Protein AF-A0A843JNB5-F1 (afdb_monomer_lite)

Secondary structure (DSSP, 8-state):
--GGGGHHHHHHHHTHHHHPPP--HHHHHHHHHHHHHHHHHHHHH-TT----TTTTTHHHHHHHHHHHHHHHHHHHHHHHHHHHHHHHHHHHHHHHHHHHHHTT---HHHHHHHHHHHHH-THHHHHHHHHHHHHHHHHHHHHHHHS---HHHHHHHHHHHHHHHHHHHHHHHHHHHHHHHHHHHHHHHHHHHHHTTT--PPPPPP-SPPP-HHHHHHHHHHTTTTHHHHHHHHHHHHHHHHHHHHHHHHHHHHHHHTT-TTTTTTSB-TTS-BS---PPPHHHHHHHHHHHHHHHHHHHHHHHHHHHHHHHHHH--------HHHHHHHHHHHHHHHHHHHHHHHHHHHTTT-HHHHHHHHHHHHHHHHHHHHHHHHS-TTSGGGGG---HHHHHHHHHHHHHHHHH-HHHHHHHSPTTSPPPPHHHHHHHHHSS-SS-THHHHHHHHHHHHH-

Radius of gyration: 25.23 Å; chains: 1; bounding box: 65×42×78 Å

Foldseek 3Di:
DDPVLCVLLVLLLLCVLVLAFAFDLVLLLLLLCLLVVVLVVVLVVPPPDDDDPVLSCLLVLLSVLVNLLSLLLLLLVLLSSLVSNVVSVLSNLVSLLSSLVVVVWDCPVLVVLSVVVVVVCCSVVVNVVSVVLSVLSVVLSVCSQQPPDDPVSNVVSCVSSVVSCVSSVVCLQCSLVVVVVSQQVSQVVSQVRCVVVVQRQDGQDDDQDDDDVVVLVVVCVVVVNPCVSVSSSVSSVRSNQSVVSVSLSSVLVSVVSVPPSCSVVVCADPVRDGPDDPDDDPLLVVLLVLLSVLLSLLSVLLSQLSSLVNVVCVVPVDDPDPDVVSVVSSVSNVVSVVLSSLSSQLNSRSVSLAPVSLLSLLVSLVVLLVVLVVVVVPDDCPGSSVVSDPPSVNSNVSSVSSNCSCLVPPSNQVSNDRPPDDRDDSVLSVCCSPDDDSDDDVSVVVVVVVVVVVD

Structure (mmCIF, N/CA/C/O backbone):
data_AF-A0A843JNB5-F1
#
_entry.id   AF-A0A843JNB5-F1
#
loop_
_atom_site.group_PDB
_atom_site.id
_atom_site.type_symbol
_atom_site.label_atom_id
_atom_site.label_alt_id
_atom_site.label_comp_id
_atom_site.label_asym_id
_atom_site.label_entity_id
_atom_site.label_seq_id
_atom_site.pdbx_PDB_ins_code
_atom_site.Cartn_x
_atom_site.Cartn_y
_atom_site.Cartn_z
_atom_site.occupancy
_atom_site.B_iso_or_equiv
_atom_site.auth_seq_id
_atom_site.auth_comp_id
_atom_site.auth_asym_id
_atom_site.auth_atom_id
_atom_site.pdbx_PDB_model_num
ATOM 1 N N . MET A 1 1 ? -29.196 -2.899 26.580 1.00 53.81 1 MET A N 1
ATOM 2 C CA . MET A 1 1 ? -28.209 -2.270 25.676 1.00 53.81 1 MET A CA 1
ATOM 3 C C . MET A 1 1 ? -28.608 -2.621 24.256 1.00 53.81 1 MET A C 1
ATOM 5 O O . MET A 1 1 ? -28.785 -3.805 23.995 1.00 53.81 1 MET A O 1
ATOM 9 N N . SER A 1 2 ? -28.864 -1.647 23.377 1.00 55.59 2 SER A N 1
ATOM 10 C CA . SER A 1 2 ? -29.168 -1.983 21.983 1.00 55.59 2 SER A CA 1
ATOM 11 C C . SER A 1 2 ? -27.870 -2.377 21.287 1.00 55.59 2 SER A C 1
ATOM 13 O O . SER A 1 2 ? -26.893 -1.633 21.304 1.00 55.59 2 SER A O 1
ATOM 15 N N . SER A 1 3 ? -27.862 -3.553 20.661 1.00 65.12 3 SER A N 1
ATOM 16 C CA . SER A 1 3 ? -26.785 -4.013 19.772 1.00 65.12 3 SER A CA 1
ATOM 17 C C . SER A 1 3 ? -26.449 -3.007 18.663 1.00 65.12 3 SER A C 1
ATOM 19 O O . SER A 1 3 ? -25.385 -3.070 18.051 1.00 65.12 3 SER A O 1
ATOM 21 N N . ASP A 1 4 ? -27.361 -2.070 18.410 1.00 83.50 4 ASP A N 1
ATOM 22 C CA . ASP A 1 4 ? -27.333 -1.153 17.282 1.00 83.50 4 ASP A CA 1
ATOM 23 C C . ASP A 1 4 ? -26.303 -0.027 17.435 1.00 83.50 4 ASP A C 1
ATOM 25 O O . ASP A 1 4 ? -25.794 0.453 16.423 1.00 83.50 4 ASP A O 1
ATOM 29 N N . SER A 1 5 ? -25.920 0.373 18.657 1.00 89.88 5 SER A N 1
ATOM 30 C CA . SER A 1 5 ? -24.934 1.458 18.831 1.00 89.88 5 SER A CA 1
ATOM 31 C C . SER A 1 5 ? -23.506 1.051 18.452 1.00 89.88 5 SER A C 1
ATOM 33 O O . SER A 1 5 ? -22.689 1.907 18.118 1.00 89.88 5 SER A O 1
ATOM 35 N N . LEU A 1 6 ? -23.209 -0.254 18.431 1.00 91.88 6 LEU A N 1
ATOM 36 C CA . LEU A 1 6 ? -21.928 -0.801 17.970 1.00 91.88 6 LEU A CA 1
ATOM 37 C C . LEU A 1 6 ? -21.898 -1.079 16.463 1.00 91.88 6 LEU A C 1
ATOM 39 O O . LEU A 1 6 ? -20.829 -1.374 15.924 1.00 91.88 6 LEU A O 1
ATOM 43 N N . ALA A 1 7 ? -23.027 -0.966 15.755 1.00 90.75 7 ALA A N 1
ATOM 44 C CA . ALA A 1 7 ? -23.092 -1.271 14.327 1.00 90.75 7 ALA A CA 1
ATOM 45 C C . ALA A 1 7 ? -22.081 -0.464 13.480 1.00 90.75 7 ALA A C 1
ATOM 47 O O . ALA A 1 7 ? -21.412 -1.077 12.642 1.00 90.75 7 ALA A O 1
ATOM 48 N N . PRO A 1 8 ? -21.862 0.852 13.705 1.00 90.50 8 PRO A N 1
ATOM 49 C CA . PRO A 1 8 ? -20.840 1.606 12.973 1.00 90.50 8 PRO A CA 1
ATOM 50 C C . PRO A 1 8 ? -19.412 1.121 13.263 1.00 90.50 8 PRO A C 1
ATOM 52 O O . PRO A 1 8 ? -18.585 1.046 12.351 1.00 90.50 8 PRO A O 1
ATOM 55 N N . PHE A 1 9 ? -19.122 0.746 14.515 1.00 92.56 9 PHE A N 1
ATOM 56 C CA . PHE A 1 9 ? -17.814 0.221 14.912 1.00 92.56 9 PHE A CA 1
ATOM 57 C C . PHE A 1 9 ? -17.559 -1.151 14.272 1.00 92.56 9 PHE A C 1
ATOM 59 O O . PHE A 1 9 ? -16.529 -1.353 13.625 1.00 92.56 9 PHE A O 1
ATOM 66 N N . ARG A 1 10 ? -18.540 -2.058 14.331 1.00 91.50 10 ARG A N 1
ATOM 67 C CA . ARG A 1 10 ? -18.485 -3.365 13.664 1.00 91.50 10 ARG A CA 1
ATOM 68 C C . ARG A 1 10 ? -18.305 -3.222 12.151 1.00 91.50 10 ARG A C 1
ATOM 70 O O . ARG A 1 10 ? -17.416 -3.851 11.577 1.00 91.50 10 ARG A O 1
ATOM 77 N N . ALA A 1 11 ? -19.074 -2.338 11.513 1.00 89.12 11 ALA A N 1
ATOM 78 C CA . ALA A 1 11 ? -18.959 -2.068 10.082 1.00 89.12 11 ALA A CA 1
ATOM 79 C C . ALA A 1 11 ? -17.562 -1.549 9.706 1.00 89.12 11 ALA A C 1
ATOM 81 O O . ALA A 1 11 ? -17.008 -1.971 8.685 1.00 89.12 11 ALA A O 1
ATOM 82 N N . ASN A 1 12 ? -16.962 -0.677 10.528 1.00 90.50 12 ASN A N 1
ATOM 83 C CA . ASN A 1 12 ? -15.590 -0.200 10.343 1.00 90.50 12 ASN A CA 1
ATOM 84 C C . ASN A 1 12 ? -14.572 -1.356 10.385 1.00 90.50 12 ASN A C 1
ATOM 86 O O . ASN A 1 12 ? -13.729 -1.460 9.489 1.00 90.50 12 ASN A O 1
ATOM 90 N N . LEU A 1 13 ? -14.702 -2.265 11.358 1.00 90.56 13 LEU A N 1
ATOM 91 C CA . LEU A 1 13 ? -13.831 -3.435 11.531 1.00 90.56 13 LEU A CA 1
ATOM 92 C C . LEU A 1 13 ? -13.948 -4.433 10.379 1.00 90.56 13 LEU A C 1
ATOM 94 O O . LEU A 1 13 ? -12.930 -4.856 9.824 1.00 90.56 13 LEU A O 1
ATOM 98 N N . GLU A 1 14 ? -15.170 -4.764 9.964 1.00 86.38 14 GLU A N 1
ATOM 99 C CA . GLU A 1 14 ? -15.427 -5.647 8.818 1.00 86.38 14 GLU A CA 1
ATOM 100 C C . GLU A 1 14 ? -14.815 -5.089 7.524 1.00 86.38 14 GLU A C 1
ATOM 102 O O . GLU A 1 14 ? -14.301 -5.831 6.679 1.00 86.38 14 GLU A O 1
ATOM 107 N N . ASN A 1 15 ? -14.788 -3.760 7.403 1.00 85.00 15 ASN A N 1
ATOM 108 C CA . ASN A 1 15 ? -14.280 -3.044 6.242 1.00 85.00 15 ASN A CA 1
ATOM 109 C C . ASN A 1 15 ? -12.822 -2.601 6.339 1.00 85.00 15 ASN A C 1
ATOM 111 O O . ASN A 1 15 ? -12.312 -2.032 5.370 1.00 85.00 15 ASN A O 1
ATOM 115 N N . ARG A 1 16 ? -12.111 -2.869 7.441 1.00 88.44 16 ARG A N 1
ATOM 116 C CA . ARG A 1 16 ? -10.747 -2.351 7.657 1.00 88.44 16 ARG A CA 1
ATOM 117 C C . ARG A 1 16 ? -9.789 -2.672 6.521 1.00 88.44 16 ARG A C 1
ATOM 119 O O . ARG A 1 16 ? -9.018 -1.817 6.090 1.00 88.44 16 ARG A O 1
ATOM 126 N N . ASN A 1 17 ? -9.918 -3.868 5.939 1.00 85.75 17 ASN A N 1
ATOM 127 C CA . ASN A 1 17 ? -9.084 -4.281 4.817 1.00 85.75 17 ASN A CA 1
ATOM 128 C C . ASN A 1 17 ? -9.226 -3.312 3.637 1.00 85.75 17 ASN A C 1
ATOM 130 O O . ASN A 1 17 ? -8.231 -3.058 2.978 1.00 85.75 17 ASN A O 1
ATOM 134 N N . ARG A 1 18 ? -10.391 -2.687 3.390 1.00 84.69 18 ARG A N 1
ATOM 135 C CA . ARG A 1 18 ? -10.567 -1.685 2.316 1.00 84.69 18 ARG A CA 1
ATOM 136 C C . ARG A 1 18 ? -9.654 -0.463 2.486 1.00 84.69 18 ARG A C 1
ATOM 138 O O . ARG A 1 18 ? -9.207 0.093 1.484 1.00 84.69 18 ARG A O 1
ATOM 145 N N . TRP A 1 19 ? -9.350 -0.087 3.726 1.00 88.12 19 TRP A N 1
ATOM 146 C CA . TRP A 1 19 ? -8.638 1.142 4.097 1.00 88.12 19 TRP A CA 1
ATOM 147 C C . TRP A 1 19 ? -7.178 0.927 4.481 1.00 88.12 19 TRP A C 1
ATOM 149 O O . TRP A 1 19 ? -6.329 1.774 4.192 1.00 88.12 19 TRP A O 1
ATOM 159 N N . ASP A 1 20 ? -6.846 -0.271 4.966 1.00 92.12 20 ASP A N 1
ATOM 160 C CA . ASP A 1 20 ? -5.513 -0.618 5.459 1.00 92.12 20 ASP A CA 1
ATOM 161 C C . ASP A 1 20 ? -4.710 -1.440 4.452 1.00 92.12 20 ASP A C 1
ATOM 163 O O . ASP A 1 20 ? -5.139 -2.496 3.987 1.00 92.12 20 ASP A O 1
ATOM 167 N N . THR A 1 21 ? -3.564 -0.906 4.028 1.00 91.69 21 THR A N 1
ATOM 168 C CA . THR A 1 21 ? -2.696 -1.568 3.046 1.00 91.69 21 THR A CA 1
ATOM 169 C C . THR A 1 21 ? -1.590 -2.281 3.806 1.00 91.69 21 THR A C 1
ATOM 171 O O . THR A 1 21 ? -0.812 -1.620 4.484 1.00 91.69 21 THR A O 1
ATOM 174 N N . ILE A 1 22 ? -1.459 -3.598 3.670 1.00 91.81 22 ILE A N 1
ATOM 175 C CA . ILE A 1 22 ? -0.264 -4.328 4.112 1.00 91.81 22 ILE A CA 1
ATOM 176 C C . ILE A 1 22 ? 0.641 -4.527 2.903 1.00 91.81 22 ILE A C 1
ATOM 178 O O . ILE A 1 22 ? 0.192 -5.014 1.869 1.00 91.81 22 ILE A O 1
ATOM 182 N N . ILE A 1 23 ? 1.904 -4.139 3.056 1.00 91.94 23 ILE A N 1
ATOM 1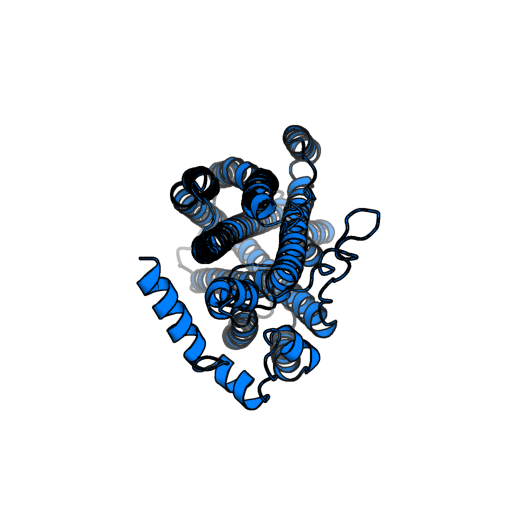83 C CA . ILE A 1 23 ? 2.921 -4.227 2.006 1.00 91.94 23 ILE A CA 1
ATOM 184 C C . ILE A 1 23 ? 3.942 -5.287 2.418 1.00 91.94 23 ILE A C 1
ATOM 186 O O . ILE A 1 23 ? 4.468 -5.218 3.529 1.00 91.94 23 ILE A O 1
ATOM 190 N N . ASN A 1 24 ? 4.245 -6.271 1.576 1.00 91.25 24 ASN A N 1
ATOM 191 C CA . ASN A 1 24 ? 5.214 -7.306 1.933 1.00 91.25 24 ASN A CA 1
ATOM 192 C C . ASN A 1 24 ? 6.656 -6.745 1.908 1.00 91.25 24 ASN A C 1
ATOM 194 O O . ASN A 1 24 ? 7.195 -6.419 0.857 1.00 91.25 24 ASN A O 1
ATOM 198 N N . GLY A 1 25 ? 7.283 -6.622 3.087 1.00 90.75 25 GLY A N 1
ATOM 199 C CA . GLY A 1 25 ? 8.618 -6.029 3.252 1.00 90.75 25 GLY A CA 1
ATOM 200 C C . GLY A 1 25 ? 9.722 -6.725 2.437 1.00 90.75 25 GLY A C 1
ATOM 201 O O . GLY A 1 25 ? 10.406 -6.037 1.689 1.00 90.75 25 GLY A O 1
ATOM 202 N N . PRO A 1 26 ? 9.897 -8.059 2.542 1.00 90.88 26 PRO A N 1
ATOM 203 C CA . PRO A 1 26 ? 10.777 -8.828 1.656 1.00 90.88 26 PRO A CA 1
ATOM 204 C C . PRO A 1 26 ? 10.558 -8.577 0.160 1.00 90.88 26 PRO A C 1
ATOM 206 O O . PRO A 1 26 ? 11.515 -8.452 -0.590 1.00 90.88 26 PRO A O 1
ATOM 209 N N . ILE A 1 27 ? 9.306 -8.458 -0.274 1.00 90.38 27 ILE A N 1
ATOM 210 C CA . ILE A 1 27 ? 8.976 -8.206 -1.679 1.00 90.38 27 ILE A CA 1
ATOM 211 C C . ILE A 1 27 ? 9.352 -6.771 -2.092 1.00 90.38 27 ILE A C 1
ATOM 213 O O . ILE A 1 27 ? 9.911 -6.573 -3.166 1.00 90.38 27 ILE A O 1
ATOM 217 N N . CYS A 1 28 ? 9.126 -5.775 -1.228 1.00 89.88 28 CYS A N 1
ATOM 218 C CA . CYS A 1 28 ? 9.639 -4.417 -1.444 1.00 89.88 28 CYS A CA 1
ATOM 219 C C . CYS A 1 28 ? 11.164 -4.371 -1.510 1.00 89.88 28 CYS A C 1
ATOM 221 O O . CYS A 1 28 ? 11.701 -3.643 -2.334 1.00 89.88 28 CYS A O 1
ATOM 223 N N . PHE A 1 29 ? 11.849 -5.138 -0.659 1.00 91.88 29 PHE A N 1
ATOM 224 C CA . PHE A 1 29 ? 13.304 -5.253 -0.700 1.00 91.88 29 PHE A CA 1
ATOM 225 C C . PHE A 1 29 ? 13.772 -5.790 -2.054 1.00 91.88 29 PHE A C 1
ATOM 227 O O . PHE A 1 29 ? 14.627 -5.176 -2.679 1.00 91.88 29 PHE A O 1
ATOM 234 N N . LEU A 1 30 ? 13.169 -6.888 -2.526 1.00 91.50 30 LEU A N 1
ATOM 235 C CA . LEU A 1 30 ? 13.500 -7.479 -3.824 1.00 91.50 30 LEU A CA 1
ATOM 236 C C . LEU A 1 30 ? 13.248 -6.508 -4.981 1.00 91.50 30 LEU A C 1
ATOM 238 O O . LEU A 1 30 ? 14.094 -6.386 -5.855 1.00 91.50 30 LEU A O 1
ATOM 242 N N . LEU A 1 31 ? 12.124 -5.786 -4.966 1.00 88.69 31 LEU A N 1
ATOM 243 C CA . LEU A 1 31 ? 11.848 -4.750 -5.963 1.00 88.69 31 LEU A CA 1
ATOM 244 C C . LEU A 1 31 ? 12.936 -3.674 -5.978 1.00 88.69 31 LEU A C 1
ATOM 246 O O . LEU A 1 31 ? 13.453 -3.359 -7.040 1.00 88.69 31 LEU A O 1
ATOM 250 N N . LEU A 1 32 ? 13.288 -3.136 -4.811 1.00 88.75 32 LEU A N 1
ATOM 251 C CA . LEU A 1 32 ? 14.227 -2.022 -4.687 1.00 88.75 32 LEU A CA 1
ATOM 252 C C . LEU A 1 32 ? 15.678 -2.407 -4.978 1.00 88.75 32 LEU A C 1
ATOM 254 O O . LEU A 1 32 ? 16.404 -1.608 -5.546 1.00 88.75 32 LEU A O 1
ATOM 258 N N . ILE A 1 33 ? 16.108 -3.616 -4.612 1.00 89.44 33 ILE A N 1
ATOM 259 C CA . ILE A 1 33 ? 17.481 -4.060 -4.885 1.00 89.44 33 ILE A CA 1
ATOM 260 C C . ILE A 1 33 ? 17.664 -4.509 -6.337 1.00 89.44 33 ILE A C 1
ATOM 262 O O . ILE A 1 33 ? 18.787 -4.619 -6.813 1.00 89.44 33 ILE A O 1
ATOM 266 N N . SER A 1 34 ? 16.578 -4.795 -7.054 1.00 85.62 34 SER A N 1
ATOM 267 C CA . SER A 1 34 ? 16.680 -5.391 -8.382 1.00 85.62 34 SER A CA 1
ATOM 268 C C . SER A 1 34 ? 17.349 -4.504 -9.450 1.00 85.62 34 SER A C 1
ATOM 270 O O . SER A 1 34 ? 18.157 -5.059 -10.193 1.00 85.62 34 SER A O 1
ATOM 272 N N . PRO A 1 35 ? 17.160 -3.167 -9.505 1.00 83.25 35 PRO A N 1
ATOM 273 C CA . PRO A 1 35 ? 17.949 -2.313 -10.397 1.00 83.25 35 PRO A CA 1
ATOM 274 C C . PRO A 1 35 ? 19.436 -2.289 -10.023 1.00 83.25 35 PRO A C 1
ATOM 276 O O . PRO A 1 35 ? 20.282 -2.276 -10.909 1.00 83.25 35 PRO A O 1
ATOM 279 N N . ILE A 1 36 ? 19.762 -2.353 -8.725 1.00 82.19 36 ILE A N 1
ATOM 280 C CA . ILE A 1 36 ? 21.148 -2.424 -8.237 1.00 82.19 36 ILE A CA 1
ATOM 281 C C . ILE A 1 36 ? 21.804 -3.727 -8.706 1.00 82.19 36 ILE A C 1
ATOM 283 O O . ILE A 1 36 ? 22.897 -3.706 -9.263 1.00 82.19 36 ILE A O 1
ATOM 287 N N . LEU A 1 37 ? 21.132 -4.868 -8.514 1.00 83.25 37 LEU A N 1
ATOM 288 C CA . LEU A 1 37 ? 21.630 -6.169 -8.974 1.00 83.25 37 LEU A CA 1
ATOM 289 C C . LEU A 1 37 ? 21.816 -6.196 -10.491 1.00 83.25 37 LEU A C 1
ATOM 291 O O . LEU A 1 37 ? 22.785 -6.775 -10.969 1.00 83.25 37 LEU A O 1
ATOM 295 N N . PHE A 1 38 ? 20.904 -5.563 -11.229 1.00 78.56 38 PHE A N 1
ATOM 296 C CA . PHE A 1 38 ? 21.020 -5.425 -12.673 1.00 78.56 38 PHE A CA 1
ATOM 297 C C . PHE A 1 38 ? 22.246 -4.593 -13.066 1.00 78.56 38 PHE A C 1
ATOM 299 O O . PHE A 1 38 ? 23.034 -5.048 -13.884 1.00 78.56 38 PHE A O 1
ATOM 306 N N . ALA A 1 39 ? 22.450 -3.431 -12.440 1.00 76.56 39 ALA A N 1
ATOM 307 C CA . ALA A 1 39 ? 23.616 -2.590 -12.703 1.00 76.56 39 ALA A CA 1
ATOM 308 C C . ALA A 1 39 ? 24.939 -3.328 -12.430 1.00 76.56 39 ALA A C 1
ATOM 310 O O . ALA A 1 39 ? 25.877 -3.210 -13.210 1.00 76.56 39 ALA A O 1
ATOM 311 N N . PHE A 1 40 ? 25.010 -4.128 -11.358 1.00 77.94 40 PHE A N 1
ATOM 312 C CA . PHE A 1 40 ? 26.186 -4.959 -11.075 1.00 77.94 40 PHE A CA 1
ATOM 313 C C . PHE A 1 40 ? 26.379 -6.104 -12.073 1.00 77.94 40 PHE A C 1
ATOM 315 O O . PHE A 1 40 ? 27.517 -6.434 -12.394 1.00 77.94 40 PHE A O 1
ATOM 322 N N . TYR A 1 41 ? 25.293 -6.735 -12.527 1.00 76.44 41 TYR A N 1
ATOM 323 C CA . TYR A 1 41 ? 25.360 -7.805 -13.523 1.00 76.44 41 TYR A CA 1
ATOM 324 C C . TYR A 1 41 ? 25.895 -7.289 -14.860 1.00 76.44 41 TYR A C 1
ATOM 326 O O . TYR A 1 41 ? 26.781 -7.915 -15.431 1.00 76.44 41 TYR A O 1
ATOM 334 N N . ASP A 1 42 ? 25.375 -6.150 -15.317 1.00 68.75 42 ASP A N 1
ATOM 335 C CA . ASP A 1 42 ? 25.784 -5.523 -16.574 1.00 68.75 42 ASP A CA 1
ATOM 336 C C . ASP A 1 42 ? 27.256 -5.087 -16.508 1.00 68.75 42 ASP A C 1
ATOM 338 O O . ASP A 1 42 ? 28.053 -5.494 -17.346 1.00 68.75 42 ASP A O 1
ATOM 342 N N . TRP A 1 43 ? 27.661 -4.420 -15.417 1.00 69.38 43 TRP A N 1
ATOM 343 C CA . TRP A 1 43 ? 29.061 -4.032 -15.199 1.00 69.38 43 TRP A CA 1
ATOM 344 C C . TRP A 1 43 ? 30.016 -5.242 -15.151 1.00 69.38 43 TRP A C 1
ATOM 346 O O . TRP A 1 43 ? 31.105 -5.211 -15.714 1.00 69.38 43 TRP A O 1
ATOM 356 N N . GLY A 1 44 ? 29.621 -6.346 -14.511 1.00 65.50 44 GLY A N 1
ATOM 357 C CA . GLY A 1 44 ? 30.454 -7.552 -14.428 1.00 65.50 44 GLY A CA 1
ATOM 358 C C . GLY A 1 44 ? 30.573 -8.351 -15.734 1.00 65.50 44 GLY A C 1
ATOM 359 O O . GLY A 1 44 ? 31.376 -9.281 -15.792 1.00 65.50 44 GLY A O 1
ATOM 360 N N . GLY A 1 45 ? 29.764 -8.039 -16.753 1.00 61.84 45 GLY A N 1
ATOM 361 C CA . GLY A 1 45 ? 29.753 -8.726 -18.047 1.00 61.84 45 GLY A CA 1
ATOM 362 C C . GLY A 1 45 ? 30.662 -8.107 -19.115 1.00 61.84 45 GLY A C 1
ATOM 363 O O . GLY A 1 45 ? 30.893 -8.744 -20.142 1.00 61.84 45 GLY A O 1
ATOM 364 N N . GLU A 1 46 ? 31.190 -6.900 -18.887 1.00 55.91 46 GLU A N 1
ATOM 365 C CA . GLU A 1 46 ? 31.886 -6.087 -19.900 1.00 55.91 46 GLU A CA 1
ATOM 366 C C . GLU A 1 46 ? 33.346 -6.481 -20.198 1.00 55.91 46 GLU A C 1
ATOM 368 O O . GLU A 1 46 ? 33.978 -5.866 -21.052 1.00 55.91 46 GLU A O 1
ATOM 373 N N . ASP A 1 47 ? 33.876 -7.569 -19.630 1.00 51.09 47 ASP A N 1
ATOM 374 C CA . ASP A 1 47 ? 35.240 -8.058 -19.924 1.00 51.09 47 ASP A CA 1
ATOM 375 C C . ASP A 1 47 ? 35.475 -8.474 -21.407 1.00 51.09 47 ASP A C 1
ATOM 377 O O . ASP A 1 47 ? 36.555 -8.964 -21.744 1.00 51.09 47 ASP A O 1
ATOM 381 N N . GLN A 1 48 ? 34.507 -8.310 -22.326 1.00 48.38 48 GLN A N 1
ATOM 382 C CA . GLN A 1 48 ? 34.613 -8.787 -23.717 1.00 48.38 48 GLN A CA 1
ATOM 383 C C . GLN A 1 48 ? 34.356 -7.784 -24.852 1.00 48.38 48 GLN A C 1
ATOM 385 O O . GLN A 1 48 ? 34.593 -8.156 -26.002 1.00 48.38 48 GLN A O 1
ATOM 390 N N . PHE A 1 49 ? 33.945 -6.537 -24.609 1.00 47.66 49 PHE A N 1
ATOM 391 C CA . PHE A 1 49 ? 33.757 -5.577 -25.705 1.00 47.66 49 PHE A CA 1
ATOM 392 C C . PHE A 1 49 ? 34.481 -4.260 -25.428 1.00 47.66 49 PHE A C 1
ATOM 394 O O . PHE A 1 49 ? 34.315 -3.640 -24.388 1.00 47.66 49 PHE A O 1
ATOM 401 N N . TYR A 1 50 ? 35.321 -3.845 -26.378 1.00 43.12 50 TYR A N 1
ATOM 402 C CA . TYR A 1 50 ? 35.970 -2.538 -26.389 1.00 43.12 50 TYR A CA 1
ATOM 403 C C . TYR A 1 50 ? 34.899 -1.457 -26.528 1.00 43.12 50 TYR A C 1
ATOM 405 O O . TYR A 1 50 ? 34.456 -1.178 -27.643 1.00 43.12 50 TYR A O 1
ATOM 413 N N . ILE A 1 51 ? 34.491 -0.861 -25.413 1.00 46.25 51 ILE A N 1
ATOM 414 C CA . ILE A 1 51 ? 33.550 0.249 -25.408 1.00 46.25 51 ILE A CA 1
ATOM 415 C C . ILE A 1 51 ? 34.214 1.465 -24.741 1.00 46.25 51 ILE A C 1
ATOM 417 O O . ILE A 1 51 ? 35.023 1.342 -23.825 1.00 46.25 51 ILE A O 1
ATOM 421 N N . THR A 1 52 ? 33.984 2.654 -25.296 1.00 49.06 52 THR A N 1
ATOM 422 C CA . THR A 1 52 ? 34.559 3.908 -24.809 1.00 49.06 52 THR A CA 1
ATOM 423 C C . THR A 1 52 ? 34.034 4.269 -23.417 1.00 49.06 52 THR A C 1
ATOM 425 O O . THR A 1 52 ? 32.891 3.982 -23.091 1.00 49.06 52 THR A O 1
ATOM 428 N N . ALA A 1 53 ? 34.829 4.986 -22.614 1.00 49.53 53 ALA A N 1
ATOM 429 C CA . ALA A 1 53 ? 34.519 5.358 -21.221 1.00 49.53 53 ALA A CA 1
ATOM 430 C C . ALA A 1 53 ? 33.184 6.111 -20.993 1.00 49.53 53 ALA A C 1
ATOM 432 O O . ALA A 1 53 ? 32.815 6.366 -19.852 1.00 49.53 53 ALA A O 1
ATOM 433 N N . PHE A 1 54 ? 32.477 6.529 -22.047 1.00 46.31 54 PHE A N 1
ATOM 434 C CA . PHE A 1 54 ? 31.146 7.138 -21.946 1.00 46.31 54 PHE A CA 1
ATOM 435 C C . PHE A 1 54 ? 30.019 6.091 -21.907 1.00 46.31 54 PHE A C 1
ATOM 437 O O . PHE A 1 54 ? 28.954 6.355 -21.349 1.00 46.31 54 PHE A O 1
ATOM 444 N N . ASP A 1 55 ? 30.266 4.906 -22.457 1.00 56.50 55 ASP A N 1
ATOM 445 C CA . ASP A 1 55 ? 29.303 3.815 -22.544 1.00 56.50 55 ASP A CA 1
ATOM 446 C C . ASP A 1 55 ? 29.267 2.969 -21.259 1.00 56.50 55 ASP A C 1
ATOM 448 O O . ASP A 1 55 ? 28.180 2.580 -20.834 1.00 56.50 55 ASP A O 1
ATOM 452 N N . GLU A 1 56 ? 30.409 2.829 -20.565 1.00 59.59 56 GLU A N 1
ATOM 453 C CA . GLU A 1 56 ? 30.556 2.090 -19.288 1.00 59.59 56 GLU A CA 1
ATOM 454 C C . GLU A 1 56 ? 29.592 2.582 -18.179 1.00 59.59 56 GLU A C 1
ATOM 456 O O . GLU A 1 56 ? 29.276 1.864 -17.230 1.00 59.59 56 GLU A O 1
ATOM 461 N N . TYR A 1 57 ? 29.093 3.823 -18.269 1.00 66.31 57 TYR A N 1
ATOM 462 C CA . TYR A 1 57 ? 28.233 4.427 -17.240 1.00 66.31 57 TYR A CA 1
ATOM 463 C C . TYR A 1 57 ? 26.761 4.564 -17.643 1.00 66.31 57 TYR A C 1
ATOM 465 O O . TYR A 1 57 ? 25.939 4.953 -16.806 1.00 66.31 57 TYR A O 1
ATOM 473 N N . ALA A 1 58 ? 26.385 4.261 -18.890 1.00 67.69 58 ALA A N 1
ATOM 474 C CA . ALA A 1 58 ? 25.018 4.481 -19.365 1.00 67.69 58 ALA A CA 1
ATOM 475 C C . ALA A 1 58 ? 24.006 3.605 -18.609 1.00 67.69 58 ALA A C 1
ATOM 477 O O . ALA A 1 58 ? 23.038 4.122 -18.040 1.00 67.69 58 ALA A O 1
ATOM 478 N N . ALA A 1 59 ? 24.260 2.299 -18.531 1.00 69.75 59 ALA A N 1
ATOM 479 C CA . ALA A 1 59 ? 23.372 1.360 -17.858 1.00 69.75 59 ALA A CA 1
ATOM 480 C C . ALA A 1 59 ? 23.287 1.578 -16.332 1.00 69.75 59 ALA A C 1
ATOM 482 O O . ALA A 1 59 ? 22.160 1.648 -15.828 1.00 69.75 59 ALA A O 1
ATOM 483 N N . PRO A 1 60 ? 24.390 1.799 -15.582 1.00 73.69 60 PRO A N 1
ATOM 484 C CA . PRO A 1 60 ? 24.315 2.168 -14.166 1.00 73.69 60 PRO A CA 1
ATOM 485 C C . PRO A 1 60 ? 23.506 3.445 -13.897 1.00 73.69 60 PRO A C 1
ATOM 487 O O . PRO A 1 60 ? 22.725 3.496 -12.941 1.00 73.69 60 PRO A O 1
ATOM 490 N N . VAL A 1 61 ? 23.641 4.476 -14.742 1.00 74.88 61 VAL A N 1
ATOM 491 C CA . VAL A 1 61 ? 22.886 5.734 -14.597 1.00 74.88 61 VAL A CA 1
ATOM 492 C C . VAL A 1 61 ? 21.391 5.510 -14.826 1.00 74.88 61 VAL A C 1
ATOM 494 O O . VAL A 1 61 ? 20.568 6.002 -14.048 1.00 74.88 61 VAL A O 1
ATOM 497 N N . VAL A 1 62 ? 21.023 4.744 -15.855 1.00 74.56 62 VAL A N 1
ATOM 498 C CA . VAL A 1 62 ? 19.620 4.427 -16.156 1.00 74.56 62 VAL A CA 1
ATOM 499 C C . VAL A 1 62 ? 19.017 3.531 -15.074 1.00 74.56 62 VAL A C 1
ATOM 501 O O . VAL A 1 62 ? 17.923 3.819 -14.590 1.00 74.56 62 VAL A O 1
ATOM 504 N N . ALA A 1 63 ? 19.736 2.500 -14.626 1.00 77.31 63 ALA A N 1
ATOM 505 C CA . ALA A 1 63 ? 19.302 1.627 -13.539 1.00 77.31 63 ALA A CA 1
ATOM 506 C C . ALA A 1 63 ? 19.072 2.410 -12.236 1.00 77.31 63 ALA A C 1
ATOM 508 O O . ALA A 1 63 ? 18.046 2.223 -11.579 1.00 77.31 63 ALA A O 1
ATOM 509 N N . SER A 1 64 ? 19.961 3.355 -11.913 1.00 77.44 64 SER A N 1
ATOM 510 C CA . SER A 1 64 ? 19.790 4.262 -10.772 1.00 77.44 64 SER A CA 1
ATOM 511 C C . SER A 1 64 ? 18.536 5.129 -10.930 1.00 77.44 64 SER A C 1
ATOM 513 O O . SER A 1 64 ? 17.765 5.289 -9.982 1.00 77.44 64 SER A O 1
ATOM 515 N N . ALA A 1 65 ? 18.279 5.659 -12.134 1.00 79.62 65 ALA A N 1
ATOM 516 C CA . ALA A 1 65 ? 17.077 6.443 -12.436 1.00 79.62 65 ALA A CA 1
ATOM 517 C C . ALA A 1 65 ? 15.787 5.626 -12.251 1.00 79.62 65 ALA A C 1
ATOM 519 O O . ALA A 1 65 ? 14.825 6.120 -11.654 1.00 79.62 65 ALA A O 1
ATOM 520 N N . VAL A 1 66 ? 15.785 4.365 -12.696 1.00 81.62 66 VAL A N 1
ATOM 521 C CA . VAL A 1 66 ? 14.687 3.416 -12.456 1.00 81.62 66 VAL A CA 1
ATOM 522 C C . VAL A 1 66 ? 14.504 3.168 -10.957 1.00 81.62 66 VAL A C 1
ATOM 524 O O . VAL A 1 66 ? 13.380 3.252 -10.461 1.00 81.62 66 VAL A O 1
ATOM 527 N N . GLU A 1 67 ? 15.583 2.921 -10.210 1.00 83.44 67 GLU A N 1
ATOM 528 C CA . GLU A 1 67 ? 15.522 2.698 -8.761 1.00 83.44 67 GLU A CA 1
ATOM 529 C C . GLU A 1 67 ? 14.892 3.888 -8.033 1.00 83.44 67 GLU A C 1
ATOM 531 O O . GLU A 1 67 ? 13.950 3.735 -7.250 1.00 83.44 67 GLU A O 1
ATOM 536 N N . ALA A 1 68 ? 15.363 5.098 -8.319 1.00 82.06 68 ALA A N 1
ATOM 537 C CA . ALA A 1 68 ? 14.848 6.293 -7.679 1.00 82.06 68 ALA A CA 1
ATOM 538 C C . ALA A 1 68 ? 13.376 6.545 -8.012 1.00 82.06 68 ALA A C 1
ATOM 540 O O . ALA A 1 68 ? 12.593 6.903 -7.127 1.00 82.06 68 ALA A O 1
ATOM 541 N N . PHE A 1 69 ? 12.974 6.293 -9.260 1.00 83.12 69 PHE A N 1
ATOM 542 C CA . PHE A 1 69 ? 11.571 6.313 -9.652 1.00 83.12 69 PHE A CA 1
ATOM 543 C C . PHE A 1 69 ? 10.742 5.334 -8.805 1.00 83.12 69 PHE A C 1
ATOM 545 O O . PHE A 1 69 ? 9.713 5.719 -8.241 1.00 83.12 69 PHE A O 1
ATOM 552 N N . MET A 1 70 ? 11.210 4.095 -8.624 1.00 85.19 70 MET A N 1
ATOM 553 C CA . MET A 1 70 ? 10.531 3.109 -7.777 1.00 85.19 70 MET A CA 1
ATOM 554 C C . MET A 1 70 ? 10.442 3.548 -6.316 1.00 85.19 70 MET A C 1
ATOM 556 O O . MET A 1 70 ? 9.383 3.397 -5.699 1.00 85.19 70 MET A O 1
ATOM 560 N N . ILE A 1 71 ? 11.519 4.106 -5.756 1.00 87.06 71 ILE A N 1
ATOM 561 C CA . ILE A 1 71 ? 11.538 4.633 -4.387 1.00 87.06 71 ILE A CA 1
ATOM 562 C C . ILE A 1 71 ? 10.460 5.707 -4.225 1.00 87.06 71 ILE A C 1
ATOM 564 O O . ILE A 1 71 ? 9.675 5.656 -3.276 1.00 87.06 71 ILE A O 1
ATOM 568 N N . VAL A 1 72 ? 10.376 6.654 -5.161 1.00 85.06 72 VAL A N 1
ATOM 569 C CA . VAL A 1 72 ? 9.383 7.733 -5.114 1.00 85.06 72 VAL A CA 1
ATOM 570 C C . VAL A 1 72 ? 7.958 7.183 -5.231 1.00 85.06 72 VAL A C 1
ATOM 572 O O . VAL A 1 72 ? 7.083 7.575 -4.454 1.00 85.06 72 VAL A O 1
ATOM 575 N N . VAL A 1 73 ? 7.714 6.218 -6.123 1.00 84.31 73 VAL A N 1
ATOM 576 C CA . VAL A 1 73 ? 6.407 5.547 -6.257 1.00 84.31 73 VAL A CA 1
ATOM 577 C C . VAL A 1 73 ? 6.026 4.797 -4.975 1.00 84.31 73 VAL A C 1
ATOM 579 O O . VAL A 1 73 ? 4.870 4.857 -4.532 1.00 84.31 73 VAL A O 1
ATOM 582 N N . LEU A 1 74 ? 6.979 4.116 -4.337 1.00 87.62 74 LEU A N 1
ATOM 583 C CA . LEU A 1 74 ? 6.764 3.422 -3.068 1.00 87.62 74 LEU A CA 1
ATOM 584 C C . LEU A 1 74 ? 6.469 4.403 -1.934 1.00 87.62 74 LEU A C 1
ATOM 586 O O . LEU A 1 74 ? 5.502 4.191 -1.203 1.00 87.62 74 LEU A O 1
ATOM 590 N N . LEU A 1 75 ? 7.223 5.498 -1.821 1.00 88.06 75 LEU A N 1
ATOM 591 C CA . LEU A 1 75 ? 6.982 6.557 -0.837 1.00 88.06 75 LEU A CA 1
ATOM 592 C C . LEU A 1 75 ? 5.608 7.201 -1.027 1.00 88.06 75 LEU A C 1
ATOM 594 O O . LEU A 1 75 ? 4.857 7.345 -0.063 1.00 88.06 75 LEU A O 1
ATOM 598 N N . PHE A 1 76 ? 5.226 7.515 -2.265 1.00 87.00 76 PHE A N 1
ATOM 599 C CA . PHE A 1 76 ? 3.888 8.014 -2.578 1.00 87.00 76 PHE A CA 1
ATOM 600 C C . PHE A 1 76 ? 2.799 7.005 -2.185 1.00 87.00 76 PHE A C 1
ATOM 602 O O . PHE A 1 76 ? 1.751 7.371 -1.645 1.00 87.00 76 PHE A O 1
ATOM 609 N N . THR A 1 77 ? 3.040 5.713 -2.405 1.00 87.44 77 THR A N 1
ATOM 610 C CA . THR A 1 77 ? 2.083 4.665 -2.032 1.00 87.44 77 THR A CA 1
ATOM 611 C C . THR A 1 77 ? 1.990 4.481 -0.516 1.00 87.44 77 THR A C 1
ATOM 613 O O . THR A 1 77 ? 0.887 4.325 0.014 1.00 87.44 77 THR A O 1
ATOM 616 N N . MET A 1 78 ? 3.114 4.553 0.199 1.00 89.69 78 MET A N 1
ATOM 617 C CA . MET A 1 78 ? 3.153 4.573 1.663 1.00 89.69 78 MET A CA 1
ATOM 618 C C . MET A 1 78 ? 2.402 5.777 2.223 1.00 89.69 78 MET A C 1
ATOM 620 O O . MET A 1 78 ? 1.591 5.627 3.133 1.00 89.69 78 MET A O 1
ATOM 624 N N . TYR A 1 79 ? 2.606 6.949 1.631 1.00 90.00 79 TYR A N 1
ATOM 625 C CA . TYR A 1 79 ? 1.902 8.156 2.017 1.00 90.00 79 TYR A CA 1
ATOM 626 C C . TYR A 1 79 ? 0.385 8.015 1.834 1.00 90.00 79 TYR A C 1
ATOM 628 O O . TYR A 1 79 ? -0.376 8.233 2.773 1.00 90.00 79 TYR A O 1
ATOM 636 N N . ASN A 1 80 ? -0.074 7.557 0.664 1.00 89.19 80 ASN A N 1
ATOM 637 C CA . ASN A 1 80 ? -1.502 7.307 0.436 1.00 89.19 80 ASN A CA 1
ATOM 638 C C . ASN A 1 80 ? -2.079 6.273 1.409 1.00 89.19 80 ASN A C 1
ATOM 640 O O . ASN A 1 80 ? -3.225 6.408 1.831 1.00 89.19 80 ASN A O 1
ATOM 644 N N . ARG A 1 81 ? -1.294 5.257 1.787 1.00 91.25 81 ARG A N 1
ATOM 645 C CA . ARG A 1 81 ? -1.673 4.293 2.826 1.00 91.25 81 ARG A CA 1
ATOM 646 C C . ARG A 1 81 ? -1.911 4.979 4.175 1.00 91.25 81 ARG A C 1
ATOM 648 O O . ARG A 1 81 ? -2.851 4.594 4.859 1.00 91.25 81 ARG A O 1
ATOM 655 N N . PHE A 1 82 ? -1.099 5.962 4.560 1.00 92.12 82 PHE A N 1
ATOM 656 C CA . PHE A 1 82 ? -1.311 6.724 5.797 1.00 92.12 82 PHE A CA 1
ATOM 657 C C . PHE A 1 82 ? -2.600 7.539 5.742 1.00 92.12 82 PHE A C 1
ATOM 659 O O . PHE A 1 82 ? -3.391 7.488 6.676 1.00 92.12 82 PHE A O 1
ATOM 666 N N . VAL A 1 83 ? -2.866 8.198 4.610 1.00 91.25 83 VAL A N 1
ATOM 667 C CA . VAL A 1 83 ? -4.108 8.957 4.396 1.00 91.25 83 VAL A CA 1
ATOM 668 C C . VAL A 1 83 ? -5.340 8.059 4.537 1.00 91.25 83 VAL A C 1
ATOM 670 O O . VAL A 1 83 ? -6.289 8.409 5.236 1.00 91.25 83 VAL A O 1
ATOM 673 N N . THR A 1 84 ? -5.350 6.894 3.878 1.00 91.88 84 THR A N 1
ATOM 674 C CA . THR A 1 84 ? -6.508 5.987 3.936 1.00 91.88 84 THR A CA 1
ATOM 675 C C . THR A 1 84 ? -6.693 5.377 5.320 1.00 91.88 84 THR A C 1
ATOM 677 O O . THR A 1 84 ? -7.832 5.212 5.750 1.00 91.88 84 THR A O 1
ATOM 680 N N . HIS A 1 85 ? -5.595 5.079 6.014 1.00 94.12 85 HIS A N 1
ATOM 681 C CA . HIS A 1 85 ? -5.618 4.559 7.376 1.00 94.12 85 HIS A CA 1
ATOM 682 C C . HIS A 1 85 ? -6.123 5.601 8.388 1.00 94.12 85 HIS A C 1
ATOM 684 O O . HIS A 1 85 ? -7.081 5.329 9.105 1.00 94.12 85 HIS A O 1
ATOM 690 N N . SER A 1 86 ? -5.573 6.822 8.376 1.00 93.81 86 SER A N 1
ATOM 691 C CA . SER A 1 86 ? -6.036 7.926 9.233 1.00 93.81 86 SER A CA 1
ATOM 692 C C . SER A 1 86 ? -7.529 8.216 9.023 1.00 93.81 86 SER A C 1
ATOM 694 O O . SER A 1 86 ? -8.279 8.364 9.990 1.00 93.81 86 SER A O 1
ATOM 696 N N . LYS A 1 87 ? -8.005 8.181 7.769 1.00 92.88 87 LYS A N 1
ATOM 697 C CA . LYS A 1 87 ? -9.436 8.324 7.472 1.00 92.88 87 LYS A CA 1
ATOM 698 C C . LYS A 1 87 ? -10.289 7.235 8.131 1.00 92.88 87 LYS A C 1
ATOM 700 O O . LYS A 1 87 ? -11.328 7.561 8.694 1.00 92.88 87 LYS A O 1
ATOM 705 N N . ARG A 1 88 ? -9.876 5.965 8.076 1.00 94.31 88 ARG A N 1
ATOM 706 C CA . ARG A 1 88 ? -10.584 4.866 8.758 1.00 94.31 88 ARG A CA 1
ATOM 707 C C . ARG A 1 88 ? -10.605 5.076 10.267 1.00 94.31 88 ARG A C 1
ATOM 709 O O . ARG A 1 88 ? -11.644 4.882 10.890 1.00 94.31 88 ARG A O 1
ATOM 716 N N . ASP A 1 89 ? -9.477 5.488 10.828 1.00 95.31 89 ASP A N 1
ATOM 717 C CA . ASP A 1 89 ? -9.338 5.681 12.267 1.00 95.31 89 ASP A CA 1
ATOM 718 C C . ASP A 1 89 ? -10.185 6.830 12.791 1.00 95.31 89 ASP A C 1
ATOM 720 O O . ASP A 1 89 ? -10.680 6.768 13.910 1.00 95.31 89 ASP A O 1
ATOM 724 N N . ARG A 1 90 ? -10.394 7.871 11.984 1.00 95.38 90 ARG A N 1
ATOM 725 C CA . ARG A 1 90 ? -11.345 8.932 12.313 1.00 95.38 90 ARG A CA 1
ATOM 726 C C . ARG A 1 90 ? -12.749 8.368 12.526 1.00 95.38 90 ARG A C 1
ATOM 728 O O . ARG A 1 90 ? -13.336 8.607 13.574 1.00 95.38 90 ARG A O 1
ATOM 735 N N . MET A 1 91 ? -13.212 7.546 11.586 1.00 94.25 91 MET A N 1
ATOM 736 C CA . MET A 1 91 ? -14.520 6.889 11.666 1.00 94.25 91 MET A CA 1
ATOM 737 C C . MET A 1 91 ? -14.608 5.911 12.839 1.00 94.25 91 MET A C 1
ATOM 739 O O . MET A 1 91 ? -15.653 5.775 13.464 1.00 94.25 91 MET A O 1
ATOM 743 N N . TRP A 1 92 ? -13.505 5.225 13.142 1.00 95.25 92 TRP A N 1
ATOM 744 C CA . TRP A 1 92 ? -13.394 4.363 14.315 1.00 95.25 92 TRP A CA 1
ATOM 745 C C . TRP A 1 92 ? -13.576 5.157 15.619 1.00 95.25 92 TRP A C 1
ATOM 747 O O . TRP A 1 92 ? -14.398 4.781 16.452 1.00 95.25 92 TRP A O 1
ATOM 757 N N . ARG A 1 93 ? -12.876 6.291 15.771 1.00 97.25 93 ARG A N 1
ATOM 758 C CA . ARG A 1 93 ? -13.014 7.176 16.940 1.00 97.25 93 ARG A CA 1
ATOM 759 C C . ARG A 1 93 ? -14.425 7.752 17.062 1.00 97.25 93 ARG A C 1
ATOM 761 O O . ARG A 1 93 ? -14.974 7.761 18.157 1.00 97.25 93 ARG A O 1
ATOM 768 N N . GLU A 1 94 ? -15.012 8.210 15.957 1.00 96.69 94 GLU A N 1
ATOM 769 C CA . GLU A 1 94 ? -16.394 8.717 15.912 1.00 96.69 94 GLU A CA 1
ATOM 770 C C . GLU A 1 94 ? -17.399 7.653 16.369 1.00 96.69 94 GLU A C 1
ATOM 772 O O . GLU A 1 94 ? -18.247 7.931 17.213 1.00 96.69 94 GLU A O 1
ATOM 777 N N . ALA A 1 95 ? -17.265 6.415 15.883 1.00 95.88 95 ALA A N 1
ATOM 778 C CA . ALA A 1 95 ? -18.136 5.313 16.286 1.00 95.88 95 ALA A CA 1
ATOM 779 C C . ALA A 1 95 ? -18.052 5.019 17.794 1.00 95.88 95 ALA A C 1
ATOM 781 O O . ALA A 1 95 ? -19.079 4.789 18.429 1.00 95.88 95 ALA A O 1
ATOM 782 N N . LEU A 1 96 ? -16.852 5.067 18.381 1.00 96.69 96 LEU A N 1
ATOM 783 C CA . LEU A 1 96 ? -16.667 4.876 19.823 1.00 96.69 96 LEU A CA 1
ATOM 784 C C . LEU A 1 96 ? -17.233 6.037 20.650 1.00 96.69 96 LEU A C 1
ATOM 786 O O . LEU A 1 96 ? -17.818 5.799 21.704 1.00 96.69 96 LEU A O 1
ATOM 790 N N . ILE A 1 97 ? -17.112 7.278 20.165 1.00 97.56 97 ILE A N 1
ATOM 791 C CA . ILE A 1 97 ? -17.745 8.446 20.795 1.00 97.56 97 ILE A CA 1
ATOM 792 C C . ILE A 1 97 ? -19.262 8.274 20.807 1.00 97.56 97 ILE A C 1
ATOM 794 O O . ILE A 1 97 ? -19.871 8.390 21.865 1.00 97.56 97 ILE A O 1
ATOM 798 N N . HIS A 1 98 ? -19.868 7.941 19.666 1.00 95.50 98 HIS A N 1
ATOM 799 C CA . HIS A 1 98 ? -21.311 7.716 19.581 1.00 95.50 98 HIS A CA 1
ATOM 800 C C . HIS A 1 98 ? -21.777 6.548 20.448 1.00 95.50 98 HIS A C 1
ATOM 802 O O . HIS A 1 98 ? -22.839 6.621 21.066 1.00 95.50 98 HIS A O 1
ATOM 808 N N . HIS A 1 99 ? -20.977 5.485 20.545 1.00 95.00 99 HIS A N 1
ATOM 809 C CA . HIS A 1 99 ? -21.269 4.398 21.467 1.00 95.00 99 HIS A CA 1
ATOM 810 C C . HIS A 1 99 ? -21.276 4.892 22.922 1.00 95.00 99 HIS A C 1
ATOM 812 O O . HIS A 1 99 ? -22.261 4.669 23.623 1.00 95.00 99 HIS A O 1
ATOM 818 N N . ALA A 1 100 ? -20.258 5.640 23.355 1.00 95.62 100 ALA A N 1
ATOM 819 C CA . ALA A 1 100 ? -20.209 6.223 24.697 1.00 95.62 100 ALA A CA 1
ATOM 820 C C . ALA A 1 100 ? -21.390 7.179 24.973 1.00 95.62 100 ALA A C 1
ATOM 822 O O . ALA A 1 100 ? -21.996 7.120 26.041 1.00 95.62 100 ALA A O 1
ATOM 823 N N . GLU A 1 101 ? -21.779 8.006 23.996 1.00 95.62 101 GLU A N 1
ATOM 824 C CA . GLU A 1 101 ? -22.972 8.864 24.083 1.00 95.62 101 GLU A CA 1
ATOM 825 C C . GLU A 1 101 ? -24.254 8.048 24.259 1.00 95.62 101 GLU A C 1
ATOM 827 O O . GLU A 1 101 ? -25.102 8.398 25.077 1.00 95.62 101 GLU A O 1
ATOM 832 N N . SER A 1 102 ? -24.387 6.937 23.527 1.00 94.25 102 SER A N 1
ATOM 833 C CA . SER A 1 102 ? -25.554 6.054 23.626 1.00 94.25 102 SER A CA 1
ATOM 834 C C . SER A 1 102 ? -25.681 5.371 24.993 1.00 94.25 102 SER A C 1
ATOM 836 O O . SER A 1 102 ? -26.784 5.001 25.387 1.00 94.25 102 SER A O 1
ATOM 838 N N . GLN A 1 103 ? -24.569 5.245 25.725 1.00 93.38 103 GLN A N 1
ATOM 839 C CA . GLN A 1 103 ? -24.526 4.756 27.107 1.00 93.38 103 GLN A CA 1
ATOM 840 C C . GLN A 1 103 ? -24.723 5.884 28.140 1.00 93.38 103 GLN A C 1
ATOM 842 O O . GLN A 1 103 ? -24.678 5.635 29.341 1.00 93.38 103 GLN A O 1
ATOM 847 N N . GLY A 1 104 ? -24.937 7.129 27.696 1.00 95.06 104 GLY A N 1
ATOM 848 C CA . GLY A 1 104 ? -25.121 8.286 28.574 1.00 95.06 104 GLY A CA 1
ATOM 849 C C . GLY A 1 104 ? -23.829 8.810 29.211 1.00 95.06 104 GLY A C 1
ATOM 850 O O . GLY A 1 104 ? -23.897 9.504 30.224 1.00 95.06 104 GLY A O 1
ATOM 851 N N . LEU A 1 105 ? -22.657 8.489 28.649 1.00 95.75 105 LEU A N 1
ATOM 852 C CA . LEU A 1 105 ? -21.363 8.902 29.200 1.00 95.75 105 LEU A CA 1
ATOM 853 C C . LEU A 1 105 ? -20.978 10.321 28.781 1.00 95.75 105 LEU A C 1
ATOM 855 O O . LEU A 1 105 ? -21.303 10.793 27.691 1.00 95.75 105 LEU A O 1
ATOM 859 N N . GLY A 1 106 ? -20.221 11.002 29.643 1.00 96.12 106 GLY A N 1
ATOM 860 C CA . GLY A 1 106 ? -19.671 12.323 29.348 1.00 96.12 106 GLY A CA 1
ATOM 861 C C . GLY A 1 106 ? -18.570 12.257 28.287 1.00 96.12 106 GLY A C 1
ATOM 862 O O . GLY A 1 106 ? -17.422 11.975 28.607 1.00 96.12 106 GLY A O 1
ATOM 863 N N . THR A 1 107 ? -18.879 12.569 27.025 1.00 97.44 107 THR A N 1
ATOM 864 C CA . THR A 1 107 ? -17.917 12.421 25.909 1.00 97.44 107 THR A CA 1
ATOM 865 C C . THR A 1 107 ? -17.107 13.677 25.573 1.00 97.44 107 THR A C 1
ATOM 867 O O . THR A 1 107 ? -16.402 13.708 24.564 1.00 97.44 107 THR A O 1
ATOM 870 N N . GLN A 1 108 ? -17.162 14.727 26.401 1.00 97.88 108 GLN A N 1
ATOM 871 C CA . GLN A 1 108 ? -16.485 15.998 26.111 1.00 97.88 108 GLN A CA 1
ATOM 872 C C . GLN A 1 108 ? -14.965 15.832 25.943 1.00 97.88 108 GLN A C 1
ATOM 874 O O . GLN A 1 108 ? -14.398 16.364 24.988 1.00 97.88 108 GLN A O 1
ATOM 879 N N . ALA A 1 109 ? -14.319 15.057 26.820 1.00 97.56 109 ALA A N 1
ATOM 880 C CA . ALA A 1 109 ? -12.887 14.773 26.726 1.00 97.56 109 ALA A CA 1
ATOM 881 C C . ALA A 1 109 ? -12.542 13.960 25.464 1.00 97.56 109 ALA A C 1
ATOM 883 O O . ALA A 1 109 ? -11.588 14.290 24.761 1.00 97.56 109 ALA A O 1
ATOM 884 N N . LEU A 1 110 ? -13.358 12.955 25.121 1.00 97.38 110 LEU A N 1
ATOM 885 C CA . LEU A 1 110 ? -13.186 12.153 23.905 1.00 97.38 110 LEU A CA 1
ATOM 886 C C . LEU A 1 110 ? -13.304 12.993 22.630 1.00 97.38 110 LEU A C 1
ATOM 888 O O . LEU A 1 110 ? -12.493 12.849 21.718 1.00 97.38 110 LEU A O 1
ATOM 892 N N . LYS A 1 111 ? -14.300 13.884 22.568 1.00 98.31 111 LYS A N 1
ATOM 893 C CA . LYS A 1 111 ? -14.494 14.807 21.441 1.00 98.31 111 LYS A CA 1
ATOM 894 C C . LYS A 1 111 ? -13.330 15.785 21.310 1.00 98.31 111 LYS A C 1
ATOM 896 O O . LYS A 1 111 ? -12.862 16.013 20.197 1.00 98.31 111 LYS A O 1
ATOM 901 N N . ALA A 1 112 ? -12.844 16.326 22.428 1.00 98.12 112 ALA A N 1
ATOM 902 C CA . ALA A 1 112 ? -11.693 17.223 22.440 1.00 98.12 112 ALA A CA 1
ATOM 903 C C . ALA A 1 112 ? -10.425 16.525 21.922 1.00 98.12 112 ALA A C 1
ATOM 905 O O . ALA A 1 112 ? -9.745 17.065 21.050 1.00 98.12 112 ALA A O 1
ATOM 906 N N . GLU A 1 113 ? -10.142 15.302 22.385 1.00 98.00 113 GLU A N 1
ATOM 907 C CA . GLU A 1 113 ? -8.981 14.540 21.914 1.00 98.00 113 GLU A CA 1
ATOM 908 C C . GLU A 1 113 ? -9.145 14.111 20.446 1.00 98.00 113 GLU A C 1
ATOM 910 O O . GLU A 1 113 ? -8.211 14.238 19.656 1.00 98.00 113 GLU A O 1
ATOM 915 N N . HIS A 1 114 ? -10.344 13.684 20.032 1.00 97.25 114 HIS A N 1
ATOM 916 C CA . HIS A 1 114 ? -10.646 13.403 18.627 1.00 97.25 114 HIS A CA 1
ATOM 917 C C . HIS A 1 114 ? -10.358 14.616 17.733 1.00 97.25 114 HIS A C 1
ATOM 919 O O . HIS A 1 114 ? -9.695 14.462 16.705 1.00 97.25 114 HIS A O 1
ATOM 925 N N . GLN A 1 115 ? -10.823 15.807 18.123 1.00 97.00 115 GLN A N 1
ATOM 926 C CA . GLN A 1 115 ? -10.591 17.037 17.369 1.00 97.00 115 GLN A CA 1
ATOM 927 C C . GLN A 1 115 ? -9.099 17.379 17.321 1.00 97.00 115 GLN A C 1
ATOM 929 O O . GLN A 1 115 ? 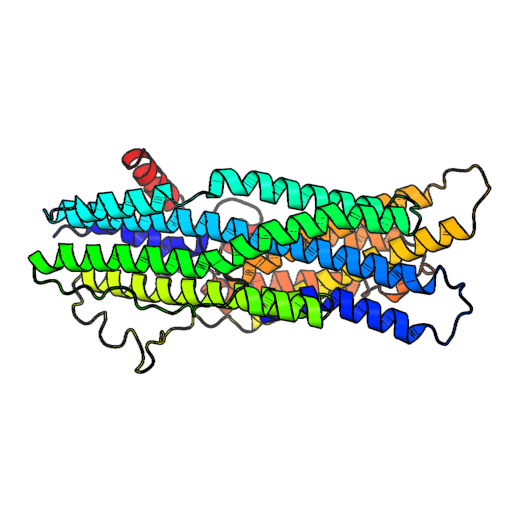-8.569 17.625 16.242 1.00 97.00 115 GLN A O 1
ATOM 934 N N . ALA A 1 116 ? -8.392 17.286 18.452 1.00 96.31 116 ALA A N 1
ATOM 935 C CA . ALA A 1 116 ? -6.955 17.546 18.522 1.00 96.31 116 ALA A CA 1
ATOM 936 C C . ALA A 1 116 ? -6.134 16.619 17.605 1.00 96.31 116 ALA A C 1
ATOM 938 O O . ALA A 1 116 ? -5.133 17.044 17.024 1.00 96.31 116 ALA A O 1
ATOM 939 N N . ILE A 1 117 ? -6.545 15.355 17.457 1.00 95.12 117 ILE A N 1
ATOM 940 C CA . ILE A 1 117 ? -5.934 14.401 16.518 1.00 95.12 117 ILE A CA 1
ATOM 941 C C . ILE A 1 117 ? -6.312 14.744 15.070 1.00 95.12 117 ILE A C 1
ATOM 943 O O . ILE A 1 117 ? -5.459 14.721 14.185 1.00 95.12 117 ILE A O 1
ATOM 947 N N . THR A 1 118 ? -7.572 15.094 14.816 1.00 92.56 118 THR A N 1
ATOM 948 C CA . THR A 1 118 ? -8.066 15.446 13.478 1.00 92.56 118 THR A CA 1
ATOM 949 C C . THR A 1 118 ? -7.431 16.735 12.940 1.00 92.56 118 THR A C 1
ATOM 951 O O . THR A 1 118 ? -7.062 16.781 11.768 1.00 92.56 118 THR A O 1
ATOM 954 N N . ASP A 1 119 ? -7.210 17.751 13.775 1.00 89.81 119 ASP A N 1
ATOM 955 C CA . ASP A 1 119 ? -6.540 19.007 13.391 1.00 89.81 119 ASP A CA 1
ATOM 956 C C . ASP A 1 119 ? -5.060 18.791 13.043 1.00 89.81 119 ASP A C 1
ATOM 958 O O . ASP A 1 119 ? -4.463 19.487 12.220 1.00 89.81 119 ASP A O 1
ATOM 962 N N . LYS A 1 120 ? -4.458 17.774 13.661 1.00 88.38 120 LYS A N 1
ATOM 963 C CA . LYS A 1 120 ? -3.082 17.333 13.439 1.00 88.38 120 LYS A CA 1
ATOM 964 C C . LYS A 1 120 ? -2.891 16.585 12.111 1.00 88.38 120 LYS A C 1
ATOM 966 O O . LYS A 1 120 ? -1.744 16.506 11.651 1.00 88.38 120 LYS A O 1
ATOM 971 N N . ASP A 1 121 ? -3.953 16.047 11.508 1.00 83.12 121 ASP A N 1
ATOM 972 C CA . ASP A 1 121 ? -3.933 15.316 10.234 1.00 83.12 121 ASP A CA 1
ATOM 973 C C . ASP A 1 121 ? -3.684 16.275 9.045 1.00 83.12 121 ASP A C 1
ATOM 975 O O . ASP A 1 121 ? -4.573 16.590 8.253 1.00 83.12 121 ASP A O 1
ATOM 979 N N . THR A 1 122 ? -2.441 16.723 8.845 1.00 75.94 122 THR A N 1
ATOM 980 C CA . THR A 1 122 ? -2.052 17.672 7.774 1.00 75.94 122 THR A CA 1
ATOM 981 C C . THR A 1 122 ? -1.973 17.055 6.368 1.00 75.94 122 THR A C 1
ATOM 983 O O . THR A 1 122 ? -1.341 17.592 5.451 1.00 75.94 122 THR A O 1
ATOM 986 N N . PHE A 1 123 ? -2.633 15.917 6.151 1.00 77.94 123 PHE A N 1
ATOM 987 C CA . PHE A 1 123 ? -2.532 15.144 4.916 1.00 77.94 123 PHE A CA 1
ATOM 988 C C . PHE A 1 123 ? -2.985 15.904 3.669 1.00 77.94 123 PHE A C 1
ATOM 990 O O . PHE A 1 123 ? -2.404 15.747 2.597 1.00 77.94 123 PHE A O 1
ATOM 997 N N . ASN A 1 124 ? -3.990 16.769 3.792 1.00 73.25 124 ASN A N 1
ATOM 998 C CA . ASN A 1 124 ? -4.500 17.516 2.643 1.00 73.25 124 ASN A CA 1
ATOM 999 C C . ASN A 1 124 ? -3.470 18.505 2.075 1.00 73.25 124 ASN A C 1
ATOM 1001 O O . ASN A 1 124 ? -3.482 18.754 0.874 1.00 73.25 124 ASN A O 1
ATOM 1005 N N . MET A 1 125 ? -2.543 19.008 2.900 1.00 72.12 125 MET A N 1
ATOM 1006 C CA . MET A 1 125 ? -1.486 19.924 2.453 1.00 72.12 125 MET A CA 1
ATOM 1007 C C . MET A 1 125 ? -0.270 19.181 1.891 1.00 72.12 125 MET A C 1
ATOM 1009 O O . MET A 1 125 ? 0.336 19.625 0.920 1.00 72.12 125 MET A O 1
ATOM 1013 N N . VAL A 1 126 ? 0.080 18.026 2.465 1.00 80.25 126 VAL A N 1
ATOM 1014 C CA . VAL A 1 126 ? 1.277 17.271 2.052 1.00 80.25 126 VAL A CA 1
ATOM 1015 C C . VAL A 1 126 ? 1.005 16.381 0.829 1.00 80.25 126 VAL A C 1
ATOM 1017 O O . VAL A 1 126 ? 1.911 16.120 0.042 1.00 80.25 126 VAL A O 1
ATOM 1020 N N . ARG A 1 127 ? -0.242 15.958 0.593 1.00 81.56 127 ARG A N 1
ATOM 1021 C CA . ARG A 1 127 ? -0.610 15.134 -0.568 1.00 81.56 127 ARG A CA 1
ATOM 1022 C C . ARG A 1 127 ? -0.309 15.774 -1.931 1.00 81.56 127 ARG A C 1
ATOM 1024 O O . ARG A 1 127 ? 0.289 15.073 -2.749 1.00 81.56 127 ARG A O 1
ATOM 1031 N N . PRO A 1 128 ? -0.695 17.035 -2.223 1.00 84.25 128 PRO A N 1
ATOM 1032 C CA . PRO A 1 128 ? -0.345 17.663 -3.495 1.00 84.25 128 PRO A CA 1
ATOM 1033 C C . PRO A 1 128 ? 1.171 17.801 -3.646 1.00 84.25 128 PRO A C 1
ATOM 1035 O O . PRO A 1 128 ? 1.688 17.517 -4.718 1.00 84.25 128 PRO A O 1
ATOM 1038 N N . LEU A 1 129 ? 1.894 18.117 -2.566 1.00 84.50 129 LEU A N 1
ATOM 1039 C CA . LEU A 1 129 ? 3.357 18.169 -2.576 1.00 84.50 129 LEU A CA 1
ATOM 1040 C C . LEU A 1 129 ? 3.974 16.808 -2.938 1.00 84.50 129 LEU A C 1
ATOM 1042 O O . LEU A 1 129 ? 4.830 16.735 -3.813 1.00 84.50 129 LEU A O 1
ATOM 1046 N N . MET A 1 130 ? 3.492 15.717 -2.338 1.00 82.94 130 MET A N 1
ATOM 1047 C CA . MET A 1 130 ? 3.924 14.354 -2.672 1.00 82.94 130 MET A CA 1
ATOM 1048 C C . MET A 1 130 ? 3.591 13.964 -4.118 1.00 82.94 130 MET A C 1
ATOM 1050 O O . MET A 1 130 ? 4.366 13.252 -4.754 1.00 82.94 130 MET A O 1
ATOM 1054 N N . ALA A 1 131 ? 2.455 14.423 -4.647 1.00 85.12 131 ALA A N 1
ATOM 1055 C CA . ALA A 1 131 ? 2.093 14.211 -6.045 1.00 85.12 131 ALA A CA 1
ATOM 1056 C C . ALA A 1 131 ? 3.014 14.994 -6.993 1.00 85.12 131 ALA A C 1
ATOM 1058 O O . ALA A 1 131 ? 3.478 14.426 -7.976 1.00 85.12 131 ALA A O 1
ATOM 1059 N N . VAL A 1 132 ? 3.333 16.253 -6.673 1.00 85.94 132 VAL A N 1
ATOM 1060 C CA . VAL A 1 132 ? 4.304 17.064 -7.422 1.00 85.94 132 VAL A CA 1
ATOM 1061 C C . VAL A 1 132 ? 5.674 16.396 -7.408 1.00 85.94 132 VAL A C 1
ATOM 1063 O O . VAL A 1 132 ? 6.254 16.218 -8.466 1.00 85.94 132 VAL A O 1
ATOM 1066 N N . ILE A 1 133 ? 6.152 15.928 -6.252 1.00 84.31 133 ILE A N 1
ATOM 1067 C CA . ILE A 1 133 ? 7.417 15.184 -6.144 1.00 84.31 133 ILE A CA 1
ATOM 1068 C C . ILE A 1 133 ? 7.419 13.952 -7.059 1.00 84.31 133 ILE A C 1
ATOM 1070 O O . ILE A 1 133 ? 8.387 13.727 -7.783 1.00 84.31 133 ILE A O 1
ATOM 1074 N N . ALA A 1 134 ? 6.337 13.169 -7.060 1.00 83.38 134 ALA A N 1
ATOM 1075 C CA . ALA A 1 134 ? 6.217 11.995 -7.920 1.00 83.38 134 ALA A CA 1
ATOM 1076 C C . ALA A 1 134 ? 6.202 12.356 -9.412 1.00 83.38 134 ALA A C 1
ATOM 1078 O O . ALA A 1 134 ? 6.863 11.692 -10.211 1.00 83.38 134 ALA A O 1
ATOM 1079 N N . LEU A 1 135 ? 5.488 13.419 -9.788 1.00 86.19 135 LEU A N 1
ATOM 1080 C CA . LEU A 1 135 ? 5.451 13.921 -11.161 1.00 86.19 135 LEU A CA 1
ATOM 1081 C C . LEU A 1 135 ? 6.818 14.439 -11.605 1.00 86.19 135 LEU A C 1
ATOM 1083 O O . LEU A 1 135 ? 7.265 14.080 -12.689 1.00 86.19 135 LEU A O 1
ATOM 1087 N N . THR A 1 136 ? 7.510 15.209 -10.765 1.00 84.56 136 THR A N 1
ATOM 1088 C CA . THR A 1 136 ? 8.845 15.717 -11.078 1.00 84.56 136 THR A CA 1
ATOM 1089 C C . THR A 1 136 ? 9.852 14.583 -11.191 1.00 84.56 136 THR A C 1
ATOM 1091 O O . THR A 1 136 ? 10.613 14.566 -12.145 1.00 84.56 136 THR A O 1
ATOM 1094 N N . ALA A 1 137 ? 9.818 13.586 -10.302 1.00 82.75 137 ALA A N 1
ATOM 1095 C CA . ALA A 1 137 ? 10.688 12.416 -10.419 1.00 82.75 137 ALA A CA 1
ATOM 1096 C C . ALA A 1 137 ? 10.413 11.607 -11.695 1.00 82.75 137 ALA A C 1
ATOM 1098 O O . ALA A 1 137 ? 11.346 11.147 -12.348 1.00 82.75 137 ALA A O 1
ATOM 1099 N N . THR A 1 138 ? 9.140 11.479 -12.082 1.00 83.19 138 THR A N 1
ATOM 1100 C CA . THR A 1 138 ? 8.756 10.858 -13.357 1.00 83.19 138 THR A CA 1
ATOM 1101 C C . THR A 1 138 ? 9.290 11.671 -14.535 1.00 83.19 138 THR A C 1
ATOM 1103 O O . THR A 1 138 ? 9.881 11.105 -15.444 1.00 83.19 138 THR A O 1
ATOM 1106 N N . GLY A 1 139 ? 9.134 12.997 -14.510 1.00 85.12 139 GLY A N 1
ATOM 1107 C CA . GLY A 1 139 ? 9.659 13.895 -15.539 1.00 85.12 139 GLY A CA 1
ATOM 1108 C C . GLY A 1 139 ? 11.182 13.830 -15.647 1.00 85.12 139 GLY A C 1
ATOM 1109 O O . GLY A 1 139 ? 11.697 13.704 -16.752 1.00 85.12 139 GLY A O 1
ATOM 1110 N N . SER A 1 140 ? 11.891 13.826 -14.514 1.00 82.31 140 SER A N 1
ATOM 1111 C CA . SER A 1 140 ? 13.342 13.643 -14.451 1.00 82.31 140 SER A CA 1
ATOM 1112 C C . SER A 1 140 ? 13.769 12.314 -15.067 1.00 82.31 140 SER A C 1
ATOM 1114 O O . SER A 1 140 ? 14.679 12.287 -15.886 1.00 82.31 140 SER A O 1
ATOM 1116 N N . PHE A 1 141 ? 13.083 11.221 -14.723 1.00 82.31 141 PHE A N 1
ATOM 1117 C CA . PHE A 1 141 ? 13.331 9.909 -15.314 1.00 82.31 141 PHE A CA 1
ATOM 1118 C C . PHE A 1 141 ? 13.138 9.933 -16.836 1.00 82.31 141 PHE A C 1
ATOM 1120 O O . PHE A 1 141 ? 14.046 9.567 -17.575 1.00 82.31 141 PHE A O 1
ATOM 1127 N N . LEU A 1 142 ? 11.991 10.424 -17.313 1.00 83.75 142 LEU A N 1
ATOM 1128 C CA . LEU A 1 142 ? 11.709 10.508 -18.748 1.00 83.75 142 LEU A CA 1
ATOM 1129 C C . LEU A 1 142 ? 12.723 11.390 -19.475 1.00 83.75 142 LEU A C 1
ATOM 1131 O O . LEU A 1 142 ? 13.093 11.091 -20.601 1.00 83.75 142 LEU A O 1
ATOM 1135 N N . ALA A 1 143 ? 13.202 12.452 -18.837 1.00 82.19 143 ALA A N 1
ATOM 1136 C CA . ALA A 1 143 ? 14.181 13.326 -19.447 1.00 82.19 143 ALA A CA 1
ATOM 1137 C C . ALA A 1 143 ? 15.585 12.703 -19.519 1.00 82.19 143 ALA A C 1
ATOM 1139 O O . ALA A 1 143 ? 16.241 12.873 -20.540 1.00 82.19 143 ALA A O 1
ATOM 1140 N N . ILE A 1 144 ? 16.015 11.924 -18.512 1.00 77.56 144 ILE A N 1
ATOM 1141 C CA . ILE A 1 144 ? 17.232 11.083 -18.600 1.00 77.56 144 ILE A CA 1
ATOM 1142 C C . ILE A 1 144 ? 17.126 10.102 -19.767 1.00 77.56 144 ILE A C 1
ATOM 1144 O O . ILE A 1 144 ? 18.113 9.823 -20.440 1.00 77.56 144 ILE A O 1
ATOM 1148 N N . VAL A 1 145 ? 15.926 9.572 -19.979 1.00 74.12 145 VAL A N 1
ATOM 1149 C CA . VAL A 1 145 ? 15.661 8.551 -20.986 1.00 74.12 145 VAL A CA 1
ATOM 1150 C C . VAL A 1 145 ? 15.583 9.136 -22.400 1.00 74.12 145 VAL A C 1
ATOM 1152 O O . VAL A 1 145 ? 16.103 8.529 -23.331 1.00 74.12 145 VAL A O 1
ATOM 1155 N N . PHE A 1 146 ? 14.943 10.292 -22.579 1.00 77.19 146 PHE A N 1
ATOM 1156 C CA . PHE A 1 146 ? 14.626 10.825 -23.906 1.00 77.19 146 PHE A CA 1
ATOM 1157 C C . PHE A 1 146 ? 15.569 11.910 -24.410 1.00 77.19 146 PHE A C 1
ATOM 1159 O O . PHE A 1 146 ? 15.646 12.101 -25.622 1.00 77.19 146 PHE A O 1
ATOM 1166 N N . PHE A 1 147 ? 16.269 12.629 -23.529 1.00 76.94 147 PHE A N 1
ATOM 1167 C CA . PHE A 1 147 ? 17.129 13.730 -23.952 1.00 76.94 147 PHE A CA 1
ATOM 1168 C C . PHE A 1 147 ? 18.608 13.355 -23.819 1.00 76.94 147 PHE A C 1
ATOM 1170 O O . PHE A 1 147 ? 19.038 12.964 -22.729 1.00 76.94 147 PHE A O 1
ATOM 1177 N N . PRO A 1 148 ? 19.414 13.524 -24.886 1.00 68.56 148 PRO A N 1
ATOM 1178 C CA . PRO A 1 148 ? 20.862 13.425 -24.785 1.00 68.56 148 PRO A CA 1
ATOM 1179 C C . PRO A 1 148 ? 21.366 14.577 -23.910 1.00 68.56 148 PRO A C 1
ATOM 1181 O O . PRO A 1 148 ? 21.540 15.707 -24.360 1.00 68.56 148 PRO A O 1
ATOM 1184 N N . MET A 1 149 ? 21.542 14.298 -22.622 1.00 70.19 149 MET A N 1
ATOM 1185 C CA . MET A 1 149 ? 22.115 15.231 -21.660 1.00 70.19 149 MET A CA 1
ATOM 1186 C C . MET A 1 149 ? 23.560 14.848 -21.376 1.00 70.19 149 MET A C 1
ATOM 1188 O O . MET A 1 149 ? 23.873 13.665 -21.185 1.00 70.19 149 MET A O 1
ATOM 1192 N N . ASP A 1 150 ? 24.411 15.867 -21.287 1.00 73.88 150 ASP A N 1
ATOM 1193 C CA . ASP A 1 150 ? 25.739 15.731 -20.712 1.00 73.88 150 ASP A CA 1
ATOM 1194 C C . ASP A 1 150 ? 25.642 15.319 -19.231 1.00 73.88 150 ASP A C 1
ATOM 1196 O O . ASP A 1 150 ? 24.571 15.316 -18.610 1.00 73.88 150 ASP A O 1
ATOM 1200 N N . LEU A 1 151 ? 26.780 14.951 -18.644 1.00 69.94 151 LEU A N 1
ATOM 1201 C CA . LEU A 1 151 ? 26.836 14.516 -17.250 1.00 69.94 151 LEU A CA 1
ATOM 1202 C C . LEU A 1 151 ? 26.238 15.577 -16.303 1.00 69.94 151 LEU A C 1
ATOM 1204 O O . LEU A 1 151 ? 25.500 15.236 -15.379 1.00 69.94 151 LEU A O 1
ATOM 1208 N N . THR A 1 152 ? 26.486 16.862 -16.581 1.00 75.69 152 THR A N 1
ATOM 1209 C CA . THR A 1 152 ? 25.947 18.002 -15.827 1.00 75.69 152 THR A CA 1
ATOM 1210 C C . THR A 1 152 ? 24.420 18.035 -15.850 1.00 75.69 152 THR A C 1
ATOM 1212 O O . THR A 1 152 ? 23.796 18.102 -14.789 1.00 75.69 152 THR A O 1
ATOM 1215 N N . GLY A 1 153 ? 23.800 17.945 -17.031 1.00 75.31 153 GLY A N 1
ATOM 1216 C CA . GLY A 1 153 ? 22.346 17.920 -17.187 1.00 75.31 153 GLY A CA 1
ATOM 1217 C C . GLY A 1 153 ? 21.711 16.732 -16.468 1.00 75.31 153 GLY A C 1
ATOM 1218 O O . GLY A 1 153 ? 20.716 16.899 -15.758 1.00 75.31 153 GLY A O 1
ATOM 1219 N N . ARG A 1 154 ? 22.346 15.553 -16.545 1.00 73.56 154 ARG A N 1
ATOM 1220 C CA . ARG A 1 154 ? 21.915 14.366 -15.790 1.00 73.56 154 ARG A CA 1
ATOM 1221 C C . ARG A 1 154 ? 21.978 14.614 -14.282 1.00 73.56 154 ARG A C 1
ATOM 1223 O O . ARG A 1 154 ? 21.007 14.319 -13.597 1.00 73.56 154 ARG A O 1
ATOM 1230 N N . PHE A 1 155 ? 23.048 15.209 -13.750 1.00 75.06 155 PHE A N 1
ATOM 1231 C CA . PHE A 1 155 ? 23.144 15.553 -12.323 1.00 75.06 155 PHE A CA 1
ATOM 1232 C C . PHE A 1 155 ? 22.086 16.565 -11.867 1.00 75.06 155 PHE A C 1
ATOM 1234 O O . PHE A 1 155 ? 21.484 16.391 -10.807 1.00 75.06 155 PHE A O 1
ATOM 1241 N N . LEU A 1 156 ? 21.822 17.612 -12.651 1.00 77.31 156 LEU A N 1
ATOM 1242 C CA . LEU A 1 156 ? 20.835 18.633 -12.283 1.00 77.31 156 LEU A CA 1
ATOM 1243 C C . LEU A 1 156 ? 19.422 18.052 -12.165 1.00 77.31 156 LEU A C 1
ATOM 1245 O O . LEU A 1 156 ? 18.648 18.463 -11.299 1.00 77.31 156 LEU A O 1
ATOM 1249 N N . ILE A 1 157 ? 19.102 17.046 -12.976 1.00 77.69 157 ILE A N 1
ATOM 1250 C CA . ILE A 1 157 ? 17.788 16.403 -12.978 1.00 77.69 157 ILE A CA 1
ATOM 1251 C C . ILE A 1 157 ? 17.524 15.523 -11.751 1.00 77.69 157 ILE A C 1
ATOM 1253 O O . ILE A 1 157 ? 16.368 15.214 -11.443 1.00 77.69 157 ILE A O 1
ATOM 1257 N N . TRP A 1 158 ? 18.585 15.172 -11.020 1.00 76.81 158 TRP A N 1
ATOM 1258 C CA . TRP A 1 158 ? 18.522 14.458 -9.750 1.00 76.81 158 TRP A CA 1
ATOM 1259 C C . TRP A 1 158 ? 18.165 15.363 -8.571 1.00 76.81 158 TRP A C 1
ATOM 1261 O O . TRP A 1 158 ? 17.610 14.880 -7.583 1.00 76.81 158 TRP A O 1
ATOM 1271 N N . ILE A 1 159 ? 18.408 16.674 -8.668 1.00 80.94 159 ILE A N 1
ATOM 1272 C CA . ILE A 1 159 ? 18.137 17.624 -7.578 1.00 80.94 159 ILE A CA 1
ATOM 1273 C C . ILE A 1 159 ? 16.664 17.580 -7.137 1.00 80.94 159 ILE A C 1
ATOM 1275 O O . ILE A 1 159 ? 16.415 17.420 -5.939 1.00 80.94 159 ILE A O 1
ATOM 1279 N N . PRO A 1 160 ? 15.663 17.649 -8.039 1.00 76.94 160 PRO A N 1
ATOM 1280 C CA . PRO A 1 160 ? 14.265 17.582 -7.628 1.00 76.94 160 PRO A CA 1
ATOM 1281 C C . PRO A 1 160 ? 13.875 16.237 -7.004 1.00 76.94 160 PRO A C 1
ATOM 1283 O O . PRO A 1 160 ? 13.063 16.208 -6.078 1.00 76.94 160 PRO A O 1
ATOM 1286 N N . VAL A 1 161 ? 14.468 15.132 -7.472 1.00 77.44 161 VAL A N 1
ATOM 1287 C CA . VAL A 1 161 ? 14.255 13.794 -6.898 1.00 77.44 161 VAL A CA 1
ATOM 1288 C C . VAL A 1 161 ? 14.770 13.764 -5.461 1.00 77.44 161 VAL A C 1
ATOM 1290 O O . VAL A 1 161 ? 14.031 13.388 -4.553 1.00 77.44 161 VAL A O 1
ATOM 1293 N N . LEU A 1 162 ? 15.999 14.236 -5.232 1.00 80.06 162 LEU A N 1
ATOM 1294 C CA . LEU A 1 162 ? 16.616 14.304 -3.906 1.00 80.06 162 LEU A CA 1
ATOM 1295 C C . LEU A 1 162 ? 15.823 15.197 -2.947 1.00 80.06 162 LEU A C 1
ATOM 1297 O O . LEU A 1 162 ? 15.537 14.784 -1.823 1.00 80.06 162 LEU A O 1
ATOM 1301 N N . LEU A 1 163 ? 15.402 16.385 -3.393 1.00 78.56 163 LEU A N 1
ATOM 1302 C CA . LEU A 1 163 ? 14.532 17.268 -2.609 1.00 78.56 163 LEU A CA 1
ATOM 1303 C C . LEU A 1 163 ? 13.216 16.574 -2.248 1.00 78.56 163 LEU A C 1
ATOM 1305 O O . LEU A 1 163 ? 12.758 16.641 -1.105 1.00 78.56 163 LEU A O 1
ATOM 1309 N N . GLY A 1 164 ? 12.641 15.845 -3.203 1.00 76.88 164 GLY A N 1
ATOM 1310 C CA . GLY A 1 164 ? 11.457 15.035 -2.985 1.00 76.88 164 GLY A CA 1
ATOM 1311 C C . GLY A 1 164 ? 11.642 13.974 -1.904 1.00 76.88 164 GLY A C 1
ATOM 1312 O O . GLY A 1 164 ? 10.801 13.848 -1.013 1.00 76.88 164 GLY A O 1
ATOM 1313 N N . LEU A 1 165 ? 12.767 13.257 -1.927 1.00 78.81 165 LEU A N 1
ATOM 1314 C CA . LEU A 1 165 ? 13.117 12.269 -0.904 1.00 78.81 165 LEU A CA 1
ATOM 1315 C C . LEU A 1 165 ? 13.302 12.917 0.474 1.00 78.81 165 LEU A C 1
ATOM 1317 O O . LEU A 1 165 ? 12.764 12.409 1.460 1.00 78.81 165 LEU A O 1
ATOM 1321 N N . ILE A 1 166 ? 13.984 14.065 0.547 1.00 81.94 166 ILE A N 1
ATOM 1322 C CA . ILE A 1 166 ? 14.207 14.817 1.794 1.00 81.94 166 ILE A CA 1
ATOM 1323 C C . ILE A 1 166 ? 12.881 15.230 2.446 1.00 81.94 166 ILE A C 1
ATOM 1325 O O . ILE A 1 166 ? 12.776 15.223 3.670 1.00 81.94 166 ILE A O 1
ATOM 1329 N N . ILE A 1 167 ? 11.853 15.549 1.657 1.00 80.94 167 ILE A N 1
ATOM 1330 C CA . ILE A 1 167 ? 10.522 15.922 2.159 1.00 80.94 167 ILE A CA 1
ATOM 1331 C C . ILE A 1 167 ? 9.687 14.680 2.521 1.00 80.94 167 ILE A C 1
ATOM 1333 O O . ILE A 1 167 ? 9.032 14.624 3.570 1.00 80.94 167 ILE A O 1
ATOM 1337 N N . ALA A 1 168 ? 9.700 13.667 1.654 1.00 81.75 168 ALA A N 1
ATOM 1338 C CA . ALA A 1 168 ? 8.861 12.481 1.775 1.00 81.75 168 ALA A CA 1
ATOM 1339 C C . ALA A 1 168 ? 9.266 11.584 2.951 1.00 81.75 168 ALA A C 1
ATOM 1341 O O . ALA A 1 168 ? 8.407 11.082 3.687 1.00 81.75 168 ALA A O 1
ATOM 1342 N N . ILE A 1 169 ? 10.571 11.383 3.141 1.00 84.00 169 ILE A N 1
ATOM 1343 C CA . ILE A 1 169 ? 11.111 10.431 4.112 1.00 84.00 169 ILE A CA 1
ATOM 1344 C C . ILE A 1 169 ? 10.750 10.818 5.556 1.00 84.00 169 ILE A C 1
ATOM 1346 O O . ILE A 1 169 ? 10.163 9.978 6.241 1.00 84.00 169 ILE A O 1
ATOM 1350 N N . PRO A 1 170 ? 10.996 12.050 6.051 1.00 84.00 170 PRO A N 1
ATOM 1351 C CA . PRO A 1 170 ? 10.664 12.419 7.428 1.00 84.00 170 PRO A CA 1
ATOM 1352 C C . PRO A 1 170 ? 9.184 12.225 7.749 1.00 84.00 170 PRO A C 1
ATOM 1354 O O . PRO A 1 170 ? 8.850 11.720 8.823 1.00 84.00 170 PRO A O 1
ATOM 1357 N N . THR A 1 171 ? 8.309 12.574 6.800 1.00 84.88 171 THR A N 1
ATOM 1358 C CA . THR A 1 171 ? 6.861 12.373 6.913 1.00 84.88 171 THR A CA 1
ATOM 1359 C C . THR A 1 171 ? 6.546 10.892 7.089 1.00 84.88 171 THR A C 1
ATOM 1361 O O . THR A 1 171 ? 5.864 10.507 8.037 1.00 84.88 171 THR A O 1
ATOM 1364 N N . CYS A 1 172 ? 7.094 10.041 6.222 1.00 86.94 172 CYS A N 1
ATOM 1365 C CA . CYS A 1 172 ? 6.800 8.616 6.242 1.00 86.94 172 CYS A CA 1
ATOM 1366 C C . CYS A 1 172 ? 7.422 7.871 7.434 1.00 86.94 172 CYS A C 1
ATOM 1368 O O . CYS A 1 172 ? 6.873 6.864 7.879 1.00 86.94 172 CYS A O 1
ATOM 1370 N N . VAL A 1 173 ? 8.556 8.349 7.952 1.00 87.12 173 VAL A N 1
ATOM 1371 C CA . VAL A 1 173 ? 9.265 7.749 9.094 1.00 87.12 173 VAL A CA 1
ATOM 1372 C C . VAL A 1 173 ? 8.580 8.093 10.409 1.00 87.12 173 VAL A C 1
ATOM 1374 O O . VAL A 1 173 ? 8.397 7.223 11.255 1.00 87.12 173 VAL A O 1
ATOM 1377 N N . ARG A 1 174 ? 8.203 9.362 10.598 1.00 88.88 174 ARG A N 1
ATOM 1378 C CA . ARG A 1 174 ? 7.623 9.833 11.863 1.00 88.88 174 ARG A CA 1
ATOM 1379 C C . ARG A 1 174 ? 6.153 9.468 12.010 1.00 88.88 174 ARG A C 1
ATOM 1381 O O . ARG A 1 174 ? 5.672 9.386 13.138 1.00 88.88 174 ARG A O 1
ATOM 1388 N N . TYR A 1 175 ? 5.449 9.257 10.897 1.00 90.81 175 TYR A N 1
ATOM 1389 C CA . TYR A 1 175 ? 4.008 9.049 10.923 1.00 90.81 175 TYR A CA 1
ATOM 1390 C C . TYR A 1 175 ? 3.563 7.861 11.793 1.00 90.81 175 TYR A C 1
ATOM 1392 O O . TYR A 1 175 ? 2.758 8.111 12.685 1.00 90.81 175 TYR A O 1
ATOM 1400 N N . PRO A 1 176 ? 4.081 6.620 11.641 1.00 91.31 176 PRO A N 1
ATOM 1401 C CA . PRO A 1 176 ? 3.607 5.489 12.443 1.00 91.31 176 PRO A CA 1
ATOM 1402 C C . PRO A 1 176 ? 3.708 5.734 13.952 1.00 91.31 176 PRO A C 1
ATOM 1404 O O . PRO A 1 176 ? 2.779 5.424 14.682 1.00 91.31 176 PRO A O 1
ATOM 1407 N N . LEU A 1 177 ? 4.808 6.344 14.406 1.00 91.19 177 LEU A N 1
ATOM 1408 C CA . LEU A 1 177 ? 5.029 6.639 15.821 1.00 91.19 177 LEU A CA 1
ATOM 1409 C C . LEU A 1 177 ? 4.093 7.737 16.341 1.00 91.19 177 LEU A C 1
ATOM 1411 O O . LEU A 1 177 ? 3.500 7.597 17.409 1.00 91.19 177 LEU A O 1
ATOM 1415 N N . ARG A 1 178 ? 3.971 8.842 15.593 1.00 92.69 178 ARG A N 1
ATOM 1416 C CA . ARG A 1 178 ? 3.073 9.947 15.954 1.00 92.69 178 ARG A CA 1
ATOM 1417 C C . ARG A 1 178 ? 1.628 9.463 16.024 1.00 92.69 178 ARG A C 1
ATOM 1419 O O . ARG A 1 178 ? 0.936 9.753 16.989 1.00 92.69 178 ARG A O 1
ATOM 1426 N N . HIS A 1 179 ? 1.213 8.710 15.013 1.00 93.19 179 HIS A N 1
ATOM 1427 C CA . HIS A 1 179 ? -0.135 8.178 14.886 1.00 93.19 179 HIS A CA 1
ATOM 1428 C C . HIS A 1 179 ? -0.467 7.169 15.989 1.00 93.19 179 HIS A C 1
ATOM 1430 O O . HIS A 1 179 ? -1.521 7.276 16.604 1.00 93.19 179 HIS A O 1
ATOM 1436 N N . GLU A 1 180 ? 0.451 6.251 16.309 1.00 94.06 180 GLU A N 1
ATOM 1437 C CA . GLU A 1 180 ? 0.302 5.349 17.459 1.00 94.06 180 GLU A CA 1
ATOM 1438 C C . GLU A 1 180 ? 0.170 6.138 18.771 1.00 94.06 180 GLU A C 1
ATOM 1440 O O . GLU A 1 180 ? -0.731 5.877 19.556 1.00 94.06 180 GLU A O 1
ATOM 1445 N N . SER A 1 181 ? 1.000 7.165 18.982 1.00 95.00 181 SER A N 1
ATOM 1446 C CA . SER A 1 181 ? 0.917 8.011 20.184 1.00 95.00 181 SER A CA 1
ATOM 1447 C C . SER A 1 181 ? -0.428 8.740 20.289 1.00 95.00 181 SER A C 1
ATOM 1449 O O . SER A 1 181 ? -0.996 8.850 21.372 1.00 95.00 181 SER A O 1
ATOM 1451 N N . ASP A 1 182 ? -0.959 9.231 19.168 1.00 95.69 182 ASP A N 1
ATOM 1452 C CA . ASP A 1 182 ? -2.280 9.856 19.105 1.00 95.69 182 ASP A CA 1
ATOM 1453 C C . ASP A 1 182 ? -3.399 8.845 19.434 1.00 95.69 182 ASP A C 1
ATOM 1455 O O . ASP A 1 182 ? -4.320 9.175 20.180 1.00 95.69 182 ASP A O 1
ATOM 1459 N N . GLN A 1 183 ? -3.295 7.599 18.963 1.00 94.94 183 GLN A N 1
ATOM 1460 C CA . GLN A 1 183 ? -4.252 6.540 19.300 1.00 94.94 183 GLN A CA 1
ATOM 1461 C C . GLN A 1 183 ? -4.213 6.133 20.769 1.00 94.94 183 GLN A C 1
ATOM 1463 O O . GLN A 1 183 ? -5.274 5.996 21.370 1.00 94.94 183 GLN A O 1
ATOM 1468 N N . ILE A 1 184 ? -3.020 5.969 21.346 1.00 95.81 184 ILE A N 1
ATOM 1469 C CA . ILE A 1 184 ? -2.860 5.610 22.760 1.00 95.81 184 ILE A CA 1
ATOM 1470 C C . ILE A 1 184 ? -3.583 6.638 23.629 1.00 95.81 184 ILE A C 1
ATOM 1472 O O . ILE A 1 184 ? -4.471 6.259 24.390 1.00 95.81 184 ILE A O 1
ATOM 1476 N N . ARG A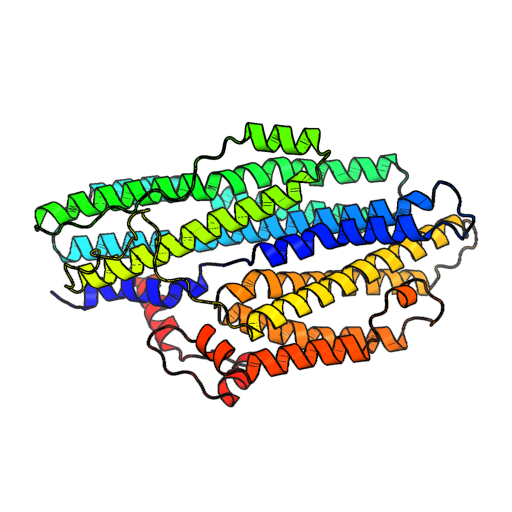 1 185 ? -3.314 7.935 23.415 1.00 97.44 185 ARG A N 1
ATOM 1477 C CA . ARG A 1 185 ? -3.984 9.030 24.138 1.00 97.44 185 ARG A CA 1
ATOM 1478 C C . ARG A 1 185 ? -5.503 8.964 24.009 1.00 97.44 185 ARG A C 1
ATOM 1480 O O . ARG A 1 185 ? -6.212 9.087 25.002 1.00 97.44 185 ARG A O 1
ATOM 1487 N N . PHE A 1 186 ? -6.020 8.720 22.803 1.00 98.12 186 PHE A N 1
ATOM 1488 C CA . PHE A 1 186 ? -7.462 8.555 22.612 1.00 98.12 186 PHE A CA 1
ATOM 1489 C C . PHE A 1 186 ? -8.017 7.358 23.404 1.00 98.12 186 PHE A C 1
ATOM 1491 O O . PHE A 1 186 ? -9.053 7.483 24.052 1.00 98.12 186 PHE A O 1
ATOM 1498 N N . THR A 1 187 ? -7.332 6.209 23.388 1.00 97.12 187 THR A N 1
ATOM 1499 C CA . THR A 1 187 ? -7.769 5.012 24.128 1.00 97.12 187 THR A CA 1
ATOM 1500 C C . THR A 1 187 ? -7.637 5.147 25.645 1.00 97.12 187 THR A C 1
ATOM 1502 O O . THR A 1 187 ? -8.429 4.552 26.365 1.00 97.12 187 THR A O 1
ATOM 1505 N N . GLU A 1 188 ? -6.702 5.957 26.145 1.00 97.50 188 GLU A N 1
ATOM 1506 C CA . GLU A 1 188 ? -6.605 6.307 27.568 1.00 97.50 188 GLU A CA 1
ATOM 1507 C C . GLU A 1 188 ? -7.817 7.137 28.010 1.00 97.50 188 GLU A C 1
ATOM 1509 O O . GLU A 1 188 ? -8.452 6.825 29.016 1.00 97.50 188 GLU A O 1
ATOM 1514 N N . VAL A 1 189 ? -8.198 8.146 27.219 1.00 97.88 189 VAL A N 1
ATOM 1515 C CA . VAL A 1 189 ? -9.398 8.959 27.484 1.00 97.88 189 VAL A CA 1
ATOM 1516 C C . VAL A 1 189 ? -10.673 8.115 27.378 1.00 97.88 189 VAL A C 1
ATOM 1518 O O . VAL A 1 189 ? -11.606 8.295 28.163 1.00 97.88 189 VAL A O 1
ATOM 1521 N N . LEU A 1 190 ? -10.715 7.164 26.442 1.00 97.25 190 LEU A N 1
ATOM 1522 C CA . LEU A 1 190 ? -11.805 6.194 26.328 1.00 97.25 190 LEU A CA 1
ATOM 1523 C C . LEU A 1 190 ? -11.912 5.329 27.583 1.00 97.25 190 LEU A C 1
ATOM 1525 O O . LEU A 1 190 ? -12.993 5.240 28.159 1.00 97.25 190 LEU A O 1
ATOM 1529 N N . ALA A 1 191 ? -10.799 4.751 28.034 1.00 96.12 191 ALA A N 1
ATOM 1530 C CA . ALA A 1 191 ? -10.755 3.949 29.248 1.00 96.12 191 ALA A CA 1
ATOM 1531 C C . ALA A 1 191 ? -11.241 4.735 30.473 1.00 96.12 191 ALA A C 1
ATOM 1533 O O . ALA A 1 191 ? -12.058 4.231 31.240 1.00 96.12 191 ALA A O 1
ATOM 1534 N N . GLU A 1 192 ? -10.818 5.993 30.622 1.00 96.69 192 GLU A N 1
ATOM 1535 C CA . GLU A 1 192 ? -11.283 6.857 31.711 1.00 96.69 192 GLU A CA 1
ATOM 1536 C C . GLU A 1 192 ? -12.793 7.132 31.631 1.00 96.69 192 GLU A C 1
ATOM 1538 O O . GLU A 1 192 ? -13.494 7.094 32.640 1.00 96.69 192 GLU A O 1
ATOM 1543 N N . THR A 1 193 ? -13.314 7.356 30.420 1.00 96.19 193 THR A N 1
ATOM 1544 C CA . THR A 1 193 ? -14.744 7.621 30.197 1.00 96.19 193 THR A CA 1
ATOM 1545 C C . THR A 1 193 ? -15.600 6.425 30.630 1.00 96.19 193 THR A C 1
ATOM 1547 O O . THR A 1 193 ? -16.604 6.594 31.327 1.00 96.19 193 THR A O 1
ATOM 1550 N N . PHE A 1 194 ? -15.178 5.211 30.270 1.00 95.00 194 PHE A N 1
ATOM 1551 C CA . PHE A 1 194 ? -15.891 3.973 30.592 1.00 95.00 194 PHE A CA 1
ATOM 1552 C C . PHE A 1 194 ? -15.673 3.490 32.030 1.00 95.00 194 PHE A C 1
ATOM 1554 O O . PHE A 1 194 ? -16.561 2.840 32.583 1.00 95.00 194 PHE A O 1
ATOM 1561 N N . ARG A 1 195 ? -14.588 3.900 32.702 1.00 93.75 195 ARG A N 1
ATOM 1562 C CA . ARG A 1 195 ? -14.346 3.568 34.118 1.00 93.75 195 ARG A CA 1
ATOM 1563 C C . ARG A 1 195 ? -15.509 3.980 35.024 1.00 93.75 195 ARG A C 1
ATOM 1565 O O . ARG A 1 195 ? -15.825 3.271 35.976 1.00 93.75 195 ARG A O 1
ATOM 1572 N N . SER A 1 196 ? -16.193 5.080 34.698 1.00 88.81 196 SER A N 1
ATOM 1573 C CA . SER A 1 196 ? -17.383 5.547 35.429 1.00 88.81 196 SER A CA 1
ATOM 1574 C C . SER A 1 196 ? -18.541 4.532 35.462 1.00 88.81 196 SER A C 1
ATOM 1576 O O . SER A 1 196 ? -19.367 4.577 36.370 1.00 88.81 196 SER A O 1
ATOM 1578 N N . THR A 1 197 ? -18.572 3.586 34.520 1.00 88.19 197 THR A N 1
ATOM 1579 C CA . THR A 1 197 ? -19.570 2.503 34.435 1.00 88.19 197 THR A CA 1
ATOM 1580 C C . THR A 1 197 ? -19.113 1.184 35.057 1.00 88.19 197 THR A C 1
ATOM 1582 O O . THR A 1 197 ? -19.860 0.207 35.048 1.00 88.19 197 THR A O 1
ATOM 1585 N N . GLY A 1 198 ? -17.896 1.134 35.609 1.00 88.00 198 GLY A N 1
ATOM 1586 C CA . GLY A 1 198 ? -17.271 -0.108 36.071 1.00 88.00 198 GLY A CA 1
ATOM 1587 C C . GLY A 1 198 ? -16.713 -0.979 34.939 1.00 88.00 198 GLY A C 1
ATOM 1588 O O . GLY A 1 198 ? -16.396 -2.145 35.169 1.00 88.00 198 GLY A O 1
ATOM 1589 N N . GLU A 1 199 ? -16.603 -0.438 33.723 1.00 88.62 199 GLU A N 1
ATOM 1590 C CA . GLU A 1 199 ? -15.938 -1.087 32.594 1.00 88.62 199 GLU A CA 1
ATOM 1591 C C . GLU A 1 199 ? -14.456 -0.689 32.547 1.00 88.62 199 GLU A C 1
ATOM 1593 O O . GLU A 1 199 ? -14.109 0.483 32.396 1.00 88.62 199 GLU A O 1
ATOM 1598 N N . GLU A 1 200 ? -13.566 -1.674 32.662 1.00 89.81 200 GLU A N 1
ATOM 1599 C CA . GLU A 1 200 ? -12.116 -1.476 32.583 1.00 89.81 200 GLU A CA 1
ATOM 1600 C C . GLU A 1 200 ? -11.606 -1.762 31.166 1.00 89.81 200 GLU A C 1
ATOM 1602 O O . GLU A 1 200 ? -11.079 -2.832 30.868 1.00 89.81 200 GLU A O 1
ATOM 1607 N N . ILE A 1 201 ? -11.763 -0.789 30.267 1.00 91.81 201 ILE A N 1
ATOM 1608 C CA . ILE A 1 201 ? -11.163 -0.872 28.931 1.00 91.81 201 ILE A CA 1
ATOM 1609 C C . ILE A 1 201 ? -9.646 -0.699 29.059 1.00 91.81 201 ILE A C 1
ATOM 1611 O O . ILE A 1 201 ? -9.166 0.305 29.584 1.00 91.81 201 ILE A O 1
ATOM 1615 N N . MET A 1 202 ? -8.875 -1.647 28.527 1.00 91.19 202 MET A N 1
ATOM 1616 C CA . MET A 1 202 ? -7.420 -1.516 28.461 1.00 91.19 202 MET A CA 1
ATOM 1617 C C . MET A 1 202 ? -7.032 -0.484 27.383 1.00 91.19 202 MET A C 1
ATOM 1619 O O . MET A 1 202 ? -7.481 -0.610 26.237 1.00 91.19 202 MET A O 1
ATOM 1623 N N . PRO A 1 203 ? -6.192 0.523 27.685 1.00 92.94 203 PRO A N 1
ATOM 1624 C CA . PRO A 1 203 ? -5.620 1.386 26.656 1.00 92.94 203 PRO A CA 1
ATOM 1625 C C . PRO A 1 203 ? -4.730 0.596 25.688 1.00 92.94 203 PRO A C 1
ATOM 1627 O O . PRO A 1 203 ? -4.153 -0.434 26.047 1.00 92.94 203 PRO A O 1
ATOM 1630 N N . MET A 1 204 ? -4.590 1.076 24.453 1.00 92.19 204 MET A N 1
ATOM 1631 C CA . MET A 1 204 ? -3.714 0.431 23.476 1.00 92.19 204 MET A CA 1
ATOM 1632 C C . MET A 1 204 ? -2.243 0.519 23.938 1.00 92.19 204 MET A C 1
ATOM 1634 O O . MET A 1 204 ? -1.788 1.599 24.313 1.00 92.19 204 MET A O 1
ATOM 1638 N N . PRO A 1 205 ? -1.460 -0.577 23.912 1.00 89.06 205 PRO A N 1
ATOM 1639 C CA . PRO A 1 205 ? -0.043 -0.525 24.269 1.00 89.06 205 PRO A CA 1
ATOM 1640 C C . PRO A 1 205 ? 0.806 0.106 23.154 1.00 89.06 205 PRO A C 1
ATOM 1642 O O . PRO A 1 205 ? 0.473 0.009 21.972 1.00 89.06 205 PRO A O 1
ATOM 1645 N N . LYS A 1 206 ? 1.957 0.691 23.518 1.00 89.38 206 LYS A N 1
ATOM 1646 C CA . LYS A 1 206 ? 2.960 1.198 22.561 1.00 89.38 206 LYS A CA 1
ATOM 1647 C C . LYS A 1 206 ? 3.779 0.056 21.957 1.00 89.38 206 LYS A C 1
ATOM 1649 O O . LYS A 1 206 ? 4.376 -0.735 22.685 1.00 89.38 206 LYS A O 1
ATOM 1654 N N . VAL A 1 207 ? 3.875 -0.000 20.628 1.00 88.25 207 VAL A N 1
ATOM 1655 C CA . VAL A 1 207 ? 4.497 -1.116 19.891 1.00 88.25 207 VAL A CA 1
ATOM 1656 C C . VAL A 1 207 ? 5.543 -0.635 18.887 1.00 88.25 207 VAL A C 1
ATOM 1658 O O . VAL A 1 207 ? 6.531 -1.337 18.599 1.00 88.25 207 VAL A O 1
ATOM 1661 N N . VAL A 1 208 ? 5.348 0.548 18.309 1.00 86.31 208 VAL A N 1
ATOM 1662 C CA . VAL A 1 208 ? 6.323 1.172 17.421 1.00 86.31 208 VAL A CA 1
ATOM 1663 C C . VAL A 1 208 ? 7.438 1.767 18.277 1.00 86.31 208 VAL A C 1
ATOM 1665 O O . VAL A 1 208 ? 7.242 2.631 19.128 1.00 86.31 208 VAL A O 1
ATOM 1668 N N . LYS A 1 209 ? 8.658 1.272 18.054 1.00 87.88 209 LYS A N 1
ATOM 1669 C CA . LYS A 1 209 ? 9.844 1.770 18.755 1.00 87.88 209 LYS A CA 1
ATOM 1670 C C . LYS A 1 209 ? 10.184 3.176 18.276 1.00 87.88 209 LYS A C 1
ATOM 1672 O O . LYS A 1 209 ? 10.115 3.454 17.079 1.00 87.88 209 LYS A O 1
ATOM 1677 N N . ASP A 1 210 ? 10.648 4.011 19.198 1.00 87.00 210 ASP A N 1
ATOM 1678 C CA . ASP A 1 210 ? 11.179 5.325 18.860 1.00 87.00 210 ASP A CA 1
ATOM 1679 C C . ASP A 1 210 ? 12.430 5.175 17.988 1.00 87.00 210 ASP A C 1
ATOM 1681 O O . ASP A 1 210 ? 13.418 4.540 18.367 1.00 87.00 210 ASP A O 1
ATOM 1685 N N . THR A 1 211 ? 12.393 5.758 16.793 1.00 84.00 211 THR A N 1
ATOM 1686 C CA . THR A 1 211 ? 13.525 5.760 15.864 1.00 84.00 211 THR A CA 1
ATOM 1687 C C . THR A 1 211 ? 14.221 7.111 15.884 1.00 84.00 211 THR A C 1
ATOM 1689 O O . THR A 1 211 ? 13.607 8.147 15.616 1.00 84.00 211 THR A O 1
ATOM 1692 N N . LYS A 1 212 ? 15.531 7.111 16.145 1.00 87.75 212 LYS A N 1
ATOM 1693 C CA . LYS A 1 212 ? 16.364 8.317 16.087 1.00 87.75 212 LYS A CA 1
ATOM 1694 C C . LYS A 1 212 ? 16.674 8.653 14.624 1.00 87.75 212 LYS A C 1
ATOM 1696 O O . LYS A 1 212 ? 17.569 8.059 14.032 1.00 87.75 212 LYS A O 1
ATOM 1701 N N . LEU A 1 213 ? 15.942 9.615 14.048 1.00 86.81 213 LEU A N 1
ATOM 1702 C CA . LEU A 1 213 ? 16.056 10.006 12.630 1.00 86.81 213 LEU A CA 1
ATOM 1703 C C . LEU A 1 213 ? 17.504 10.289 12.191 1.00 86.81 213 LEU A C 1
ATOM 1705 O O . LEU A 1 213 ? 17.896 9.883 11.103 1.00 86.81 213 LEU A O 1
ATOM 1709 N N . TRP A 1 214 ? 18.305 10.933 13.044 1.00 88.06 214 TRP A N 1
ATOM 1710 C CA . TRP A 1 214 ? 19.695 11.278 12.729 1.00 88.06 214 TRP A CA 1
ATOM 1711 C C . TRP A 1 214 ? 20.584 10.049 12.477 1.00 88.06 214 TRP A C 1
ATOM 1713 O O . TRP A 1 214 ? 21.487 10.133 11.654 1.00 88.06 214 TRP A O 1
ATOM 1723 N N . ILE A 1 215 ? 20.306 8.902 13.117 1.00 91.12 215 ILE A N 1
ATOM 1724 C CA . ILE A 1 215 ? 21.050 7.653 12.876 1.00 91.12 215 ILE A CA 1
ATOM 1725 C C . ILE A 1 215 ? 20.808 7.186 11.443 1.00 91.12 215 ILE A C 1
ATOM 1727 O O . ILE A 1 215 ? 21.743 6.810 10.746 1.00 91.12 215 ILE A O 1
ATOM 1731 N N . HIS A 1 216 ? 19.558 7.245 10.983 1.00 89.69 216 HIS A N 1
ATOM 1732 C CA . HIS A 1 216 ? 19.219 6.859 9.618 1.00 89.69 216 HIS A CA 1
ATOM 1733 C C . HIS A 1 216 ? 19.841 7.798 8.583 1.00 89.69 216 HIS A C 1
ATOM 1735 O O . HIS A 1 216 ? 20.325 7.325 7.561 1.00 89.69 216 HIS A O 1
ATOM 1741 N N . VAL A 1 217 ? 19.885 9.103 8.868 1.00 87.81 217 VAL A N 1
ATOM 1742 C CA . VAL A 1 217 ? 20.580 10.084 8.020 1.00 87.81 217 VAL A CA 1
ATOM 1743 C C . VAL A 1 217 ? 22.083 9.792 7.969 1.00 87.81 217 VAL A C 1
ATOM 1745 O O . VAL A 1 217 ? 22.651 9.752 6.885 1.00 87.81 217 VAL A O 1
ATOM 1748 N N . ALA A 1 218 ? 22.721 9.519 9.111 1.00 90.69 218 ALA A N 1
ATOM 1749 C CA . ALA A 1 218 ? 24.138 9.164 9.158 1.00 90.69 218 ALA A CA 1
ATOM 1750 C C . ALA A 1 218 ? 24.436 7.878 8.366 1.00 90.69 218 ALA A C 1
ATOM 1752 O O . ALA A 1 218 ? 25.371 7.850 7.574 1.00 90.69 218 ALA A O 1
ATOM 1753 N N . LEU A 1 219 ? 23.610 6.836 8.519 1.00 91.31 219 LEU A N 1
ATOM 1754 C CA . LEU A 1 219 ? 23.748 5.589 7.760 1.00 91.31 219 LEU A CA 1
ATOM 1755 C C . LEU A 1 219 ? 23.523 5.795 6.258 1.00 91.31 219 LEU A C 1
ATOM 1757 O O . LEU A 1 219 ? 24.236 5.200 5.456 1.00 91.31 219 LEU A O 1
ATOM 1761 N N . LEU A 1 220 ? 22.578 6.651 5.865 1.00 86.81 220 LEU A N 1
ATOM 1762 C CA . LEU A 1 220 ? 22.371 7.019 4.464 1.00 86.81 220 LEU A CA 1
ATOM 1763 C C . LEU A 1 220 ? 23.635 7.658 3.871 1.00 86.81 220 LEU A C 1
ATOM 1765 O O . LEU A 1 220 ? 24.053 7.262 2.790 1.00 86.81 220 LEU A O 1
ATOM 1769 N N . LEU A 1 221 ? 24.261 8.592 4.593 1.00 85.62 221 LEU A N 1
ATOM 1770 C CA . LEU A 1 221 ? 25.486 9.265 4.152 1.00 85.62 221 LEU A CA 1
ATOM 1771 C C . LEU A 1 221 ? 26.680 8.303 4.076 1.00 85.62 221 LEU A C 1
ATOM 1773 O O . LEU A 1 221 ? 27.366 8.273 3.061 1.00 85.62 221 LEU A O 1
ATOM 1777 N N . ILE A 1 222 ? 26.903 7.485 5.112 1.00 91.25 222 ILE A N 1
ATOM 1778 C CA . ILE A 1 222 ? 28.030 6.532 5.177 1.00 91.25 222 ILE A CA 1
ATOM 1779 C C . ILE A 1 222 ? 27.935 5.462 4.081 1.00 91.25 222 ILE A C 1
ATOM 1781 O O . ILE A 1 222 ? 28.951 4.970 3.605 1.00 91.25 222 ILE A O 1
ATOM 1785 N N . THR A 1 223 ? 26.718 5.094 3.680 1.00 87.44 223 THR A N 1
ATOM 1786 C CA . THR A 1 223 ? 26.477 4.068 2.653 1.00 87.44 223 THR A CA 1
ATOM 1787 C C . THR A 1 223 ? 26.217 4.649 1.265 1.00 87.44 223 THR A C 1
ATOM 1789 O O . THR A 1 223 ? 25.767 3.917 0.384 1.00 87.44 223 THR A O 1
ATOM 1792 N N . SER A 1 224 ? 26.437 5.955 1.072 1.00 81.44 224 SER A N 1
ATOM 1793 C CA . SER A 1 224 ? 26.158 6.659 -0.186 1.00 81.44 224 SER A CA 1
ATOM 1794 C C . SER A 1 224 ? 24.751 6.380 -0.738 1.00 81.44 224 SER A C 1
ATOM 1796 O O . SER A 1 224 ? 24.552 6.254 -1.939 1.00 81.44 224 SER A O 1
ATOM 1798 N N . GLY A 1 225 ? 23.761 6.246 0.148 1.00 78.69 225 GLY A N 1
ATOM 1799 C CA . GLY A 1 225 ? 22.366 5.996 -0.213 1.00 78.69 225 GLY A CA 1
ATOM 1800 C C . GLY A 1 225 ? 21.926 4.529 -0.222 1.00 78.69 225 GLY A C 1
ATOM 1801 O O . GLY A 1 225 ? 20.724 4.297 -0.119 1.00 78.69 225 GLY A O 1
ATOM 1802 N N . LEU A 1 226 ? 22.827 3.535 -0.222 1.00 82.62 226 LEU A N 1
ATOM 1803 C CA . LEU A 1 226 ? 22.445 2.106 -0.242 1.00 82.62 226 LEU A CA 1
ATOM 1804 C C . LEU A 1 226 ? 21.554 1.707 0.950 1.00 82.62 226 LEU A C 1
ATOM 1806 O O . LEU A 1 226 ? 20.667 0.855 0.841 1.00 82.62 226 LEU A O 1
ATOM 1810 N N . TYR A 1 227 ? 21.732 2.362 2.101 1.00 88.75 227 TYR A N 1
ATOM 1811 C CA . TYR A 1 227 ? 20.885 2.159 3.275 1.00 88.75 227 TYR A CA 1
ATOM 1812 C C . TYR A 1 227 ? 19.411 2.554 3.053 1.00 88.75 227 TYR A C 1
ATOM 1814 O O . TYR A 1 227 ? 18.546 2.081 3.794 1.00 88.75 227 TYR A O 1
ATOM 1822 N N . ALA A 1 228 ? 19.086 3.362 2.035 1.00 85.12 228 ALA A N 1
ATOM 1823 C CA . ALA A 1 228 ? 17.712 3.770 1.726 1.00 85.12 228 ALA A CA 1
ATOM 1824 C C . ALA A 1 228 ? 16.784 2.563 1.528 1.00 85.12 228 ALA A C 1
ATOM 1826 O O . ALA A 1 228 ? 15.670 2.552 2.055 1.00 85.12 228 ALA A O 1
ATOM 1827 N N . VAL A 1 229 ? 17.263 1.513 0.852 1.00 87.06 229 VAL A N 1
ATOM 1828 C CA . VAL A 1 229 ? 16.504 0.276 0.619 1.00 87.06 229 VAL A CA 1
ATOM 1829 C C . VAL A 1 229 ? 16.134 -0.398 1.942 1.00 87.06 229 VAL A C 1
ATOM 1831 O O . VAL A 1 229 ? 14.969 -0.721 2.192 1.00 87.06 229 VAL A O 1
ATOM 1834 N N . ILE A 1 230 ? 17.113 -0.563 2.836 1.00 90.19 230 ILE A N 1
ATOM 1835 C CA . ILE A 1 230 ? 16.906 -1.155 4.165 1.00 90.19 230 ILE A CA 1
ATOM 1836 C C . ILE A 1 230 ? 15.949 -0.287 4.982 1.00 90.19 230 ILE A C 1
ATOM 1838 O O . ILE A 1 230 ? 15.029 -0.799 5.629 1.00 90.19 230 ILE A O 1
ATOM 1842 N N . TRP A 1 231 ? 16.135 1.030 4.935 1.00 89.25 231 TRP A N 1
ATOM 1843 C CA . TRP A 1 231 ? 15.327 1.974 5.689 1.00 89.25 231 TRP A CA 1
ATOM 1844 C C . TRP A 1 231 ? 13.854 1.945 5.262 1.00 89.25 231 TRP A C 1
ATOM 1846 O O . TRP A 1 231 ? 12.975 1.824 6.118 1.00 89.25 231 TRP A O 1
ATOM 1856 N N . LEU A 1 232 ? 13.568 1.933 3.958 1.00 88.81 232 LEU A N 1
ATOM 1857 C CA . LEU A 1 232 ? 12.207 1.797 3.426 1.00 88.81 232 LEU A CA 1
ATOM 1858 C C . LEU A 1 232 ? 11.544 0.495 3.893 1.00 88.81 232 LEU A C 1
ATOM 1860 O O . LEU A 1 232 ? 10.394 0.498 4.340 1.00 88.81 232 LEU A O 1
ATOM 1864 N N . VAL A 1 233 ? 12.281 -0.619 3.879 1.00 90.94 233 VAL A N 1
ATOM 1865 C CA . VAL A 1 233 ? 11.789 -1.909 4.391 1.00 90.94 233 VAL A CA 1
ATOM 1866 C C . VAL A 1 233 ? 11.480 -1.830 5.887 1.00 90.94 233 VAL A C 1
ATOM 1868 O O . VAL A 1 233 ? 10.465 -2.373 6.337 1.00 90.94 233 VAL A O 1
ATOM 1871 N N . MET A 1 234 ? 12.311 -1.141 6.674 1.00 90.94 234 MET A N 1
ATOM 1872 C CA . MET A 1 234 ? 12.048 -0.904 8.096 1.00 90.94 234 MET A CA 1
ATOM 1873 C C . MET A 1 234 ? 10.776 -0.075 8.308 1.00 90.94 234 MET A C 1
ATOM 1875 O O . MET A 1 234 ? 9.966 -0.434 9.163 1.00 90.94 234 MET A O 1
ATOM 1879 N N . MET A 1 235 ? 10.548 0.968 7.506 1.00 90.81 235 MET A N 1
ATOM 1880 C CA . MET A 1 235 ? 9.340 1.797 7.587 1.00 90.81 235 MET A CA 1
ATOM 1881 C C . MET A 1 235 ? 8.078 0.996 7.236 1.00 90.81 235 MET A C 1
ATOM 1883 O O . MET A 1 235 ? 7.078 1.051 7.957 1.00 90.81 235 MET A O 1
ATOM 1887 N N . VAL A 1 236 ? 8.133 0.169 6.184 1.00 92.06 236 VAL A N 1
ATOM 1888 C CA . VAL A 1 236 ? 7.052 -0.767 5.831 1.00 92.06 236 VAL A CA 1
ATOM 1889 C C . VAL A 1 236 ? 6.772 -1.737 6.981 1.00 92.06 236 VAL A C 1
ATOM 1891 O O . VAL A 1 236 ? 5.612 -1.968 7.336 1.00 92.06 236 VAL A O 1
ATOM 1894 N N . ARG A 1 237 ? 7.822 -2.296 7.596 1.00 91.00 237 ARG A N 1
ATOM 1895 C CA . ARG A 1 237 ? 7.699 -3.209 8.742 1.00 91.00 237 ARG A CA 1
ATOM 1896 C C . ARG A 1 237 ? 7.084 -2.526 9.961 1.00 91.00 237 ARG A C 1
ATOM 1898 O O . ARG A 1 237 ? 6.239 -3.153 10.598 1.00 91.00 237 ARG A O 1
ATOM 1905 N N . ALA A 1 238 ? 7.470 -1.287 10.262 1.00 91.31 238 ALA A N 1
ATOM 1906 C CA . ALA A 1 238 ? 6.919 -0.509 11.368 1.00 91.31 238 ALA A CA 1
ATOM 1907 C C . ALA A 1 238 ? 5.411 -0.292 11.186 1.00 91.31 238 ALA A C 1
ATOM 1909 O O . ALA A 1 238 ? 4.628 -0.702 12.039 1.00 91.31 238 ALA A O 1
ATOM 1910 N N . MET A 1 239 ? 4.985 0.207 10.021 1.00 92.94 239 MET A N 1
ATOM 1911 C CA . MET A 1 239 ? 3.560 0.419 9.753 1.00 92.94 239 MET A CA 1
ATOM 1912 C C . MET A 1 239 ? 2.767 -0.899 9.692 1.00 92.94 239 MET A C 1
ATOM 1914 O O . MET A 1 239 ? 1.634 -0.976 10.154 1.00 92.94 239 MET A O 1
ATOM 1918 N N . ASN A 1 240 ? 3.334 -1.981 9.147 1.00 92.62 240 ASN A N 1
ATOM 1919 C CA . ASN A 1 240 ? 2.674 -3.294 9.171 1.00 92.62 240 ASN A CA 1
ATOM 1920 C C . ASN A 1 240 ? 2.542 -3.874 10.582 1.00 92.62 240 ASN A C 1
ATOM 1922 O O . ASN A 1 240 ? 1.698 -4.744 10.799 1.00 92.62 240 ASN A O 1
ATOM 1926 N N . ARG A 1 241 ? 3.441 -3.507 11.498 1.00 89.94 241 ARG A N 1
ATOM 1927 C CA . ARG A 1 241 ? 3.366 -3.913 12.900 1.00 89.94 241 ARG A CA 1
ATOM 1928 C C . ARG A 1 241 ? 2.252 -3.140 13.595 1.00 89.94 241 ARG A C 1
ATOM 1930 O O . ARG A 1 241 ? 1.386 -3.794 14.159 1.00 89.94 241 ARG A O 1
ATOM 1937 N N . HIS A 1 242 ? 2.246 -1.815 13.435 1.00 91.81 242 HIS A N 1
ATOM 1938 C CA . HIS A 1 242 ? 1.187 -0.915 13.899 1.00 91.81 242 HIS A CA 1
ATOM 1939 C C . HIS A 1 242 ? -0.202 -1.430 13.508 1.00 91.81 242 HIS A C 1
ATOM 1941 O O . HIS A 1 242 ? -0.991 -1.791 14.371 1.00 91.81 242 HIS A O 1
ATOM 1947 N N . LEU A 1 243 ? -0.450 -1.614 12.204 1.00 92.50 243 LEU A N 1
ATOM 1948 C CA . LEU A 1 243 ? -1.755 -2.070 11.708 1.00 92.50 243 LEU A CA 1
ATOM 1949 C C . LEU A 1 243 ? -2.189 -3.412 12.300 1.00 92.50 243 LEU A C 1
ATOM 1951 O O . LEU A 1 243 ? -3.344 -3.583 12.662 1.00 92.50 243 LEU A O 1
ATOM 1955 N N . ARG A 1 244 ? -1.271 -4.381 12.398 1.00 89.12 244 ARG A N 1
ATOM 1956 C CA . ARG A 1 244 ? -1.601 -5.701 12.953 1.00 89.12 244 ARG A CA 1
ATOM 1957 C C . ARG A 1 244 ? -1.949 -5.628 14.433 1.00 89.12 244 ARG A C 1
ATOM 1959 O O . ARG A 1 244 ? -2.828 -6.364 14.870 1.00 89.12 244 ARG A O 1
ATOM 1966 N N . TYR A 1 245 ? -1.270 -4.762 15.176 1.00 88.12 245 TYR A N 1
ATOM 1967 C CA . TYR A 1 245 ? -1.592 -4.534 16.575 1.00 88.12 245 TYR A CA 1
ATOM 1968 C C . TYR A 1 245 ? -2.920 -3.847 16.756 1.00 88.12 245 TYR A C 1
ATOM 1970 O O . TYR A 1 245 ? -3.753 -4.339 17.507 1.00 88.12 245 TYR A O 1
ATOM 1978 N N . GLN A 1 246 ? -3.140 -2.775 16.009 1.00 92.56 246 GLN A N 1
ATOM 1979 C CA . GLN A 1 246 ? -4.388 -2.050 16.069 1.00 92.56 246 GLN A CA 1
ATOM 1980 C C . GLN A 1 246 ? -5.572 -2.942 15.678 1.00 92.56 246 GLN A C 1
ATOM 1982 O O . GLN A 1 246 ? -6.571 -2.961 16.378 1.00 92.56 246 GLN A O 1
ATOM 1987 N N . HIS A 1 247 ? -5.441 -3.768 14.633 1.00 91.25 247 HIS A N 1
ATOM 1988 C CA . HIS A 1 247 ? -6.474 -4.744 14.251 1.00 91.25 247 HIS A CA 1
ATOM 1989 C C . HIS A 1 247 ? -6.794 -5.738 15.362 1.00 91.25 247 HIS A C 1
ATOM 1991 O O . HIS A 1 247 ? -7.943 -6.140 15.508 1.00 91.25 247 HIS A O 1
ATOM 1997 N N . SER A 1 248 ? -5.777 -6.168 16.108 1.00 88.44 248 SER A N 1
ATOM 1998 C CA . SER A 1 248 ? -5.963 -7.052 17.255 1.00 88.44 248 SER A CA 1
ATOM 1999 C C . SER A 1 248 ? -6.668 -6.321 18.385 1.00 88.44 248 SER A C 1
ATOM 2001 O O . SER A 1 248 ? -7.652 -6.823 18.905 1.00 88.44 248 SER A O 1
ATOM 2003 N N . TYR A 1 249 ? -6.195 -5.129 18.741 1.00 91.56 249 TYR A N 1
ATOM 2004 C CA . TYR A 1 249 ? -6.804 -4.298 19.771 1.00 91.56 249 TYR A CA 1
ATOM 2005 C C . TYR A 1 249 ? -8.281 -4.015 19.469 1.00 91.56 249 TYR A C 1
ATOM 2007 O O . TYR A 1 249 ? -9.133 -4.260 20.310 1.00 91.56 249 TYR A O 1
ATOM 2015 N N . GLU A 1 250 ? -8.590 -3.601 18.239 1.00 93.25 250 GLU A N 1
ATOM 2016 C CA . GLU A 1 250 ? -9.950 -3.378 17.740 1.00 93.25 250 GLU A CA 1
ATOM 2017 C C . GLU A 1 250 ? -10.829 -4.634 17.864 1.00 93.25 250 GLU A C 1
ATOM 2019 O O . GLU A 1 250 ? -11.957 -4.535 18.341 1.00 93.25 250 GLU A O 1
ATOM 2024 N N . ASP A 1 251 ? -10.319 -5.808 17.461 1.00 91.31 251 ASP A N 1
ATOM 2025 C CA . ASP A 1 251 ? -11.058 -7.078 17.540 1.00 91.31 251 ASP A CA 1
ATOM 2026 C C . ASP A 1 251 ? -11.422 -7.430 19.004 1.00 91.31 251 ASP A C 1
ATOM 2028 O O . ASP A 1 251 ? -12.532 -7.902 19.247 1.00 91.31 251 ASP A O 1
ATOM 2032 N N . HIS A 1 252 ? -10.522 -7.191 19.969 1.00 90.88 252 HIS A N 1
ATOM 2033 C CA . HIS A 1 252 ? -10.783 -7.450 21.396 1.00 90.88 252 HIS A CA 1
ATOM 2034 C C . HIS A 1 252 ? -11.653 -6.364 22.036 1.00 90.88 252 HIS A C 1
ATOM 2036 O O . HIS A 1 252 ? -12.535 -6.683 22.825 1.00 90.88 252 HIS A O 1
ATOM 2042 N N . LEU A 1 253 ? -11.474 -5.097 21.650 1.00 93.50 253 LEU A N 1
ATOM 2043 C CA . LEU A 1 253 ? -12.329 -4.001 22.102 1.00 93.50 253 LEU A CA 1
ATOM 2044 C C . LEU A 1 253 ? -13.785 -4.234 21.686 1.00 93.50 253 LEU A C 1
ATOM 2046 O O . LEU A 1 253 ? -14.685 -4.016 22.487 1.00 93.50 253 LEU A O 1
ATOM 2050 N N . LEU A 1 254 ? -14.032 -4.716 20.463 1.00 93.00 254 LEU A N 1
ATOM 2051 C CA . LEU A 1 254 ? -15.386 -5.066 20.029 1.00 93.00 254 LEU A CA 1
ATOM 2052 C C . LEU A 1 254 ? -15.979 -6.201 20.871 1.00 93.00 254 LEU A C 1
ATOM 2054 O O . LEU A 1 254 ? -17.104 -6.068 21.332 1.00 93.00 254 LEU A O 1
ATOM 2058 N N . GLN A 1 255 ? -15.228 -7.282 21.102 1.00 91.44 255 GLN A N 1
ATOM 2059 C CA . GLN A 1 255 ? -15.688 -8.402 21.936 1.00 91.44 255 GLN A CA 1
ATOM 2060 C C . GLN A 1 255 ? -16.001 -7.954 23.369 1.00 91.44 255 GLN A C 1
ATOM 2062 O O . GLN A 1 255 ? -17.039 -8.326 23.915 1.00 91.44 255 GLN A O 1
ATOM 2067 N N . PHE A 1 256 ? -15.152 -7.095 23.938 1.00 92.06 256 PHE A N 1
ATOM 2068 C CA . PHE A 1 256 ? -15.363 -6.504 25.254 1.00 92.06 256 PHE A CA 1
ATOM 2069 C C . PHE A 1 256 ? -16.658 -5.690 25.316 1.00 92.06 256 PHE A C 1
ATOM 2071 O O . PHE A 1 256 ? -17.495 -5.934 26.182 1.00 92.06 256 PHE A O 1
ATOM 2078 N N . LEU A 1 257 ? -16.863 -4.778 24.359 1.00 91.81 257 LEU A N 1
ATOM 2079 C CA . LEU A 1 257 ? -18.075 -3.953 24.283 1.00 91.81 257 LEU A CA 1
ATOM 2080 C C . LEU A 1 257 ? -19.340 -4.778 23.974 1.00 91.81 257 LEU A C 1
ATOM 2082 O O . LEU A 1 257 ? -20.450 -4.357 24.290 1.00 91.81 257 LEU A O 1
ATOM 2086 N N . GLU A 1 258 ? -19.191 -5.963 23.378 1.00 91.50 258 GLU A N 1
ATOM 2087 C CA . GLU A 1 258 ? -20.273 -6.936 23.168 1.00 91.50 258 GLU A CA 1
ATOM 2088 C C . GLU A 1 258 ? -20.577 -7.789 24.414 1.00 91.50 258 GLU A C 1
ATOM 2090 O O . GLU A 1 258 ? -21.553 -8.542 24.416 1.00 91.50 258 GLU A O 1
ATOM 2095 N N . GLY A 1 259 ? -19.793 -7.638 25.487 1.00 90.19 259 GLY A N 1
ATOM 2096 C CA . GLY A 1 259 ? -20.034 -8.240 26.799 1.00 90.19 259 GLY A CA 1
ATOM 2097 C C . GLY A 1 259 ? -19.021 -9.303 27.227 1.00 90.19 259 GLY A C 1
ATOM 2098 O O . GLY A 1 259 ? -19.130 -9.811 28.345 1.00 90.19 259 GLY A O 1
ATOM 2099 N N . ASP A 1 260 ? -18.030 -9.639 26.397 1.00 90.06 260 ASP A N 1
ATOM 2100 C CA . ASP A 1 260 ? -16.946 -10.545 26.788 1.00 90.06 260 ASP A CA 1
ATOM 2101 C C . ASP A 1 260 ? -15.889 -9.796 27.614 1.00 90.06 260 ASP A C 1
ATOM 2103 O O . ASP A 1 260 ? -14.900 -9.276 27.096 1.00 90.06 260 ASP A O 1
ATOM 2107 N N . LYS A 1 261 ? -16.095 -9.738 28.933 1.00 86.31 261 LYS A N 1
ATOM 2108 C CA . LYS A 1 261 ? -15.190 -9.037 29.861 1.00 86.31 261 LYS A CA 1
ATOM 2109 C C . LYS A 1 261 ? -13.764 -9.593 29.865 1.00 86.31 261 LYS A C 1
ATOM 2111 O O . LYS A 1 261 ? -12.842 -8.868 30.229 1.00 86.31 261 LYS A O 1
ATOM 2116 N N . ASN A 1 262 ? -13.581 -10.830 29.409 1.00 84.56 262 ASN A N 1
ATOM 2117 C CA . ASN A 1 262 ? -12.284 -11.488 29.345 1.00 84.56 262 ASN A CA 1
ATOM 2118 C C . ASN A 1 262 ? -11.649 -11.360 27.954 1.00 84.56 262 ASN A C 1
ATOM 2120 O O . ASN A 1 262 ? -10.594 -11.936 27.713 1.00 84.56 262 ASN A O 1
ATOM 2124 N N . ALA A 1 263 ? -12.231 -10.577 27.037 1.00 83.94 263 ALA A N 1
ATOM 2125 C CA . ALA A 1 263 ? -11.703 -10.412 25.684 1.00 83.94 263 ALA A CA 1
ATOM 2126 C C . ALA A 1 263 ? -10.251 -9.903 25.655 1.00 83.94 263 ALA A C 1
ATOM 2128 O O . ALA A 1 263 ? -9.514 -10.193 24.718 1.00 83.94 263 ALA A O 1
ATOM 2129 N N . PHE A 1 264 ? -9.808 -9.156 26.670 1.00 80.75 264 PHE A N 1
ATOM 2130 C CA . PHE A 1 264 ? -8.413 -8.720 26.775 1.00 80.75 264 PHE A CA 1
ATOM 2131 C C . PHE A 1 264 ? -7.493 -9.756 27.453 1.00 80.75 264 PHE A C 1
ATOM 2133 O O . PHE A 1 264 ? -6.272 -9.676 27.287 1.00 80.75 264 PHE A O 1
ATOM 2140 N N . GLU A 1 265 ? -8.039 -10.756 28.155 1.00 72.88 265 GLU A N 1
ATOM 2141 C CA . GLU A 1 265 ? -7.272 -11.839 28.780 1.00 72.88 265 GLU A CA 1
ATOM 2142 C C . GLU A 1 265 ? -6.698 -12.763 27.689 1.00 72.88 265 GLU A C 1
ATOM 2144 O O . GLU A 1 265 ? -7.402 -13.525 27.031 1.00 72.88 265 GLU A O 1
ATOM 2149 N N . GLY A 1 266 ? -5.385 -12.672 27.450 1.00 62.81 266 GLY A N 1
ATOM 2150 C CA . GLY A 1 266 ? -4.696 -13.435 26.398 1.00 62.81 266 GLY A CA 1
ATOM 2151 C C . GLY A 1 266 ? -4.653 -12.756 25.022 1.00 62.81 266 GLY A C 1
ATOM 2152 O O . GLY A 1 266 ? -4.165 -13.349 24.059 1.00 62.81 266 GLY A O 1
ATOM 2153 N N . ALA A 1 267 ? -5.101 -11.501 24.910 1.00 61.12 267 ALA A N 1
ATOM 2154 C CA . ALA A 1 267 ? -4.979 -10.700 23.685 1.00 61.12 267 ALA A CA 1
ATOM 2155 C C . ALA A 1 267 ? -3.516 -10.351 23.330 1.00 61.12 267 ALA A C 1
ATOM 2157 O O . ALA A 1 267 ? -3.184 -10.090 22.165 1.00 61.12 267 ALA A O 1
ATOM 2158 N N . LEU A 1 268 ? -2.648 -10.354 24.343 1.00 61.50 268 LEU A N 1
ATOM 2159 C CA . LEU A 1 268 ? -1.228 -10.034 24.290 1.00 61.50 268 LEU A CA 1
ATOM 2160 C C . LEU A 1 268 ? -0.460 -11.196 24.942 1.00 61.50 268 LEU A C 1
ATOM 2162 O O . LEU A 1 268 ? -0.868 -11.673 25.999 1.00 61.50 268 LEU A O 1
ATOM 2166 N N . ASP A 1 269 ? 0.622 -11.673 24.323 1.00 61.56 269 ASP A N 1
ATOM 2167 C CA . ASP A 1 269 ? 1.559 -12.567 25.015 1.00 61.56 269 ASP A CA 1
ATOM 2168 C C . ASP A 1 269 ? 2.326 -11.813 26.123 1.00 61.56 269 ASP A C 1
ATOM 2170 O O . ASP A 1 269 ? 2.192 -10.596 26.266 1.00 61.56 269 ASP A O 1
ATOM 2174 N N . GLU A 1 270 ? 3.128 -12.519 26.926 1.00 51.22 270 GLU A N 1
ATOM 2175 C CA . GLU A 1 270 ? 3.903 -11.936 28.041 1.00 51.22 270 GLU A CA 1
ATOM 2176 C C . GLU A 1 270 ? 4.876 -10.822 27.600 1.00 51.22 270 GLU A C 1
ATOM 2178 O O . GLU A 1 270 ? 5.301 -9.998 28.407 1.00 51.22 270 GLU A O 1
ATOM 2183 N N . GLU A 1 271 ? 5.199 -10.746 26.306 1.00 57.94 271 GLU A N 1
ATOM 2184 C CA . GLU A 1 271 ? 6.032 -9.701 25.703 1.00 57.94 271 GLU A CA 1
ATOM 2185 C C . GLU A 1 271 ? 5.188 -8.585 25.058 1.00 57.94 271 GLU A C 1
ATOM 2187 O O . GLU A 1 271 ? 5.699 -7.730 24.325 1.00 57.94 271 GLU A O 1
ATOM 2192 N N . GLY A 1 272 ? 3.877 -8.616 25.292 1.00 54.47 272 GLY A N 1
ATOM 2193 C CA . GLY A 1 272 ? 2.893 -7.709 24.744 1.00 54.47 272 GLY A CA 1
ATOM 2194 C C . GLY A 1 272 ? 2.508 -8.003 23.298 1.00 54.47 272 GLY A C 1
ATOM 2195 O O . GLY A 1 272 ? 1.815 -7.170 22.729 1.00 54.47 272 GLY A O 1
ATOM 2196 N N . LYS A 1 273 ? 2.951 -9.094 22.653 1.00 56.34 273 LYS A N 1
ATOM 2197 C CA . LYS A 1 273 ? 2.758 -9.373 21.214 1.00 56.34 273 LYS A CA 1
ATOM 2198 C C . LYS A 1 273 ? 1.420 -10.034 20.900 1.00 56.34 273 LYS A C 1
ATOM 2200 O O . LYS A 1 273 ? 0.949 -10.946 21.565 1.00 56.34 273 LYS A O 1
ATOM 2205 N N . VAL A 1 274 ? 0.839 -9.608 19.782 1.00 55.22 274 VAL A N 1
ATOM 2206 C CA . VAL A 1 274 ? -0.399 -10.168 19.225 1.00 55.22 274 VAL A CA 1
ATOM 2207 C C . VAL A 1 274 ? -0.218 -11.616 18.762 1.00 55.22 274 VAL A C 1
ATOM 2209 O O . VAL A 1 274 ? 0.592 -11.899 17.873 1.00 55.22 274 VAL A O 1
ATOM 2212 N N . ILE A 1 275 ? -1.074 -12.506 19.270 1.00 55.44 275 ILE A N 1
ATOM 2213 C CA . ILE A 1 275 ? -1.057 -13.955 19.005 1.00 55.44 275 ILE A CA 1
ATOM 2214 C C . ILE A 1 275 ? -1.525 -14.310 17.575 1.00 55.44 275 ILE A C 1
ATOM 2216 O O . ILE A 1 275 ? -1.120 -15.327 17.009 1.00 55.44 275 ILE A O 1
ATOM 2220 N N . ARG A 1 276 ? -2.324 -13.468 16.900 1.00 55.44 276 ARG A N 1
ATOM 2221 C CA . ARG A 1 276 ? -2.896 -13.808 15.579 1.00 55.44 276 ARG A CA 1
ATOM 2222 C C . ARG A 1 276 ? -2.223 -13.099 14.402 1.00 55.44 276 ARG A C 1
ATOM 2224 O O . ARG A 1 276 ? -2.640 -12.038 13.945 1.00 55.44 276 ARG A O 1
ATOM 2231 N N . LYS A 1 277 ? -1.245 -13.770 13.784 1.00 58.50 277 LYS A N 1
ATOM 2232 C CA . LYS A 1 277 ? -0.856 -13.485 12.391 1.00 58.50 277 LYS A CA 1
ATOM 2233 C C . LYS A 1 277 ? -1.876 -14.130 11.450 1.00 58.50 277 LYS A C 1
ATOM 2235 O O . LYS A 1 277 ? -1.909 -15.352 11.341 1.00 58.50 277 LYS A O 1
ATOM 2240 N N . ARG A 1 278 ? -2.646 -13.338 10.692 1.00 68.75 278 ARG A N 1
ATOM 2241 C CA . ARG A 1 278 ? -3.307 -13.862 9.481 1.00 68.75 278 ARG A CA 1
ATOM 2242 C C . ARG A 1 278 ? -2.198 -14.315 8.530 1.00 68.75 278 ARG A C 1
ATOM 2244 O O . ARG A 1 278 ? -1.503 -13.478 7.955 1.00 68.75 278 ARG A O 1
ATOM 2251 N N . HIS A 1 279 ? -1.963 -15.622 8.450 1.00 80.69 279 HIS A N 1
ATOM 2252 C CA . HIS A 1 279 ? -0.882 -16.158 7.635 1.00 80.69 279 HIS A CA 1
ATOM 2253 C C . HIS A 1 279 ? -1.241 -15.991 6.160 1.00 80.69 279 HIS A C 1
ATOM 2255 O O . HIS A 1 279 ? -2.349 -16.323 5.734 1.00 80.69 279 HIS A O 1
ATOM 2261 N N . MET A 1 280 ? -0.316 -15.432 5.389 1.00 87.81 280 MET A N 1
ATOM 2262 C CA . MET A 1 280 ? -0.498 -15.303 3.954 1.00 87.81 280 MET A CA 1
ATOM 2263 C C . MET A 1 280 ? -0.423 -16.696 3.315 1.00 87.81 280 MET A C 1
ATOM 2265 O O . MET A 1 280 ? 0.513 -17.439 3.619 1.00 87.81 280 MET A O 1
ATOM 2269 N N . PRO A 1 281 ? -1.369 -17.079 2.440 1.00 93.50 281 PRO A N 1
ATOM 2270 C CA . PRO A 1 281 ? -1.290 -18.357 1.746 1.00 93.50 281 PRO A CA 1
ATOM 2271 C C . PRO A 1 281 ? 0.005 -18.467 0.933 1.00 93.50 281 PRO A C 1
ATOM 2273 O O . PRO A 1 281 ? 0.389 -17.514 0.256 1.00 93.50 281 PRO A O 1
ATOM 2276 N N . LYS A 1 282 ? 0.641 -19.647 0.926 1.00 93.31 282 LYS A N 1
ATOM 2277 C CA . LYS A 1 282 ? 1.873 -19.896 0.149 1.00 93.31 282 LYS A CA 1
ATOM 2278 C C . LYS A 1 282 ? 1.705 -19.539 -1.333 1.00 93.31 282 LYS A C 1
ATOM 2280 O O . LYS A 1 282 ? 2.553 -18.865 -1.901 1.00 93.31 282 LYS A O 1
ATOM 2285 N N . ASN A 1 283 ? 0.567 -19.897 -1.931 1.00 93.94 283 ASN A N 1
ATOM 2286 C CA . ASN A 1 283 ? 0.265 -19.584 -3.333 1.00 93.94 283 ASN A CA 1
ATOM 2287 C C . ASN A 1 283 ? 0.173 -18.068 -3.592 1.00 93.94 283 ASN A C 1
ATOM 2289 O O . ASN A 1 283 ? 0.494 -17.607 -4.686 1.00 93.94 283 ASN A O 1
ATOM 2293 N N . LEU A 1 284 ? -0.240 -17.282 -2.589 1.00 94.19 284 LEU A N 1
ATOM 2294 C CA . LEU A 1 284 ? -0.270 -15.824 -2.699 1.00 94.19 284 LEU A CA 1
ATOM 2295 C C . LEU A 1 284 ? 1.143 -15.236 -2.646 1.00 94.19 284 LEU A C 1
ATOM 2297 O O . LEU A 1 284 ? 1.453 -14.335 -3.416 1.00 94.19 284 LEU A O 1
ATOM 2301 N N . PHE A 1 285 ? 2.016 -15.795 -1.805 1.00 93.56 285 PHE A N 1
ATOM 2302 C CA . PHE A 1 285 ? 3.433 -15.427 -1.785 1.00 93.56 285 PHE A CA 1
ATOM 2303 C C . PHE A 1 285 ? 4.139 -15.760 -3.108 1.00 93.56 285 PHE A C 1
ATOM 2305 O O . PHE A 1 285 ? 4.879 -14.937 -3.635 1.00 93.56 285 PHE A O 1
ATOM 2312 N N . ILE A 1 286 ? 3.863 -16.932 -3.690 1.00 94.00 286 ILE A N 1
ATOM 2313 C CA . ILE A 1 286 ? 4.374 -17.295 -5.022 1.00 94.00 286 ILE A CA 1
ATOM 2314 C C . ILE A 1 286 ? 3.879 -16.288 -6.068 1.00 94.00 286 ILE A C 1
ATOM 2316 O O . ILE A 1 286 ? 4.661 -15.822 -6.889 1.00 94.00 286 ILE A O 1
ATOM 2320 N N . THR A 1 287 ? 2.605 -15.892 -6.003 1.00 93.69 287 THR A N 1
ATOM 2321 C CA . THR A 1 287 ? 2.050 -14.856 -6.887 1.00 93.69 287 THR A CA 1
ATOM 2322 C C . THR A 1 287 ? 2.799 -13.525 -6.751 1.00 93.69 287 THR A C 1
ATOM 2324 O O . THR A 1 287 ? 3.105 -12.897 -7.761 1.00 93.69 287 THR A O 1
ATOM 2327 N N . GLU A 1 288 ? 3.131 -13.100 -5.528 1.00 93.94 288 GLU A N 1
ATOM 2328 C CA . GLU A 1 288 ? 3.950 -11.903 -5.299 1.00 93.94 288 GLU A CA 1
ATOM 2329 C C . GLU A 1 288 ? 5.333 -12.011 -5.941 1.00 93.94 288 GLU A C 1
ATOM 2331 O O . GLU A 1 288 ? 5.750 -11.081 -6.626 1.00 93.94 288 GLU A O 1
ATOM 2336 N N . LEU A 1 289 ? 6.025 -13.141 -5.766 1.00 93.69 289 LEU A N 1
ATOM 2337 C CA . LEU A 1 289 ? 7.344 -13.365 -6.364 1.00 93.69 289 LEU A CA 1
ATOM 2338 C C . LEU A 1 289 ? 7.300 -13.330 -7.895 1.00 93.69 289 LEU A C 1
ATOM 2340 O O . LEU A 1 289 ? 8.162 -12.720 -8.522 1.00 93.69 289 LEU A O 1
ATOM 2344 N N . LEU A 1 290 ? 6.277 -13.930 -8.503 1.00 92.56 290 LEU A N 1
ATOM 2345 C CA . LEU A 1 290 ? 6.100 -13.884 -9.954 1.00 92.56 290 LEU A CA 1
ATOM 2346 C C . LEU A 1 290 ? 5.822 -12.458 -10.456 1.00 92.56 290 LEU A C 1
ATOM 2348 O O . LEU A 1 290 ? 6.328 -12.070 -11.505 1.00 92.56 290 LEU A O 1
ATOM 2352 N N . LEU A 1 291 ? 5.074 -11.645 -9.701 1.00 91.69 291 LEU A N 1
ATOM 2353 C CA . LEU A 1 291 ? 4.887 -10.227 -10.027 1.00 91.69 291 LEU A CA 1
ATOM 2354 C C . LEU A 1 291 ? 6.192 -9.426 -9.898 1.00 91.69 291 LEU A C 1
ATOM 2356 O O . LEU A 1 291 ? 6.422 -8.541 -10.717 1.00 91.69 291 LEU A O 1
ATOM 2360 N N . VAL A 1 292 ? 7.054 -9.736 -8.918 1.00 91.62 292 VAL A N 1
ATOM 2361 C CA . VAL A 1 292 ? 8.405 -9.143 -8.829 1.00 91.62 292 VAL A CA 1
ATOM 2362 C C . VAL A 1 292 ? 9.209 -9.481 -10.080 1.00 91.62 292 VAL A C 1
ATOM 2364 O O . VAL A 1 292 ? 9.810 -8.584 -10.659 1.00 91.62 292 VAL A O 1
ATOM 2367 N N . ALA A 1 293 ? 9.182 -10.739 -10.528 1.00 88.88 293 ALA A N 1
ATOM 2368 C CA . ALA A 1 293 ? 9.880 -11.158 -11.742 1.00 88.88 293 ALA A CA 1
ATOM 2369 C C . ALA A 1 293 ? 9.365 -10.415 -12.990 1.00 88.88 293 ALA A C 1
ATOM 2371 O O . ALA A 1 293 ? 10.162 -9.963 -13.809 1.00 88.88 293 ALA A O 1
ATOM 2372 N N . ILE A 1 294 ? 8.047 -10.205 -13.105 1.00 88.50 294 ILE A N 1
ATOM 2373 C CA . ILE A 1 294 ? 7.460 -9.385 -14.178 1.00 88.50 294 ILE A CA 1
ATOM 2374 C C . ILE A 1 294 ? 7.958 -7.933 -14.097 1.00 88.50 294 ILE A C 1
ATOM 2376 O O . ILE A 1 294 ? 8.389 -7.386 -15.109 1.00 88.50 294 ILE A O 1
ATOM 2380 N N . CYS A 1 295 ? 7.938 -7.309 -12.912 1.00 89.06 295 CYS A N 1
ATOM 2381 C CA . CYS A 1 295 ? 8.490 -5.962 -12.731 1.00 89.06 295 CYS A CA 1
ATOM 2382 C C . CYS A 1 295 ? 9.959 -5.906 -13.156 1.00 89.06 295 CYS A C 1
ATOM 2384 O O . CYS A 1 295 ? 10.339 -4.998 -13.887 1.00 89.06 295 CYS A O 1
ATOM 2386 N N . PHE A 1 296 ? 10.762 -6.879 -12.717 1.00 86.88 296 PHE A N 1
ATOM 2387 C CA . PHE A 1 296 ? 12.175 -6.983 -13.064 1.00 86.88 296 PHE A CA 1
ATOM 2388 C C . PHE A 1 296 ? 12.381 -7.049 -14.572 1.00 86.88 296 PHE A C 1
ATOM 2390 O O . PHE A 1 296 ? 13.151 -6.266 -15.107 1.00 86.88 296 PHE A O 1
ATOM 2397 N N . THR A 1 297 ? 11.602 -7.880 -15.261 1.00 84.56 297 THR A N 1
ATOM 2398 C CA . THR A 1 297 ? 11.629 -7.987 -16.727 1.00 84.56 297 THR A CA 1
ATOM 2399 C C . THR A 1 297 ? 11.356 -6.647 -17.409 1.00 84.56 297 THR A C 1
ATOM 2401 O O . THR A 1 297 ? 12.018 -6.288 -18.375 1.00 84.56 297 THR A O 1
ATOM 2404 N N . TYR A 1 298 ? 10.369 -5.881 -16.934 1.00 85.75 298 TYR A N 1
ATOM 2405 C CA . TYR A 1 298 ? 10.087 -4.572 -17.523 1.00 85.75 298 TYR A CA 1
ATOM 2406 C C . TYR A 1 298 ? 11.187 -3.556 -17.227 1.00 85.75 298 TYR A C 1
ATOM 2408 O O . TYR A 1 298 ? 11.504 -2.755 -18.099 1.00 85.75 298 TYR A O 1
ATOM 2416 N N . MET A 1 299 ? 11.796 -3.610 -16.041 1.00 84.31 299 MET A N 1
ATOM 2417 C CA . MET A 1 299 ? 12.941 -2.763 -15.710 1.00 84.31 299 MET A CA 1
ATOM 2418 C C . MET A 1 299 ? 14.132 -3.051 -16.615 1.00 84.31 299 MET A C 1
ATOM 2420 O O . MET A 1 299 ? 14.661 -2.120 -17.209 1.00 84.31 299 MET A O 1
ATOM 2424 N N . THR A 1 300 ? 14.513 -4.321 -16.777 1.00 80.31 300 THR A N 1
ATOM 2425 C CA . THR A 1 300 ? 15.637 -4.695 -17.645 1.00 80.31 300 THR A CA 1
ATOM 2426 C C . THR A 1 300 ? 15.373 -4.325 -19.101 1.00 80.31 300 THR A C 1
ATOM 2428 O O . THR A 1 300 ? 16.270 -3.815 -19.761 1.00 80.31 300 THR A O 1
ATOM 2431 N N . ARG A 1 301 ? 14.134 -4.482 -19.592 1.00 79.94 301 ARG A N 1
ATOM 2432 C CA . ARG A 1 301 ? 13.748 -4.041 -20.943 1.00 79.94 301 ARG A CA 1
ATOM 2433 C C . ARG A 1 301 ? 13.845 -2.532 -21.119 1.00 79.94 301 ARG A C 1
ATOM 2435 O O . ARG A 1 301 ? 14.383 -2.084 -22.123 1.00 79.94 301 ARG A O 1
ATOM 2442 N N . ILE A 1 302 ? 13.334 -1.748 -20.168 1.00 82.81 302 ILE A N 1
ATOM 2443 C CA . ILE A 1 302 ? 13.454 -0.286 -20.218 1.00 82.81 302 ILE A CA 1
ATOM 2444 C C . ILE A 1 302 ? 14.931 0.099 -20.238 1.00 82.81 302 ILE A C 1
ATOM 2446 O O . ILE A 1 302 ? 15.331 0.857 -21.112 1.00 82.81 302 ILE A O 1
ATOM 2450 N N . THR A 1 303 ? 15.743 -0.455 -19.336 1.00 79.06 303 THR A N 1
ATOM 2451 C CA . THR A 1 303 ? 17.173 -0.143 -19.299 1.00 79.06 303 THR A CA 1
ATOM 2452 C C . THR A 1 303 ? 17.867 -0.536 -20.599 1.00 79.06 303 THR A C 1
ATOM 2454 O O . THR A 1 303 ? 18.553 0.299 -21.166 1.00 79.06 303 THR A O 1
ATOM 2457 N N . GLY A 1 304 ? 17.613 -1.736 -21.132 1.00 76.62 304 GLY A N 1
ATOM 2458 C CA . GLY A 1 304 ? 18.183 -2.197 -22.400 1.00 76.62 304 GLY A CA 1
ATOM 2459 C C . GLY A 1 304 ? 17.832 -1.296 -23.587 1.00 76.62 304 GLY A C 1
ATOM 2460 O O . GLY A 1 304 ? 18.730 -0.889 -24.313 1.00 76.62 304 GLY A O 1
ATOM 2461 N N . ILE A 1 305 ? 16.558 -0.904 -23.747 1.00 78.31 305 ILE A N 1
ATOM 2462 C CA . ILE A 1 305 ? 16.140 0.013 -24.830 1.00 78.31 305 ILE A CA 1
ATOM 2463 C C . ILE A 1 305 ? 16.825 1.373 -24.682 1.00 78.31 305 ILE A C 1
ATOM 2465 O O . ILE A 1 305 ? 17.239 1.973 -25.669 1.00 78.31 305 ILE A O 1
ATOM 2469 N N . VAL A 1 306 ? 16.921 1.885 -23.455 1.00 77.56 306 VAL A N 1
ATOM 2470 C CA . VAL A 1 306 ? 17.525 3.196 -23.192 1.00 77.56 306 VAL A CA 1
ATOM 2471 C C . VAL A 1 306 ? 19.036 3.157 -23.404 1.00 77.56 306 VAL A C 1
ATOM 2473 O O . VAL A 1 306 ? 19.594 4.129 -23.911 1.00 77.56 306 VAL A O 1
ATOM 2476 N N . THR A 1 307 ? 19.700 2.057 -23.055 1.00 73.62 307 THR A N 1
ATOM 2477 C CA . THR A 1 307 ? 21.121 1.844 -23.343 1.00 73.62 307 THR A CA 1
ATOM 2478 C C . THR A 1 307 ? 21.357 1.772 -24.852 1.00 73.62 307 THR A C 1
ATOM 2480 O O . THR A 1 307 ? 22.145 2.570 -25.354 1.00 73.62 307 THR A O 1
ATOM 2483 N N . ASP A 1 308 ? 20.597 0.945 -25.585 1.00 71.75 308 ASP A N 1
ATOM 2484 C CA . ASP A 1 308 ? 20.655 0.847 -27.057 1.00 71.75 308 ASP A CA 1
ATOM 2485 C C . ASP A 1 308 ? 20.458 2.212 -27.724 1.00 71.75 308 ASP A C 1
ATOM 2487 O O . ASP A 1 308 ? 21.202 2.602 -28.625 1.00 71.75 308 ASP A O 1
ATOM 2491 N N . PHE A 1 309 ? 19.468 2.969 -27.248 1.00 71.25 309 PHE A N 1
ATOM 2492 C CA . PHE A 1 309 ? 19.168 4.298 -27.761 1.00 71.25 309 PHE A CA 1
ATOM 2493 C C . PHE A 1 309 ? 20.320 5.283 -27.521 1.00 71.25 309 PHE A C 1
ATOM 2495 O O . PHE A 1 309 ? 20.722 6.005 -28.434 1.00 71.25 309 PHE A O 1
ATOM 2502 N N . ASN A 1 310 ? 20.888 5.299 -26.312 1.00 68.19 310 ASN A N 1
ATOM 2503 C CA . ASN A 1 310 ? 22.006 6.184 -25.989 1.00 68.19 310 ASN A CA 1
ATOM 2504 C C . ASN A 1 310 ? 23.280 5.814 -26.766 1.00 68.19 310 ASN A C 1
ATOM 2506 O O . ASN A 1 310 ? 23.946 6.719 -27.263 1.00 68.19 310 ASN A O 1
ATOM 2510 N N . MET A 1 311 ? 23.585 4.523 -26.931 1.00 64.81 311 MET A N 1
ATOM 2511 C CA . MET A 1 311 ? 24.726 4.055 -27.731 1.00 64.81 311 MET A CA 1
ATOM 2512 C C . MET A 1 311 ? 24.554 4.405 -29.219 1.00 64.81 311 MET A C 1
ATOM 2514 O O . MET A 1 311 ? 25.478 4.906 -29.864 1.00 64.81 311 MET A O 1
ATOM 2518 N N . GLY A 1 312 ? 23.347 4.220 -29.766 1.00 63.22 312 GLY A N 1
ATOM 2519 C CA . GLY A 1 312 ? 23.027 4.554 -31.156 1.00 63.22 312 GLY A CA 1
ATOM 2520 C C . GLY A 1 312 ? 23.159 6.048 -31.478 1.00 63.22 312 GLY A C 1
ATOM 2521 O O . GLY A 1 312 ? 23.641 6.403 -32.556 1.00 63.22 312 GLY A O 1
ATOM 2522 N N . MET A 1 313 ? 22.802 6.931 -30.537 1.00 53.75 313 MET A N 1
ATOM 2523 C CA . MET A 1 313 ? 22.960 8.384 -30.695 1.00 53.75 313 MET A CA 1
ATOM 2524 C C . MET A 1 313 ? 24.427 8.842 -30.693 1.00 53.75 313 MET A C 1
ATOM 2526 O O . MET A 1 313 ? 24.756 9.826 -31.357 1.00 53.75 313 MET A O 1
ATOM 2530 N N . VAL A 1 314 ? 25.318 8.148 -29.975 1.00 50.22 314 VAL A N 1
ATOM 2531 C CA . VAL A 1 314 ? 26.756 8.476 -29.945 1.00 50.22 314 VAL A CA 1
ATOM 2532 C C . VAL A 1 314 ? 27.439 8.071 -31.259 1.00 50.22 314 VAL A C 1
ATOM 2534 O O . VAL A 1 314 ? 28.298 8.802 -31.750 1.00 50.22 314 VAL A O 1
ATOM 2537 N N . GLY A 1 315 ? 27.012 6.963 -31.878 1.00 46.34 315 GLY A N 1
ATOM 2538 C CA . GLY A 1 315 ? 27.562 6.478 -33.151 1.00 46.34 315 GLY A CA 1
ATOM 2539 C C . GLY A 1 315 ? 27.059 7.203 -34.409 1.00 46.34 315 GLY A C 1
ATOM 2540 O O . GLY A 1 315 ? 27.806 7.327 -35.379 1.00 46.34 315 GLY A O 1
ATOM 2541 N N . ASN A 1 316 ? 25.824 7.717 -34.410 1.00 46.25 316 ASN A N 1
ATOM 2542 C CA . ASN A 1 316 ? 25.183 8.318 -35.590 1.00 46.25 316 ASN A CA 1
ATOM 2543 C C . ASN A 1 316 ? 24.995 9.833 -35.449 1.00 46.25 316 ASN A C 1
ATOM 2545 O O . ASN A 1 316 ? 23.879 10.346 -35.465 1.00 46.25 316 ASN A O 1
ATOM 2549 N N . THR A 1 317 ? 26.088 10.588 -35.346 1.00 43.62 317 THR A N 1
ATOM 2550 C CA . THR A 1 317 ? 25.987 12.043 -35.163 1.00 43.62 317 THR A CA 1
ATOM 2551 C C . THR A 1 317 ? 25.491 12.808 -36.400 1.00 43.62 317 THR A C 1
ATOM 2553 O O . THR A 1 317 ? 25.179 13.985 -36.269 1.00 43.62 317 THR A O 1
ATOM 2556 N N . ILE A 1 318 ? 25.421 12.236 -37.611 1.00 45.91 318 ILE A N 1
ATOM 2557 C CA . ILE A 1 318 ? 25.075 13.024 -38.813 1.00 45.91 318 ILE A CA 1
ATOM 2558 C C . ILE A 1 318 ? 24.475 12.158 -39.935 1.00 45.91 318 ILE A C 1
ATOM 2560 O O . ILE A 1 318 ? 25.214 11.835 -40.851 1.00 45.91 318 ILE A O 1
ATOM 2564 N N . ILE A 1 319 ? 23.166 11.848 -39.954 1.00 44.94 319 ILE A N 1
ATOM 2565 C CA . ILE A 1 319 ? 22.369 11.808 -41.210 1.00 44.94 319 ILE A CA 1
ATOM 2566 C C . ILE A 1 319 ? 20.905 12.183 -40.900 1.00 44.94 319 ILE A C 1
ATOM 2568 O O . ILE A 1 319 ? 20.243 11.543 -40.095 1.00 44.94 319 ILE A O 1
ATOM 2572 N N . ASN A 1 320 ? 20.407 13.213 -41.590 1.00 47.28 320 ASN A N 1
ATOM 2573 C CA . ASN A 1 320 ? 19.114 13.911 -41.458 1.00 47.28 320 ASN A CA 1
ATOM 2574 C C . ASN A 1 320 ? 17.822 13.092 -41.711 1.00 47.28 320 ASN A C 1
ATOM 2576 O O . ASN A 1 320 ? 16.858 13.637 -42.247 1.00 47.28 320 ASN A O 1
ATOM 2580 N N . ASN A 1 321 ? 17.746 11.819 -41.330 1.00 52.53 321 ASN A N 1
ATOM 2581 C CA . ASN A 1 321 ? 16.496 11.064 -41.396 1.00 52.53 321 ASN A CA 1
ATOM 2582 C C . ASN A 1 321 ? 16.056 10.688 -39.988 1.00 52.53 321 ASN A C 1
ATOM 2584 O O . ASN A 1 321 ? 16.684 9.856 -39.344 1.00 52.53 321 ASN A O 1
ATOM 2588 N N . ILE A 1 322 ? 14.957 11.296 -39.538 1.00 55.56 322 ILE A N 1
ATOM 2589 C CA . ILE A 1 322 ? 14.235 10.855 -38.347 1.00 55.56 322 ILE A CA 1
ATOM 2590 C C . ILE A 1 322 ? 13.882 9.383 -38.565 1.00 55.56 322 ILE A C 1
ATOM 2592 O O . ILE A 1 322 ? 13.042 9.053 -39.408 1.00 55.56 322 ILE A O 1
ATOM 2596 N N . ASN A 1 323 ? 14.579 8.498 -37.861 1.00 63.94 323 ASN A N 1
ATOM 2597 C CA . ASN A 1 323 ? 14.439 7.071 -38.062 1.00 63.94 323 ASN A CA 1
ATOM 2598 C C . ASN A 1 323 ? 13.165 6.630 -37.342 1.00 63.94 323 ASN A C 1
ATOM 2600 O O . ASN A 1 323 ? 13.002 6.870 -36.148 1.00 63.94 323 ASN A O 1
ATOM 2604 N N . ILE A 1 324 ? 12.235 5.995 -38.058 1.00 66.81 324 ILE A N 1
ATOM 2605 C CA . ILE A 1 324 ? 10.951 5.546 -37.489 1.00 66.81 324 ILE A CA 1
ATOM 2606 C C . ILE A 1 324 ? 11.193 4.648 -36.250 1.00 66.81 324 ILE A C 1
ATOM 2608 O O . ILE A 1 324 ? 10.414 4.663 -35.299 1.00 66.81 324 ILE A O 1
ATOM 2612 N N . GLU A 1 325 ? 12.330 3.948 -36.224 1.00 69.62 325 GLU A N 1
ATOM 2613 C CA . GLU A 1 325 ? 12.862 3.162 -35.102 1.00 69.62 325 GLU A CA 1
ATOM 2614 C C . GLU A 1 325 ? 12.976 3.935 -33.775 1.00 69.62 325 GLU A C 1
ATOM 2616 O O . GLU A 1 325 ? 12.657 3.381 -32.721 1.00 69.62 325 GLU A O 1
ATOM 2621 N N . GLU A 1 326 ? 13.332 5.223 -33.795 1.00 70.62 326 GLU A N 1
ATOM 2622 C CA . GLU A 1 326 ? 13.451 6.041 -32.578 1.00 70.62 326 GLU A CA 1
ATOM 2623 C C . GLU A 1 326 ? 12.086 6.264 -31.913 1.00 70.62 326 GLU A C 1
ATOM 2625 O O . GLU A 1 326 ? 11.924 6.054 -30.707 1.00 70.62 326 GLU A O 1
ATOM 2630 N N . TYR A 1 327 ? 11.062 6.601 -32.705 1.00 74.62 327 TYR A N 1
ATOM 2631 C CA . TYR A 1 327 ? 9.700 6.762 -32.193 1.00 74.62 327 TYR A CA 1
ATOM 2632 C C . TYR A 1 327 ? 9.130 5.456 -31.636 1.00 74.62 327 TYR A C 1
ATOM 2634 O O . TYR A 1 327 ? 8.394 5.480 -30.644 1.00 74.62 327 TYR A O 1
ATOM 2642 N N . TYR A 1 328 ? 9.480 4.314 -32.235 1.00 75.19 328 TYR A N 1
ATOM 2643 C CA . TYR A 1 328 ? 9.080 3.010 -31.712 1.00 75.19 328 TYR A CA 1
ATOM 2644 C C . TYR A 1 328 ? 9.704 2.736 -30.344 1.00 75.19 328 TYR A C 1
ATOM 2646 O O . TYR A 1 328 ? 8.984 2.348 -29.421 1.00 75.19 328 TYR A O 1
ATOM 2654 N N . ASN A 1 329 ? 11.000 3.007 -30.174 1.00 77.25 329 ASN A N 1
ATOM 2655 C CA . ASN A 1 329 ? 11.678 2.846 -28.888 1.00 77.25 329 ASN A CA 1
ATOM 2656 C C . ASN A 1 329 ? 11.041 3.715 -27.799 1.00 77.25 329 ASN A C 1
ATOM 2658 O O . ASN A 1 329 ? 10.767 3.223 -26.702 1.00 77.25 329 ASN A O 1
ATOM 2662 N N . TYR A 1 330 ? 10.694 4.966 -28.111 1.00 80.38 330 TYR A N 1
ATOM 2663 C CA . TYR A 1 330 ? 9.973 5.831 -27.177 1.00 80.38 330 TYR A CA 1
ATOM 2664 C C . TYR A 1 330 ? 8.595 5.284 -26.798 1.00 80.38 330 TYR A C 1
ATOM 2666 O O . TYR A 1 330 ? 8.247 5.238 -25.614 1.00 80.38 330 TYR A O 1
ATOM 2674 N N . GLY A 1 331 ? 7.822 4.821 -27.784 1.00 81.31 331 GLY A N 1
ATOM 2675 C CA . GLY A 1 331 ? 6.525 4.193 -27.545 1.00 81.31 331 GLY A CA 1
ATOM 2676 C C . GLY A 1 331 ? 6.631 2.969 -26.632 1.00 81.31 331 GLY A C 1
ATOM 2677 O O . GLY A 1 331 ? 5.836 2.816 -25.702 1.00 81.31 331 GLY A O 1
ATOM 2678 N N . MET A 1 332 ? 7.648 2.132 -26.841 1.00 81.50 332 MET A N 1
ATOM 2679 C CA . MET A 1 332 ? 7.877 0.927 -26.045 1.00 81.50 332 MET A CA 1
ATOM 2680 C C . MET A 1 332 ? 8.373 1.231 -24.631 1.00 81.50 332 MET A C 1
ATOM 2682 O O . MET A 1 332 ? 7.893 0.605 -23.687 1.00 81.50 332 MET A O 1
ATOM 2686 N N . ILE A 1 333 ? 9.247 2.224 -24.443 1.00 83.25 333 ILE A N 1
ATOM 2687 C CA . ILE A 1 333 ? 9.647 2.704 -23.110 1.00 83.25 333 ILE A CA 1
ATOM 2688 C C . ILE A 1 333 ? 8.416 3.154 -22.319 1.00 83.25 333 ILE A C 1
ATOM 2690 O O . ILE A 1 333 ? 8.217 2.716 -21.184 1.00 83.25 333 ILE A O 1
ATOM 2694 N N . LEU A 1 334 ? 7.561 3.995 -22.913 1.00 84.94 334 LEU A N 1
ATOM 2695 C CA . LEU A 1 334 ? 6.339 4.473 -22.257 1.00 84.94 334 LEU A CA 1
ATOM 2696 C C . LEU A 1 334 ? 5.388 3.319 -21.925 1.00 84.94 334 LEU A C 1
ATOM 2698 O O . LEU A 1 334 ? 4.802 3.287 -20.839 1.00 84.94 334 LEU A O 1
ATOM 2702 N N . LEU A 1 335 ? 5.263 2.351 -22.834 1.00 85.31 335 LEU A N 1
ATOM 2703 C CA . LEU A 1 335 ? 4.456 1.156 -22.629 1.00 85.31 335 LEU A CA 1
ATOM 2704 C C . LEU A 1 335 ? 4.990 0.310 -21.467 1.00 85.31 335 LEU A C 1
ATOM 2706 O O . LEU A 1 335 ? 4.234 0.007 -20.544 1.00 85.31 335 LEU A O 1
ATOM 2710 N N . TYR A 1 336 ? 6.279 -0.037 -21.456 1.00 85.81 336 TYR A N 1
ATOM 2711 C CA . TYR A 1 336 ? 6.877 -0.823 -20.375 1.00 85.81 336 TYR A CA 1
ATOM 2712 C C . TYR A 1 336 ? 6.852 -0.084 -19.040 1.00 85.81 336 TYR A C 1
ATOM 2714 O O . TYR A 1 336 ? 6.570 -0.708 -18.018 1.00 85.81 336 TYR A O 1
ATOM 2722 N N . LEU A 1 337 ? 7.043 1.238 -19.031 1.00 85.69 337 LEU A N 1
ATOM 2723 C CA . LEU A 1 337 ? 6.901 2.054 -17.828 1.00 85.69 337 LEU A CA 1
ATOM 2724 C C . LEU A 1 337 ? 5.471 1.972 -17.275 1.00 85.69 337 LEU A C 1
ATOM 2726 O O . LEU A 1 337 ? 5.274 1.763 -16.075 1.00 85.69 337 LEU A O 1
ATOM 2730 N N . ALA A 1 338 ? 4.459 2.067 -18.141 1.00 87.31 338 ALA A N 1
ATOM 2731 C CA . ALA A 1 338 ? 3.063 1.909 -17.745 1.00 87.31 338 ALA A CA 1
ATOM 2732 C C . ALA A 1 338 ? 2.777 0.501 -17.190 1.00 87.31 338 ALA A C 1
ATOM 2734 O O . ALA A 1 338 ? 2.101 0.365 -16.166 1.00 87.31 338 ALA A O 1
ATOM 2735 N N . LEU A 1 339 ? 3.322 -0.551 -17.809 1.00 87.38 339 LEU A N 1
ATOM 2736 C CA . LEU A 1 339 ? 3.154 -1.934 -17.345 1.00 87.38 339 LEU A CA 1
ATOM 2737 C C . LEU A 1 339 ? 3.865 -2.191 -16.019 1.00 87.38 339 LEU A C 1
ATOM 2739 O O . LEU A 1 339 ? 3.284 -2.812 -15.128 1.00 87.38 339 LEU A O 1
ATOM 2743 N N . MET A 1 340 ? 5.073 -1.659 -15.849 1.00 88.31 340 MET A N 1
ATOM 2744 C CA . MET A 1 340 ? 5.812 -1.692 -14.593 1.00 88.31 340 MET A CA 1
ATOM 2745 C C . MET A 1 340 ? 5.021 -0.993 -13.483 1.00 88.31 340 MET A C 1
ATOM 2747 O O . MET A 1 340 ? 4.858 -1.546 -12.397 1.00 88.31 340 MET A O 1
ATOM 2751 N N . MET A 1 341 ? 4.428 0.172 -13.761 1.00 87.31 341 MET A N 1
ATOM 2752 C CA . MET A 1 341 ? 3.554 0.873 -12.814 1.00 87.31 341 MET A CA 1
ATOM 2753 C C . MET A 1 341 ? 2.303 0.062 -12.450 1.00 87.31 341 MET A C 1
ATOM 2755 O O . MET A 1 341 ? 1.912 0.012 -11.279 1.00 87.31 341 MET A O 1
ATOM 2759 N N . LEU A 1 342 ? 1.682 -0.615 -13.420 1.00 88.75 342 LEU A N 1
ATOM 2760 C CA . LEU A 1 342 ? 0.547 -1.513 -13.180 1.00 88.75 342 LEU A CA 1
ATOM 2761 C C . LEU A 1 342 ? 0.940 -2.740 -12.343 1.00 88.75 342 LEU A C 1
ATOM 2763 O O . LEU A 1 342 ? 0.163 -3.153 -11.474 1.00 88.75 342 LEU A O 1
ATOM 2767 N N . ALA A 1 343 ? 2.127 -3.302 -12.578 1.00 89.25 343 ALA A N 1
ATOM 2768 C CA . ALA A 1 343 ? 2.678 -4.433 -11.838 1.00 89.25 343 ALA A CA 1
ATOM 2769 C C . ALA A 1 343 ? 3.034 -4.043 -10.397 1.00 89.25 343 ALA A C 1
ATOM 2771 O O . ALA A 1 343 ? 2.554 -4.674 -9.453 1.00 89.25 343 ALA A O 1
ATOM 2772 N N . MET A 1 344 ? 3.754 -2.935 -10.203 1.00 88.69 344 MET A N 1
ATOM 2773 C CA . MET A 1 344 ? 4.059 -2.390 -8.877 1.00 88.69 344 MET A CA 1
ATOM 2774 C C . MET A 1 344 ? 2.782 -2.094 -8.090 1.00 88.69 344 MET A C 1
ATOM 2776 O O . MET A 1 344 ? 2.653 -2.483 -6.929 1.00 88.69 344 MET A O 1
ATOM 2780 N N . ARG A 1 345 ? 1.786 -1.464 -8.720 1.00 87.69 345 ARG A N 1
ATOM 2781 C CA . ARG A 1 345 ? 0.507 -1.166 -8.064 1.00 87.69 345 ARG A CA 1
ATOM 2782 C C . ARG A 1 345 ? -0.257 -2.428 -7.658 1.00 87.69 345 ARG A C 1
ATOM 2784 O O . ARG A 1 345 ? -0.907 -2.425 -6.610 1.00 87.69 345 ARG A O 1
ATOM 2791 N N . ALA A 1 346 ? -0.212 -3.482 -8.472 1.00 88.50 346 ALA A N 1
ATOM 2792 C CA . ALA A 1 346 ? -0.790 -4.780 -8.133 1.00 88.50 346 ALA A CA 1
ATOM 2793 C C . ALA A 1 346 ? -0.080 -5.400 -6.917 1.00 88.50 346 ALA A C 1
ATOM 2795 O O . ALA A 1 346 ? -0.728 -5.863 -5.977 1.00 88.50 346 ALA A O 1
ATOM 2796 N N . LEU A 1 347 ? 1.246 -5.319 -6.906 1.00 90.44 347 LEU A N 1
ATOM 2797 C CA . LEU A 1 347 ? 2.128 -5.935 -5.927 1.00 90.44 347 LEU A CA 1
ATOM 2798 C C . LEU A 1 347 ? 2.085 -5.240 -4.552 1.00 90.44 347 LEU A C 1
ATOM 2800 O O . LEU A 1 347 ? 1.982 -5.915 -3.533 1.00 90.44 347 LEU A O 1
ATOM 2804 N N . ILE A 1 348 ? 2.031 -3.905 -4.486 1.00 86.25 348 ILE A N 1
ATOM 2805 C CA . ILE A 1 348 ? 1.989 -3.170 -3.202 1.00 86.25 348 ILE A CA 1
ATOM 2806 C C . ILE A 1 348 ? 0.704 -3.466 -2.398 1.00 86.25 348 ILE A C 1
ATOM 2808 O O . ILE A 1 348 ? 0.667 -3.308 -1.177 1.00 86.25 348 ILE A O 1
ATOM 2812 N N . GLY A 1 349 ? -0.369 -3.900 -3.063 1.00 84.38 349 GLY A N 1
ATOM 2813 C CA . GLY A 1 349 ? -1.664 -4.134 -2.433 1.00 84.38 349 GLY A CA 1
ATOM 2814 C C . GLY A 1 349 ? -2.026 -5.598 -2.202 1.00 84.38 349 GLY A C 1
ATOM 2815 O O . GLY A 1 349 ? -3.010 -5.848 -1.507 1.00 84.38 349 GLY A O 1
ATOM 2816 N N . ILE A 1 350 ? -1.332 -6.568 -2.788 1.00 91.31 350 ILE A N 1
ATOM 2817 C CA . ILE A 1 350 ? -1.821 -7.953 -2.807 1.00 91.31 350 ILE A CA 1
ATOM 2818 C C . ILE A 1 350 ? -1.807 -8.587 -1.400 1.00 91.31 350 ILE A C 1
ATOM 2820 O O . ILE A 1 350 ? -2.837 -9.110 -0.971 1.00 91.31 350 ILE A O 1
ATOM 2824 N N . ALA A 1 351 ? -0.759 -8.380 -0.597 1.00 91.19 351 ALA A N 1
ATOM 2825 C CA . ALA A 1 351 ? -0.691 -8.822 0.805 1.00 91.19 351 ALA A CA 1
ATOM 2826 C C . ALA A 1 351 ? -1.694 -8.152 1.772 1.00 91.19 351 ALA A C 1
ATOM 2828 O O . ALA A 1 351 ? -1.713 -8.478 2.956 1.00 91.19 351 ALA A O 1
ATOM 2829 N N . SER A 1 352 ? -2.524 -7.205 1.320 1.00 87.31 352 SER A N 1
ATOM 2830 C CA . SER A 1 352 ? -3.479 -6.494 2.191 1.00 87.31 352 SER A CA 1
ATOM 2831 C C . SER A 1 352 ? -4.801 -7.224 2.437 1.00 87.31 352 SER A C 1
ATOM 2833 O O . SER A 1 352 ? -5.613 -6.756 3.227 1.00 87.31 352 SER A O 1
ATOM 2835 N N . GLY A 1 353 ? -5.080 -8.329 1.737 1.00 87.69 353 GLY A N 1
ATOM 2836 C CA . GLY A 1 353 ? -6.394 -8.983 1.819 1.00 87.69 353 GLY A CA 1
ATOM 2837 C C . GLY A 1 353 ? -7.541 -8.142 1.236 1.00 87.69 353 GLY A C 1
ATOM 2838 O O . GLY A 1 353 ? -8.711 -8.441 1.462 1.00 87.69 353 GLY A O 1
ATOM 2839 N N . ARG A 1 354 ? -7.230 -7.094 0.459 1.00 89.12 354 ARG A N 1
ATOM 2840 C CA . ARG A 1 354 ? -8.205 -6.267 -0.266 1.00 89.12 354 ARG A CA 1
ATOM 2841 C C . ARG A 1 354 ? -8.719 -6.930 -1.529 1.00 89.12 354 ARG A C 1
ATOM 2843 O O . ARG A 1 354 ? -7.958 -7.161 -2.468 1.00 89.12 354 ARG A O 1
ATOM 2850 N N . LEU A 1 355 ? -10.039 -7.039 -1.635 1.00 89.88 355 LEU A N 1
ATOM 2851 C CA . LEU A 1 355 ? -10.724 -7.462 -2.862 1.00 89.88 355 LEU A CA 1
ATOM 2852 C C . LEU A 1 355 ? -10.380 -6.591 -4.074 1.00 89.88 355 LEU A C 1
ATOM 2854 O O . LEU A 1 355 ? -10.277 -7.088 -5.194 1.00 89.88 355 LEU A O 1
ATOM 2858 N N . GLN A 1 356 ? -10.205 -5.281 -3.877 1.00 88.62 356 GLN A N 1
ATOM 2859 C CA . GLN A 1 356 ? -9.805 -4.387 -4.965 1.00 88.62 356 GLN A CA 1
ATOM 2860 C C . GLN A 1 356 ? -8.370 -4.656 -5.428 1.00 88.62 356 GLN A C 1
ATOM 2862 O O . GLN A 1 356 ? -8.106 -4.595 -6.625 1.00 88.62 356 GLN A O 1
ATOM 2867 N N . SER A 1 357 ? -7.451 -4.968 -4.509 1.00 90.44 357 SER A N 1
ATOM 2868 C CA . SER A 1 357 ? -6.075 -5.326 -4.864 1.00 90.44 357 SER A CA 1
ATOM 2869 C C . SER A 1 357 ? -6.033 -6.650 -5.621 1.00 90.44 357 SER A C 1
ATOM 2871 O O . SER A 1 357 ? -5.408 -6.709 -6.672 1.00 90.44 357 SER A O 1
ATOM 2873 N N . TRP A 1 358 ? -6.777 -7.665 -5.164 1.00 93.50 358 TRP A N 1
ATOM 2874 C CA . TRP A 1 358 ? -6.938 -8.936 -5.883 1.00 93.50 358 TRP A CA 1
ATOM 2875 C C . TRP A 1 358 ? -7.439 -8.720 -7.319 1.00 93.50 358 TRP A C 1
ATOM 2877 O O . TRP A 1 358 ? -6.829 -9.188 -8.279 1.00 93.50 358 TRP A O 1
ATOM 2887 N N . ARG A 1 359 ? -8.502 -7.919 -7.489 1.00 92.88 359 ARG A N 1
ATOM 2888 C CA . ARG A 1 359 ? -9.062 -7.603 -8.815 1.00 92.88 359 ARG A CA 1
ATOM 2889 C C . ARG A 1 359 ? -8.056 -6.873 -9.698 1.00 92.88 359 ARG A C 1
ATOM 2891 O O . ARG A 1 359 ? -7.984 -7.144 -10.894 1.00 92.88 359 ARG A O 1
ATOM 2898 N N . ARG A 1 360 ? -7.292 -5.939 -9.122 1.00 91.12 360 ARG A N 1
ATOM 2899 C CA . ARG A 1 360 ? -6.237 -5.212 -9.839 1.00 91.12 360 ARG A CA 1
ATOM 2900 C C . ARG A 1 360 ? -5.138 -6.152 -10.313 1.00 91.12 360 ARG A C 1
ATOM 2902 O O . ARG A 1 360 ? -4.762 -6.029 -11.463 1.00 91.12 360 ARG A O 1
ATOM 2909 N N . VAL A 1 361 ? -4.687 -7.103 -9.492 1.00 92.81 361 VAL A N 1
ATOM 2910 C CA . VAL A 1 361 ? -3.665 -8.091 -9.886 1.00 92.81 361 VAL A CA 1
ATOM 2911 C C . VAL A 1 361 ? -4.094 -8.854 -11.136 1.00 92.81 361 VAL A C 1
ATOM 2913 O O . VAL A 1 361 ? -3.349 -8.888 -12.111 1.00 92.81 361 VAL A O 1
ATOM 2916 N N . ILE A 1 362 ? -5.315 -9.393 -11.150 1.00 93.50 362 ILE A N 1
ATOM 2917 C CA . ILE A 1 362 ? -5.818 -10.152 -12.303 1.00 93.50 362 ILE A CA 1
ATOM 2918 C C . ILE A 1 362 ? -5.952 -9.258 -13.534 1.00 93.50 362 ILE A C 1
ATOM 2920 O O . ILE A 1 362 ? -5.525 -9.639 -14.619 1.00 93.50 362 ILE A O 1
ATOM 2924 N N . ARG A 1 363 ? -6.498 -8.046 -13.376 1.00 92.38 363 ARG A N 1
ATOM 2925 C CA . ARG A 1 363 ? -6.617 -7.086 -14.483 1.00 92.38 363 ARG A CA 1
ATOM 2926 C C . ARG A 1 363 ? -5.263 -6.658 -15.036 1.00 92.38 363 ARG A C 1
ATOM 2928 O O . ARG A 1 363 ? -5.137 -6.559 -16.248 1.00 92.38 363 ARG A O 1
ATOM 2935 N N . SER A 1 364 ? -4.270 -6.439 -14.177 1.00 90.38 364 SER A N 1
ATOM 2936 C CA . SER A 1 364 ? -2.900 -6.154 -14.601 1.00 90.38 364 SER A CA 1
ATOM 2937 C C . SER A 1 364 ? -2.330 -7.336 -15.384 1.00 90.38 364 SER A C 1
ATOM 2939 O O . SER A 1 364 ? -1.806 -7.127 -16.467 1.00 90.38 364 SER A O 1
ATOM 2941 N N . CYS A 1 365 ? -2.526 -8.576 -14.919 1.00 90.31 365 CYS A N 1
ATOM 2942 C CA . CYS A 1 365 ? -2.074 -9.768 -15.645 1.00 90.31 365 CYS A CA 1
ATOM 2943 C C . CYS A 1 365 ? -2.737 -9.909 -17.022 1.00 90.31 365 CYS A C 1
ATOM 2945 O O . CYS A 1 365 ? -2.056 -10.235 -17.986 1.00 90.31 365 CYS A O 1
ATOM 2947 N N . ILE A 1 366 ? -4.036 -9.610 -17.139 1.00 89.81 366 ILE A N 1
ATOM 2948 C CA . ILE A 1 366 ? -4.736 -9.566 -18.435 1.00 89.81 366 ILE A CA 1
ATOM 2949 C C . ILE A 1 366 ? -4.156 -8.454 -19.319 1.00 89.81 366 ILE A C 1
ATOM 2951 O O . ILE A 1 366 ? -3.892 -8.677 -20.497 1.00 89.81 366 ILE A O 1
ATOM 2955 N N . ALA A 1 367 ? -3.926 -7.266 -18.753 1.00 87.44 367 ALA A N 1
ATOM 2956 C CA . ALA A 1 367 ? -3.360 -6.133 -19.477 1.00 87.44 367 ALA A CA 1
ATOM 2957 C C . ALA A 1 367 ? -1.924 -6.395 -19.958 1.00 87.44 367 ALA A C 1
ATOM 2959 O O . ALA A 1 367 ? -1.545 -5.852 -20.987 1.00 87.44 367 ALA A O 1
ATOM 2960 N N . PHE A 1 368 ? -1.147 -7.240 -19.270 1.00 84.06 368 PHE A N 1
ATOM 2961 C CA . PHE A 1 368 ? 0.204 -7.623 -19.696 1.00 84.06 368 PHE A CA 1
ATOM 2962 C C . PHE A 1 368 ? 0.214 -8.440 -20.990 1.00 84.06 368 PHE A C 1
ATOM 2964 O O . PHE A 1 368 ? 1.170 -8.343 -21.752 1.00 84.06 368 PHE A O 1
ATOM 2971 N N . VAL A 1 369 ? -0.843 -9.207 -21.277 1.00 80.50 369 VAL A N 1
ATOM 2972 C CA . VAL A 1 369 ? -0.890 -10.094 -22.451 1.00 80.50 369 VAL A CA 1
ATOM 2973 C C . VAL A 1 369 ? -0.742 -9.312 -23.758 1.00 80.50 369 VAL A C 1
ATOM 2975 O O . VAL A 1 369 ? 0.028 -9.713 -24.626 1.00 80.50 369 VAL A O 1
ATOM 2978 N N . ILE A 1 370 ? -1.447 -8.185 -23.896 1.00 77.56 370 ILE A N 1
ATOM 2979 C CA . ILE A 1 370 ? -1.504 -7.432 -25.158 1.00 77.56 370 ILE A CA 1
ATOM 2980 C C . ILE A 1 370 ? -0.121 -6.856 -25.534 1.00 77.56 370 ILE A C 1
ATOM 2982 O O . ILE A 1 370 ? 0.334 -7.116 -26.647 1.00 77.56 370 ILE A O 1
ATOM 2986 N N . PRO A 1 371 ? 0.598 -6.148 -24.641 1.00 75.06 371 PRO A N 1
ATOM 2987 C CA . PRO A 1 371 ? 1.934 -5.632 -24.938 1.00 75.06 371 PRO A CA 1
ATOM 2988 C C . PRO A 1 371 ? 2.993 -6.706 -25.146 1.00 75.06 371 PRO A C 1
ATOM 2990 O O . PRO A 1 371 ? 3.876 -6.516 -25.975 1.00 75.06 371 PRO A O 1
ATOM 2993 N N . ILE A 1 372 ? 2.915 -7.827 -24.418 1.00 76.31 372 ILE A N 1
ATOM 2994 C CA . ILE A 1 372 ? 3.850 -8.946 -24.601 1.00 76.31 372 ILE A CA 1
ATOM 2995 C C . ILE A 1 372 ? 3.723 -9.487 -26.026 1.00 76.31 372 ILE A C 1
ATOM 2997 O O . ILE A 1 372 ? 4.730 -9.630 -26.717 1.00 76.31 372 ILE A O 1
ATOM 3001 N N . LEU A 1 373 ? 2.490 -9.714 -26.490 1.00 76.75 373 LEU A N 1
ATOM 3002 C CA . LEU A 1 373 ? 2.237 -10.161 -27.857 1.00 76.75 373 LEU A CA 1
ATOM 3003 C C . LEU A 1 373 ? 2.667 -9.113 -28.882 1.00 76.75 373 LEU A C 1
ATOM 3005 O O . LEU A 1 373 ? 3.305 -9.473 -29.859 1.00 76.75 373 LEU A O 1
ATOM 3009 N N . ALA A 1 374 ? 2.385 -7.827 -28.654 1.00 74.75 374 ALA A N 1
ATOM 3010 C CA . ALA A 1 374 ? 2.849 -6.765 -29.546 1.00 74.75 374 ALA A CA 1
ATOM 3011 C C . ALA A 1 374 ? 4.386 -6.737 -29.645 1.00 74.75 374 ALA A C 1
ATOM 3013 O O . ALA A 1 374 ? 4.925 -6.682 -30.746 1.00 74.75 374 ALA A O 1
ATOM 3014 N N . SER A 1 375 ? 5.095 -6.862 -28.516 1.00 69.69 375 SER A N 1
ATOM 3015 C CA . SER A 1 375 ? 6.563 -6.829 -28.479 1.00 69.69 375 SER A CA 1
ATOM 3016 C C . SER A 1 375 ? 7.225 -7.953 -29.284 1.00 69.69 375 SER A C 1
ATOM 3018 O O . SER A 1 375 ? 8.269 -7.712 -29.881 1.00 69.69 375 SER A O 1
ATOM 3020 N N . MET A 1 376 ? 6.591 -9.134 -29.375 1.00 72.12 376 MET A N 1
ATOM 3021 C CA . MET A 1 376 ? 7.084 -10.271 -30.173 1.00 72.12 376 MET A CA 1
ATOM 3022 C C . MET A 1 376 ? 7.208 -9.954 -31.668 1.00 72.12 376 MET A C 1
ATOM 3024 O O . MET A 1 376 ? 8.043 -10.546 -32.340 1.00 72.12 376 MET A O 1
ATOM 3028 N N . TYR A 1 377 ? 6.355 -9.073 -32.195 1.00 73.69 377 TYR A N 1
ATOM 3029 C CA . TYR A 1 377 ? 6.304 -8.773 -33.630 1.00 73.69 377 TYR A CA 1
ATOM 3030 C C . TYR A 1 377 ? 7.036 -7.480 -34.001 1.00 73.69 377 TYR A C 1
ATOM 3032 O O . TYR A 1 377 ? 7.190 -7.200 -35.186 1.00 73.69 377 TYR A O 1
ATOM 3040 N N . ILE A 1 378 ? 7.442 -6.682 -33.008 1.00 68.12 378 ILE A N 1
ATOM 3041 C CA . ILE A 1 378 ? 7.986 -5.335 -33.222 1.00 68.12 378 ILE A CA 1
ATOM 3042 C C . ILE A 1 378 ? 9.520 -5.317 -33.160 1.00 68.12 378 ILE A C 1
ATOM 3044 O O . ILE A 1 378 ? 10.131 -4.574 -33.922 1.00 68.12 378 ILE A O 1
ATOM 3048 N N . TYR A 1 379 ? 10.156 -6.111 -32.290 1.00 63.53 379 TYR A N 1
ATOM 3049 C CA . TYR A 1 379 ? 11.612 -6.052 -32.109 1.00 63.53 379 TYR A CA 1
ATOM 3050 C C . TYR A 1 379 ? 12.384 -6.995 -33.039 1.00 63.53 379 TYR A C 1
ATOM 3052 O O . TYR A 1 379 ? 12.005 -8.147 -33.254 1.00 63.53 379 TYR A O 1
ATOM 3060 N N . ASN A 1 380 ? 13.489 -6.478 -33.582 1.00 61.88 380 ASN A N 1
ATOM 3061 C CA . ASN A 1 380 ? 14.438 -7.235 -34.389 1.00 61.88 380 ASN A CA 1
ATOM 3062 C C . ASN A 1 380 ? 15.284 -8.148 -33.477 1.00 61.88 380 ASN A C 1
ATOM 3064 O O . ASN A 1 380 ? 15.951 -7.595 -32.600 1.00 61.88 380 ASN A O 1
ATOM 3068 N N . PRO A 1 381 ? 15.346 -9.477 -33.726 1.00 58.78 381 PRO A N 1
ATOM 3069 C CA . PRO A 1 381 ? 16.056 -10.475 -32.912 1.00 58.78 381 PRO A CA 1
ATOM 3070 C C . PRO A 1 381 ? 17.497 -10.148 -32.481 1.00 58.78 381 PRO A C 1
ATOM 3072 O O . PRO A 1 381 ? 18.007 -10.796 -31.571 1.00 58.78 381 PRO A O 1
ATOM 3075 N N . GLY A 1 382 ? 18.166 -9.189 -33.130 1.00 56.44 382 GLY A N 1
ATOM 3076 C CA . GLY A 1 382 ? 19.531 -8.754 -32.811 1.00 56.44 382 GLY A CA 1
ATOM 3077 C C . GLY A 1 382 ? 19.678 -7.579 -31.830 1.00 56.44 382 GLY A C 1
ATOM 3078 O O . GLY A 1 382 ? 20.809 -7.202 -31.549 1.00 56.44 382 GLY A O 1
ATOM 3079 N N . SER A 1 383 ? 18.597 -6.969 -31.329 1.00 62.47 383 SER A N 1
ATOM 3080 C CA . SER A 1 383 ? 18.684 -5.873 -30.338 1.00 62.47 383 SER A CA 1
ATOM 3081 C C . SER A 1 383 ? 19.118 -6.370 -28.948 1.00 62.47 383 SER A C 1
ATOM 3083 O O . SER A 1 383 ? 18.768 -7.482 -28.546 1.00 62.47 383 SER A O 1
ATOM 3085 N N . TYR A 1 384 ? 19.812 -5.521 -28.176 1.00 59.94 384 TYR A N 1
ATOM 3086 C CA . TYR A 1 384 ? 20.232 -5.783 -26.788 1.00 59.94 384 TYR A CA 1
ATOM 3087 C C . TYR A 1 384 ? 19.033 -6.063 -25.866 1.00 59.94 384 TYR A C 1
ATOM 3089 O O . TYR A 1 384 ? 19.146 -6.761 -24.860 1.00 59.94 384 TYR A O 1
ATOM 3097 N N . VAL A 1 385 ? 17.834 -5.621 -26.262 1.00 60.25 385 VAL A N 1
ATOM 3098 C CA . VAL A 1 385 ? 16.553 -5.967 -25.626 1.00 60.25 385 VAL A CA 1
ATOM 3099 C C . VAL A 1 385 ? 16.329 -7.484 -25.553 1.00 60.25 385 VAL A C 1
ATOM 3101 O O . VAL A 1 385 ? 15.760 -7.965 -24.571 1.00 60.25 385 VAL A O 1
ATOM 3104 N N . HIS A 1 386 ? 16.821 -8.253 -26.530 1.00 63.78 386 HIS A N 1
ATOM 3105 C CA . HIS A 1 386 ? 16.674 -9.710 -26.559 1.00 63.78 386 HIS A CA 1
ATOM 3106 C C . HIS A 1 386 ? 17.622 -10.454 -25.607 1.00 63.78 386 HIS A C 1
ATOM 3108 O O . HIS A 1 386 ? 17.318 -11.590 -25.242 1.00 63.78 386 HIS A O 1
ATOM 3114 N N . LEU A 1 387 ? 18.710 -9.831 -25.127 1.00 59.75 387 LEU A N 1
ATOM 3115 C CA . LEU A 1 387 ? 19.566 -10.419 -24.079 1.00 59.75 387 LEU A CA 1
ATOM 3116 C C . LEU A 1 387 ? 18.802 -10.602 -22.763 1.00 59.75 387 LEU A C 1
ATOM 3118 O O . LEU A 1 387 ? 19.081 -11.516 -21.988 1.00 59.75 387 LEU A O 1
ATOM 3122 N N . PHE A 1 388 ? 17.803 -9.750 -22.536 1.00 59.19 388 PHE A N 1
ATOM 3123 C CA . PHE A 1 388 ? 16.987 -9.735 -21.325 1.00 59.19 388 PHE A CA 1
ATOM 3124 C C . PHE A 1 388 ? 15.552 -10.205 -21.571 1.00 59.19 388 PHE A C 1
ATOM 3126 O O . PHE A 1 388 ? 14.688 -10.066 -20.696 1.00 59.19 388 PHE A O 1
ATOM 3133 N N . ASP A 1 389 ? 15.279 -10.774 -22.747 1.00 60.03 389 ASP A N 1
ATOM 3134 C CA . ASP A 1 389 ? 13.977 -11.339 -23.049 1.00 60.03 389 ASP A CA 1
ATOM 3135 C C . ASP A 1 389 ? 13.772 -12.628 -22.254 1.00 60.03 389 ASP A C 1
ATOM 3137 O O . ASP A 1 389 ? 14.162 -13.730 -22.645 1.00 60.03 389 ASP A O 1
ATOM 3141 N N . LEU A 1 390 ? 13.022 -12.513 -21.156 1.00 60.12 390 LEU A N 1
ATOM 3142 C CA . LEU A 1 390 ? 12.161 -13.618 -20.772 1.00 60.12 390 LEU A CA 1
ATOM 3143 C C . LEU A 1 390 ? 11.297 -13.925 -21.984 1.00 60.12 390 LEU A C 1
ATOM 3145 O O . LEU A 1 390 ? 10.524 -13.067 -22.427 1.00 60.12 390 LEU A O 1
ATOM 3149 N N . ASN A 1 391 ? 11.485 -15.139 -22.512 1.00 70.75 391 ASN A N 1
ATOM 3150 C CA . ASN A 1 391 ? 10.741 -15.641 -23.649 1.00 70.75 391 ASN A CA 1
ATOM 3151 C C . ASN A 1 391 ? 9.273 -15.218 -23.459 1.00 70.75 391 ASN A C 1
ATOM 3153 O O . ASN A 1 391 ? 8.689 -15.501 -22.409 1.00 70.75 391 ASN A O 1
ATOM 3157 N N . PRO A 1 392 ? 8.675 -14.491 -24.408 1.00 73.69 392 PRO A N 1
ATOM 3158 C CA . PRO A 1 392 ? 7.368 -13.889 -24.192 1.00 73.69 392 PRO A CA 1
ATOM 3159 C C . PRO A 1 392 ? 6.276 -14.950 -23.944 1.00 73.69 392 PRO A C 1
ATOM 3161 O O . PRO A 1 392 ? 5.294 -14.664 -23.258 1.00 73.69 392 PRO A O 1
ATOM 3164 N N . TYR A 1 393 ? 6.496 -16.211 -24.344 1.00 80.75 393 TYR A N 1
ATOM 3165 C CA . TYR A 1 393 ? 5.693 -17.362 -23.912 1.00 80.75 393 TYR A CA 1
ATOM 3166 C C . TYR A 1 393 ? 5.840 -17.686 -22.416 1.00 80.75 393 TYR A C 1
ATOM 3168 O O . TYR A 1 393 ? 4.856 -18.048 -21.778 1.00 80.75 393 TYR A O 1
ATOM 3176 N N . VAL A 1 394 ? 7.030 -17.529 -21.830 1.00 82.31 394 VAL A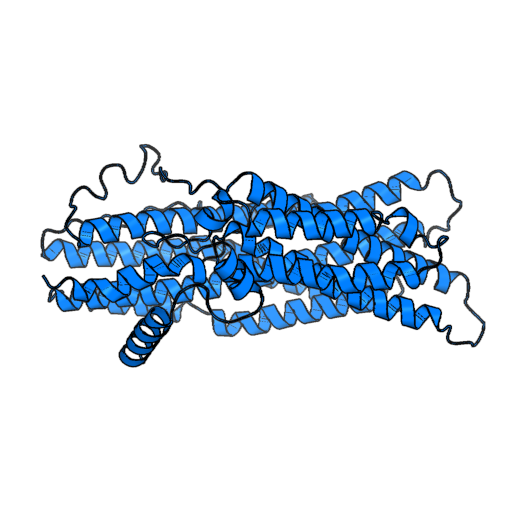 N 1
ATOM 3177 C CA . VAL A 1 394 ? 7.262 -17.655 -20.381 1.00 82.31 394 VAL A CA 1
ATOM 3178 C C . VAL A 1 394 ? 6.541 -16.540 -19.634 1.00 82.31 394 VAL A C 1
ATOM 3180 O O . VAL A 1 394 ? 5.804 -16.834 -18.698 1.00 82.31 394 VAL A O 1
ATOM 3183 N N . THR A 1 395 ? 6.662 -15.280 -20.060 1.00 80.19 395 THR A N 1
ATOM 3184 C CA . THR A 1 395 ? 5.947 -14.165 -19.409 1.00 80.19 395 THR A CA 1
ATOM 3185 C C . THR A 1 395 ? 4.430 -14.354 -19.497 1.00 80.19 395 THR A C 1
ATOM 3187 O O . THR A 1 395 ? 3.715 -14.142 -18.515 1.00 80.19 395 THR A O 1
ATOM 3190 N N . LEU A 1 396 ? 3.936 -14.840 -20.640 1.00 85.31 396 LEU A N 1
ATOM 3191 C CA . LEU A 1 396 ? 2.534 -15.203 -20.834 1.00 85.31 396 LEU A CA 1
ATOM 3192 C C . LEU A 1 396 ? 2.105 -16.357 -19.912 1.00 85.31 396 LEU A C 1
ATOM 3194 O O . LEU A 1 396 ? 1.064 -16.271 -19.259 1.00 85.31 396 LEU A O 1
ATOM 3198 N N . ALA A 1 397 ? 2.916 -17.412 -19.810 1.00 89.25 397 ALA A N 1
ATOM 3199 C CA . ALA A 1 397 ? 2.669 -18.541 -18.917 1.00 89.25 397 ALA A CA 1
ATOM 3200 C C . ALA A 1 397 ? 2.658 -18.110 -17.444 1.00 89.25 397 ALA A C 1
ATOM 3202 O O . ALA A 1 397 ? 1.793 -18.547 -16.686 1.00 89.25 397 ALA A O 1
ATOM 3203 N N . VAL A 1 398 ? 3.555 -17.205 -17.043 1.00 90.25 398 VAL A N 1
ATOM 3204 C CA . VAL A 1 398 ? 3.579 -16.619 -15.698 1.00 90.25 398 VAL A CA 1
ATOM 3205 C C . VAL A 1 398 ? 2.315 -15.796 -15.444 1.00 90.25 398 VAL A C 1
ATOM 3207 O O . VAL A 1 398 ? 1.666 -15.989 -14.415 1.00 90.25 398 VAL A O 1
ATOM 3210 N N . ALA A 1 399 ? 1.912 -14.928 -16.377 1.00 89.88 399 ALA A N 1
ATOM 3211 C CA . ALA A 1 399 ? 0.704 -14.115 -16.239 1.00 89.88 399 ALA A CA 1
ATOM 3212 C C . ALA A 1 399 ? -0.561 -14.983 -16.118 1.00 89.88 399 ALA A C 1
ATOM 3214 O O . ALA A 1 399 ? -1.363 -14.786 -15.200 1.00 89.88 399 ALA A O 1
ATOM 3215 N N . TYR A 1 400 ? -0.722 -15.995 -16.978 1.00 91.75 400 TYR A N 1
ATOM 3216 C CA . TYR A 1 400 ? -1.830 -16.947 -16.870 1.00 91.75 400 TYR A CA 1
ATOM 3217 C C . TYR A 1 400 ? -1.752 -17.796 -15.603 1.00 91.75 400 TYR A C 1
ATOM 3219 O O . TYR A 1 400 ? -2.780 -18.027 -14.967 1.00 91.75 400 TYR A O 1
ATOM 3227 N N . GLY A 1 401 ? -0.553 -18.210 -15.194 1.00 93.56 401 GLY A N 1
ATOM 3228 C CA . GLY A 1 401 ? -0.319 -18.930 -13.947 1.00 93.56 401 GLY A CA 1
ATOM 3229 C C . GLY A 1 401 ? -0.776 -18.126 -12.732 1.00 93.56 401 GLY A C 1
ATOM 3230 O O . GLY A 1 401 ? -1.485 -18.657 -11.878 1.00 93.56 401 GLY A O 1
ATOM 3231 N N . ILE A 1 402 ? -0.465 -16.827 -12.683 1.00 94.00 402 ILE A N 1
ATOM 3232 C CA . ILE A 1 402 ? -0.955 -15.914 -11.641 1.00 94.00 402 ILE A CA 1
ATOM 3233 C C . ILE A 1 402 ? -2.484 -15.847 -11.649 1.00 94.00 402 ILE A C 1
ATOM 3235 O O . ILE A 1 402 ? -3.102 -15.991 -10.590 1.00 94.00 402 ILE A O 1
ATOM 3239 N N . ILE A 1 403 ? -3.111 -15.649 -12.814 1.00 93.94 403 ILE A N 1
ATOM 3240 C CA . ILE A 1 403 ? -4.578 -15.579 -12.933 1.00 93.94 403 ILE A CA 1
ATOM 3241 C C . ILE A 1 403 ? -5.214 -16.882 -12.436 1.00 93.94 403 ILE A C 1
ATOM 3243 O O . ILE A 1 403 ? -6.122 -16.858 -11.603 1.00 93.94 403 ILE A O 1
ATOM 3247 N N . LEU A 1 404 ? -4.705 -18.027 -12.894 1.00 93.94 404 LEU A N 1
ATOM 3248 C CA . LEU A 1 404 ? -5.212 -19.340 -12.517 1.00 93.94 404 LEU A CA 1
ATOM 3249 C C . LEU A 1 404 ? -5.061 -19.574 -11.010 1.00 93.94 404 LEU A C 1
ATOM 3251 O O . LEU A 1 404 ? -6.032 -19.939 -10.349 1.00 93.94 404 LEU A O 1
ATOM 3255 N N . MET A 1 405 ? -3.883 -19.303 -10.442 1.00 94.50 405 MET A N 1
ATOM 3256 C CA . MET A 1 405 ? -3.647 -19.436 -9.004 1.00 94.50 405 MET A CA 1
ATOM 3257 C C . MET A 1 405 ? -4.579 -18.533 -8.195 1.00 94.50 405 MET A C 1
ATOM 3259 O O . MET A 1 405 ? -5.204 -18.999 -7.244 1.00 94.50 405 MET A O 1
ATOM 3263 N N . THR A 1 406 ? -4.711 -17.258 -8.567 1.00 92.94 406 THR A N 1
ATOM 3264 C CA . THR A 1 406 ? -5.502 -16.278 -7.803 1.00 92.94 406 THR A CA 1
ATOM 3265 C C . THR A 1 406 ? -7.007 -16.517 -7.868 1.00 92.94 406 THR A C 1
ATOM 3267 O O . THR A 1 406 ? -7.692 -16.236 -6.881 1.00 92.94 406 THR A O 1
ATOM 3270 N N . VAL A 1 407 ? -7.526 -17.046 -8.980 1.00 93.31 407 VAL A N 1
ATOM 3271 C CA . VAL A 1 407 ? -8.958 -17.343 -9.160 1.00 93.31 407 VAL A CA 1
ATOM 3272 C C . VAL A 1 407 ? -9.327 -18.728 -8.627 1.00 93.31 407 VAL A C 1
ATOM 3274 O O . VAL A 1 407 ? -10.341 -18.874 -7.943 1.00 93.31 407 VAL A O 1
ATOM 3277 N N . MET A 1 408 ? -8.517 -19.752 -8.904 1.00 94.44 408 MET A N 1
ATOM 3278 C CA . MET A 1 408 ? -8.878 -21.141 -8.595 1.00 94.44 408 MET A CA 1
ATOM 3279 C C . MET A 1 408 ? -8.523 -21.542 -7.164 1.00 94.44 408 MET A C 1
ATOM 3281 O O . MET A 1 408 ? -9.238 -22.344 -6.556 1.00 94.44 408 MET A O 1
ATOM 3285 N N . SER A 1 409 ? -7.464 -20.967 -6.584 1.00 96.00 409 SER A N 1
ATOM 3286 C CA . SER A 1 409 ? -7.005 -21.349 -5.248 1.00 96.00 409 SER A CA 1
ATOM 3287 C C . SER A 1 409 ? -8.030 -20.997 -4.169 1.00 96.00 409 SER A C 1
ATOM 3289 O O . SER A 1 409 ? -8.319 -19.826 -3.905 1.00 96.00 409 SER A O 1
ATOM 3291 N N . VAL A 1 410 ? -8.531 -22.028 -3.485 1.00 95.19 410 VAL A N 1
ATOM 3292 C CA . VAL A 1 410 ? -9.431 -21.892 -2.330 1.00 95.19 410 VAL A CA 1
ATOM 3293 C C . VAL A 1 410 ? -8.777 -21.066 -1.222 1.00 95.19 410 VAL A C 1
ATOM 3295 O O . VAL A 1 410 ? -9.415 -20.183 -0.659 1.00 95.19 410 VAL A O 1
ATOM 3298 N N . SER A 1 411 ? -7.485 -21.282 -0.954 1.00 94.88 411 SER A N 1
ATOM 3299 C CA . SER A 1 411 ? -6.770 -20.566 0.108 1.00 94.88 411 SER A CA 1
ATOM 3300 C C . SER A 1 411 ? -6.633 -19.068 -0.174 1.00 94.88 411 SER A C 1
ATOM 3302 O O . SER A 1 411 ? -6.727 -18.261 0.749 1.00 94.88 411 SER A O 1
ATOM 3304 N N . ILE A 1 412 ? -6.465 -18.679 -1.444 1.00 95.00 412 ILE A N 1
ATOM 3305 C CA . ILE A 1 412 ? -6.395 -17.267 -1.840 1.00 95.00 412 ILE A CA 1
ATOM 3306 C C . ILE A 1 412 ? -7.780 -16.629 -1.737 1.00 95.00 412 ILE A C 1
ATOM 3308 O O . ILE A 1 412 ? -7.919 -15.571 -1.127 1.00 95.00 412 ILE A O 1
ATOM 3312 N N . ARG A 1 413 ? -8.826 -17.278 -2.259 1.00 94.31 413 ARG A N 1
ATOM 3313 C CA . ARG A 1 413 ? -10.196 -16.751 -2.158 1.00 94.31 413 ARG A CA 1
ATOM 3314 C C . ARG A 1 413 ? -10.652 -16.610 -0.705 1.00 94.31 413 ARG A C 1
ATOM 3316 O O . ARG A 1 413 ? -11.179 -15.561 -0.340 1.00 94.31 413 ARG A O 1
ATOM 3323 N N . ALA A 1 414 ? -10.356 -17.588 0.151 1.00 92.12 414 ALA A N 1
ATOM 3324 C CA . ALA A 1 414 ? -10.619 -17.506 1.588 1.00 92.12 414 ALA A CA 1
ATOM 3325 C C . ALA A 1 414 ? -9.848 -16.350 2.257 1.00 92.12 414 ALA A C 1
ATOM 3327 O O . ALA A 1 414 ? -10.374 -15.661 3.130 1.00 92.12 414 ALA A O 1
ATOM 3328 N N . TYR A 1 415 ? -8.618 -16.075 1.815 1.00 92.38 415 TYR A N 1
ATOM 3329 C CA . TYR A 1 415 ? -7.829 -14.946 2.309 1.00 92.38 415 TYR A CA 1
ATOM 3330 C C . TYR A 1 415 ? -8.429 -13.573 1.946 1.00 92.38 415 TYR A C 1
ATOM 3332 O O . TYR A 1 415 ? -8.331 -12.630 2.731 1.00 92.38 415 TYR A O 1
ATOM 3340 N N . TYR A 1 416 ? -9.089 -13.447 0.795 1.00 91.69 416 TYR A N 1
ATOM 3341 C CA . TYR A 1 416 ? -9.764 -12.207 0.382 1.00 91.69 416 TYR A CA 1
ATOM 3342 C C . TYR A 1 416 ? -11.242 -12.130 0.784 1.00 91.69 416 TYR A C 1
ATOM 3344 O O . TYR A 1 416 ? -11.864 -11.078 0.628 1.00 91.69 416 TYR A O 1
ATOM 3352 N N . THR A 1 417 ? -11.810 -13.214 1.310 1.00 89.81 417 THR A N 1
ATOM 3353 C CA . THR A 1 417 ? -13.175 -13.224 1.844 1.00 89.81 417 THR A CA 1
ATOM 3354 C C . THR A 1 417 ? -13.191 -12.471 3.186 1.00 89.81 417 THR A C 1
ATOM 3356 O O . THR A 1 417 ? -12.335 -12.744 4.041 1.00 89.81 417 THR A O 1
ATOM 3359 N N . PRO A 1 418 ? -14.087 -11.478 3.373 1.00 83.62 418 PRO A N 1
ATOM 3360 C CA . PRO A 1 418 ? -14.277 -10.814 4.662 1.00 83.62 418 PRO A CA 1
ATOM 3361 C C . PRO A 1 418 ? -14.628 -11.820 5.764 1.00 83.62 418 PRO A C 1
ATOM 3363 O O . PRO A 1 418 ? -15.269 -12.837 5.502 1.00 83.62 418 PRO A O 1
ATOM 3366 N N . LYS A 1 419 ? -14.206 -11.548 7.005 1.00 77.12 419 LYS A N 1
ATOM 3367 C CA . LYS A 1 419 ? -14.566 -12.403 8.147 1.00 77.12 419 LYS A CA 1
ATOM 3368 C C . LYS A 1 419 ? -16.095 -12.445 8.291 1.00 77.12 419 LYS A C 1
ATOM 3370 O O . LYS A 1 419 ? -16.754 -11.440 8.056 1.00 77.12 419 LYS A O 1
ATOM 3375 N N . GLY A 1 420 ? -16.638 -13.603 8.663 1.00 76.75 420 GLY A N 1
ATOM 3376 C CA . GLY A 1 420 ? -18.081 -13.784 8.862 1.00 76.75 420 GLY A CA 1
ATOM 3377 C C . GLY A 1 420 ? -18.907 -13.924 7.579 1.00 76.75 420 GLY A C 1
ATOM 3378 O O . GLY A 1 420 ? -20.114 -14.111 7.672 1.00 76.75 420 GLY A O 1
ATOM 3379 N N . ARG A 1 421 ? -18.289 -13.873 6.389 1.00 82.38 421 ARG A N 1
ATOM 3380 C CA . ARG A 1 421 ? -18.990 -14.092 5.116 1.00 82.38 421 ARG A CA 1
ATOM 3381 C C . ARG A 1 421 ? -18.681 -15.452 4.513 1.00 82.38 421 ARG A C 1
ATOM 3383 O O . ARG A 1 421 ? -17.555 -15.946 4.597 1.00 82.38 421 ARG A O 1
ATOM 3390 N N . GLU A 1 422 ? -19.687 -16.023 3.860 1.00 88.94 422 GLU A N 1
ATOM 3391 C CA . GLU A 1 422 ? -19.510 -17.212 3.037 1.00 88.94 422 GLU A CA 1
ATOM 3392 C C . GLU A 1 422 ? -18.664 -16.872 1.804 1.00 88.94 422 GLU A C 1
ATOM 3394 O O . GLU A 1 422 ? -18.787 -15.800 1.205 1.00 88.94 422 GLU A O 1
ATOM 3399 N N . MET A 1 423 ? -17.766 -17.787 1.439 1.00 93.25 423 MET A N 1
ATOM 3400 C CA . MET A 1 423 ? -16.877 -17.607 0.299 1.00 93.25 423 MET A CA 1
ATOM 3401 C C . MET A 1 423 ? -17.652 -17.783 -1.022 1.00 93.25 423 MET A C 1
ATOM 3403 O O . MET A 1 423 ? -18.156 -18.877 -1.281 1.00 93.25 423 MET A O 1
ATOM 3407 N N . PRO A 1 424 ? -17.659 -16.774 -1.915 1.00 93.00 424 PRO A N 1
ATOM 3408 C CA . PRO A 1 424 ? -18.349 -16.849 -3.204 1.00 93.00 424 PRO A CA 1
ATOM 3409 C C . PRO A 1 424 ? -17.812 -17.964 -4.117 1.00 93.00 424 PRO A C 1
ATOM 3411 O O . PRO A 1 424 ? -16.627 -18.342 -4.065 1.00 93.00 424 PRO A O 1
ATOM 3414 N N . LYS A 1 425 ? -18.659 -18.451 -5.031 1.00 94.62 425 LYS A N 1
ATOM 3415 C CA . LYS A 1 425 ? -18.288 -19.484 -6.019 1.00 94.62 425 LYS A CA 1
ATOM 3416 C C . LYS A 1 425 ? -17.298 -18.919 -7.041 1.00 94.62 425 LYS A C 1
ATOM 3418 O O . LYS A 1 425 ? -17.317 -17.733 -7.350 1.00 94.62 425 LYS A O 1
ATOM 3423 N N . VAL A 1 426 ? -16.457 -19.768 -7.645 1.00 95.00 426 VAL A N 1
ATOM 3424 C CA . VAL A 1 426 ? -15.420 -19.341 -8.622 1.00 95.00 426 VAL A CA 1
ATOM 3425 C C . VAL A 1 426 ? -15.997 -18.465 -9.744 1.00 95.00 426 VAL A C 1
ATOM 3427 O O . VAL A 1 426 ? -15.393 -17.465 -10.123 1.00 95.00 426 VAL A O 1
ATOM 3430 N N . ARG A 1 427 ? -17.199 -18.794 -10.234 1.00 94.44 427 ARG A N 1
ATOM 3431 C CA . ARG A 1 427 ? -17.899 -18.024 -11.274 1.00 94.44 427 ARG A CA 1
ATOM 3432 C C . ARG A 1 427 ? -18.138 -16.562 -10.875 1.00 94.44 427 ARG A C 1
ATOM 3434 O O . ARG A 1 427 ? -18.030 -15.681 -11.722 1.00 94.44 427 ARG A O 1
ATOM 3441 N N . GLU A 1 428 ? -18.444 -16.295 -9.609 1.00 93.69 428 GLU A N 1
ATOM 3442 C CA . GLU A 1 428 ? -18.677 -14.938 -9.095 1.00 93.69 428 GLU A CA 1
ATOM 3443 C C . GLU A 1 428 ? -17.369 -14.159 -8.986 1.00 93.69 428 GLU A C 1
ATOM 3445 O O . GLU A 1 428 ? -17.323 -12.994 -9.370 1.00 93.69 428 GLU A O 1
ATOM 3450 N N . TRP A 1 429 ? -16.283 -14.819 -8.573 1.00 94.06 429 TRP A N 1
ATOM 3451 C CA . TRP A 1 429 ? -14.940 -14.235 -8.603 1.00 94.06 429 TRP A CA 1
ATOM 3452 C C . TRP A 1 429 ? -14.525 -13.862 -10.026 1.00 94.06 429 TRP A C 1
ATOM 3454 O O . TRP A 1 429 ? -14.047 -12.752 -10.247 1.00 94.06 429 TRP A O 1
ATOM 3464 N N . PHE A 1 430 ? -14.7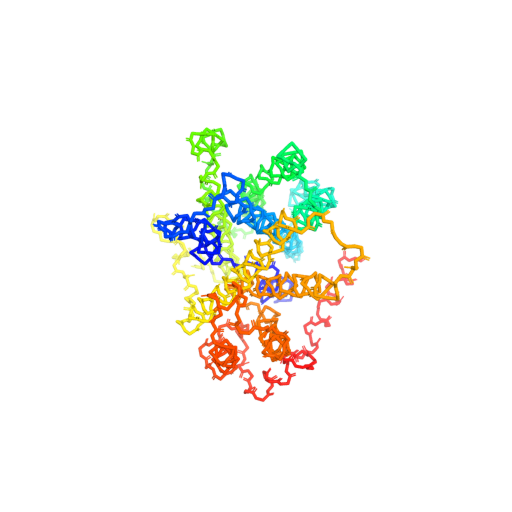69 -14.740 -11.003 1.00 92.69 430 PHE A N 1
ATOM 3465 C CA . PHE A 1 430 ? -14.499 -14.447 -12.411 1.00 92.69 430 PHE A CA 1
ATOM 3466 C C . PHE A 1 430 ? -15.358 -13.286 -12.927 1.00 92.69 430 PHE A C 1
ATOM 3468 O O . PHE A 1 430 ? -14.841 -12.362 -13.551 1.00 92.69 430 PHE A O 1
ATOM 3475 N N . ARG A 1 431 ? -16.659 -13.268 -12.602 1.00 92.25 431 ARG A N 1
ATOM 3476 C CA . ARG A 1 431 ? -17.541 -12.138 -12.930 1.00 92.25 431 ARG A CA 1
ATOM 3477 C C . ARG A 1 431 ? -17.017 -10.842 -12.320 1.00 92.25 431 ARG A C 1
ATOM 3479 O O . ARG A 1 431 ? -16.955 -9.851 -13.036 1.00 92.25 431 ARG A O 1
ATOM 3486 N N . TYR A 1 432 ? -16.585 -10.861 -11.059 1.00 92.06 432 TYR A N 1
ATOM 3487 C CA . TYR A 1 432 ? -16.046 -9.700 -10.350 1.00 92.06 432 TYR A CA 1
ATOM 3488 C C . TYR A 1 432 ? -14.791 -9.114 -11.010 1.00 92.06 432 TYR A C 1
ATOM 3490 O O . TYR A 1 432 ? -14.575 -7.903 -10.938 1.00 92.06 432 TYR A O 1
ATOM 3498 N N . VAL A 1 433 ? -13.983 -9.918 -11.714 1.00 91.94 433 VAL A N 1
ATOM 3499 C CA . VAL A 1 433 ? -12.849 -9.402 -12.503 1.00 91.94 433 VAL A CA 1
ATOM 3500 C C . VAL A 1 433 ? -13.332 -8.355 -13.507 1.00 91.94 433 VAL A C 1
ATOM 3502 O O . VAL A 1 433 ? -12.786 -7.249 -13.559 1.00 91.94 433 VAL A O 1
ATOM 3505 N N . PHE A 1 434 ? -14.393 -8.648 -14.253 1.00 89.88 434 PHE A N 1
ATOM 3506 C CA . PHE A 1 434 ? -14.878 -7.790 -15.334 1.00 89.88 434 PHE A CA 1
ATOM 3507 C C . PHE A 1 434 ? -15.976 -6.827 -14.869 1.00 89.88 434 PHE A C 1
ATOM 3509 O O . PHE A 1 434 ? -15.878 -5.627 -15.118 1.00 89.88 434 PHE A O 1
ATOM 3516 N N . PHE A 1 435 ? -16.932 -7.303 -14.076 1.00 85.81 435 PHE A N 1
ATOM 3517 C CA . PHE A 1 435 ? -18.196 -6.630 -13.786 1.00 85.81 435 PHE A CA 1
ATOM 3518 C C . PHE A 1 435 ? -18.503 -6.543 -12.286 1.00 85.81 435 PHE A C 1
ATOM 3520 O O . PHE A 1 435 ? -18.240 -7.469 -11.527 1.00 85.81 435 PHE A O 1
ATOM 3527 N N . GLY A 1 436 ? -19.145 -5.445 -11.880 1.00 73.38 436 GLY A N 1
ATOM 3528 C CA . GLY A 1 436 ? -19.844 -5.340 -10.595 1.00 73.38 436 GLY A CA 1
ATOM 3529 C C . GLY A 1 436 ? -18.977 -5.416 -9.331 1.00 73.38 436 GLY A C 1
ATOM 3530 O O . GLY A 1 436 ? -17.767 -5.142 -9.347 1.00 73.38 436 GLY A O 1
ATOM 3531 N N . LYS A 1 437 ? -19.657 -5.761 -8.231 1.00 80.12 437 LYS A N 1
ATOM 3532 C CA . LYS A 1 437 ? -19.133 -6.022 -6.885 1.00 80.12 437 LYS A CA 1
ATOM 3533 C C . LYS A 1 437 ? -19.219 -7.523 -6.593 1.00 80.12 437 LYS A C 1
ATOM 3535 O O . LYS A 1 437 ? -20.101 -8.198 -7.116 1.00 80.12 437 LYS A O 1
ATOM 3540 N N . LEU A 1 438 ? -18.295 -8.039 -5.781 1.00 83.62 438 LEU A N 1
ATOM 3541 C CA . LEU A 1 438 ? -18.298 -9.455 -5.389 1.00 83.62 438 LEU A CA 1
ATOM 3542 C C . LEU A 1 438 ? -19.351 -9.758 -4.312 1.00 83.62 438 LEU A C 1
ATOM 3544 O O . LEU A 1 438 ? -19.898 -10.851 -4.282 1.00 83.62 438 LEU A O 1
ATOM 3548 N N . TYR A 1 439 ? -19.631 -8.780 -3.452 1.00 80.88 439 TYR A N 1
ATOM 3549 C CA . TYR A 1 439 ? -20.664 -8.847 -2.424 1.00 80.88 439 TYR A CA 1
ATOM 3550 C C . TYR A 1 439 ? -21.699 -7.743 -2.689 1.00 80.88 439 TYR A C 1
ATOM 3552 O O . TYR A 1 439 ? -21.335 -6.700 -3.239 1.00 80.88 439 TYR A O 1
ATOM 3560 N N . GLY A 1 440 ? -22.969 -8.004 -2.361 1.00 61.62 440 GLY A N 1
ATOM 3561 C CA . GLY A 1 440 ? -24.118 -7.152 -2.703 1.00 61.62 440 GLY A CA 1
ATOM 3562 C C . GLY A 1 440 ? -24.109 -5.741 -2.094 1.00 61.62 440 GLY A C 1
ATOM 3563 O O . GLY A 1 440 ? -23.268 -5.401 -1.263 1.00 61.62 440 GLY A O 1
ATOM 3564 N N . ASP A 1 441 ? -25.068 -4.920 -2.533 1.00 50.72 441 ASP A N 1
ATOM 3565 C CA . ASP A 1 441 ? -25.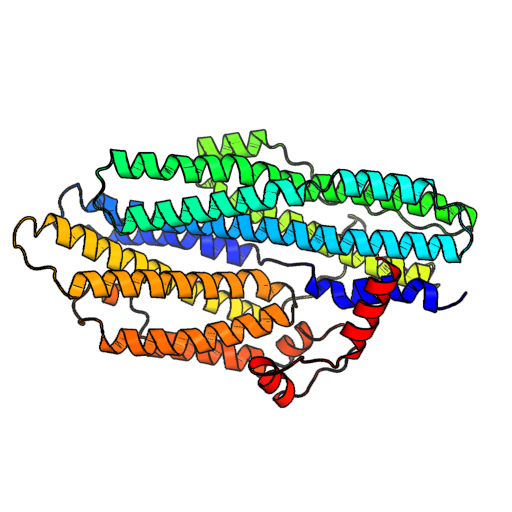155 -3.471 -2.287 1.00 50.72 441 ASP A CA 1
ATOM 3566 C C . ASP A 1 441 ? -25.501 -3.043 -0.847 1.00 50.72 441 ASP A C 1
ATOM 3568 O O . ASP A 1 441 ? -25.395 -1.855 -0.541 1.00 50.72 441 ASP A O 1
ATOM 3572 N N . GLU A 1 442 ? -25.846 -3.967 0.059 1.00 50.16 442 GLU A N 1
ATOM 3573 C CA . GLU A 1 442 ? -26.173 -3.637 1.462 1.00 50.16 442 GLU A CA 1
ATOM 3574 C C . GLU A 1 442 ? -25.063 -2.840 2.151 1.00 50.16 442 GLU A C 1
ATOM 3576 O O . GLU A 1 442 ? -25.341 -1.916 2.912 1.00 50.16 442 GLU A O 1
ATOM 3581 N N . GLU A 1 443 ? -23.807 -3.135 1.821 1.00 46.81 443 GLU A N 1
ATOM 3582 C CA . GLU A 1 443 ? -22.646 -2.453 2.379 1.00 46.81 443 GLU A CA 1
ATOM 3583 C C . GLU A 1 443 ? -22.626 -0.976 1.973 1.00 46.81 443 GLU A C 1
ATOM 3585 O O . GLU A 1 443 ? -22.502 -0.120 2.838 1.00 46.81 443 GLU A O 1
ATOM 3590 N N . ASP A 1 444 ? -22.834 -0.651 0.694 1.00 51.12 444 ASP A N 1
ATOM 3591 C CA . ASP A 1 444 ? -22.881 0.749 0.258 1.00 51.12 444 ASP A CA 1
ATOM 3592 C C . ASP A 1 444 ? -24.123 1.457 0.804 1.00 51.12 444 ASP A C 1
ATOM 3594 O O . ASP A 1 444 ? -24.040 2.643 1.070 1.00 51.12 444 ASP A O 1
ATOM 3598 N N . SER A 1 445 ? -25.233 0.754 1.065 1.00 47.56 445 SER A N 1
ATOM 3599 C CA . SER A 1 445 ? -26.413 1.354 1.708 1.00 47.56 445 SER A CA 1
ATOM 3600 C C . SER A 1 445 ? -26.186 1.681 3.190 1.00 47.56 445 SER A C 1
ATOM 3602 O O . SER A 1 445 ? -26.624 2.728 3.657 1.00 47.56 445 SER A O 1
ATOM 3604 N N . ILE A 1 446 ? -25.472 0.823 3.932 1.00 52.62 446 ILE A N 1
ATOM 3605 C CA . ILE A 1 446 ? -25.095 1.069 5.331 1.00 52.62 446 ILE A CA 1
ATOM 3606 C C . ILE A 1 446 ? -24.033 2.169 5.378 1.00 52.62 446 ILE A C 1
ATOM 3608 O O . ILE A 1 446 ? -24.129 3.074 6.198 1.00 52.62 446 ILE A O 1
ATOM 3612 N N . TRP A 1 447 ? -23.065 2.148 4.459 1.00 50.38 447 TRP A N 1
ATOM 3613 C CA . TRP A 1 447 ? -22.050 3.193 4.333 1.00 50.38 447 TRP A CA 1
ATOM 3614 C C . TRP A 1 447 ? -22.631 4.537 3.888 1.00 50.38 447 TRP A C 1
ATOM 3616 O O . TRP A 1 447 ? -22.238 5.551 4.447 1.00 50.38 447 TRP A O 1
ATOM 3626 N N . GLU A 1 448 ? -23.560 4.574 2.932 1.00 53.72 448 GLU A N 1
ATOM 3627 C CA . GLU A 1 448 ? -24.295 5.781 2.524 1.00 53.72 448 GLU A CA 1
ATOM 3628 C C . GLU A 1 448 ? -25.147 6.304 3.683 1.00 53.72 448 GLU A C 1
ATOM 3630 O O . GLU A 1 448 ? -25.099 7.497 3.958 1.00 53.72 448 GLU A O 1
ATOM 3635 N N . LYS A 1 449 ? -25.826 5.422 4.434 1.00 52.44 449 LYS A N 1
ATOM 3636 C CA . LYS A 1 449 ? -26.564 5.800 5.651 1.00 52.44 449 LYS A CA 1
ATOM 3637 C C . LYS A 1 449 ? -25.651 6.399 6.720 1.00 52.44 449 LYS A C 1
ATOM 3639 O O . LYS A 1 449 ? -25.944 7.484 7.207 1.00 52.44 449 LYS A O 1
ATOM 3644 N N . ILE A 1 450 ? -24.525 5.749 7.024 1.00 52.53 450 ILE A N 1
ATOM 3645 C CA . ILE A 1 450 ? -23.504 6.247 7.963 1.00 52.53 450 ILE A CA 1
ATOM 3646 C C . ILE A 1 450 ? -22.945 7.592 7.484 1.00 52.53 450 ILE A C 1
ATOM 3648 O O . ILE A 1 450 ? -22.766 8.519 8.263 1.00 52.53 450 ILE A O 1
ATOM 3652 N N . LYS A 1 451 ? -22.689 7.732 6.184 1.00 47.09 451 LYS A N 1
ATOM 3653 C CA . LYS A 1 451 ? -22.175 8.970 5.598 1.00 47.09 451 LYS A CA 1
ATOM 3654 C C . LYS A 1 451 ? -23.213 10.095 5.649 1.00 47.09 451 LYS A C 1
ATOM 3656 O O . LYS A 1 451 ? -22.822 11.220 5.907 1.00 47.09 451 LYS A O 1
ATOM 3661 N N . SER A 1 452 ? -24.499 9.788 5.470 1.00 47.12 452 SER A N 1
ATOM 3662 C CA . SER A 1 452 ? -25.615 10.740 5.599 1.00 47.12 452 SER A CA 1
ATOM 3663 C C . SER A 1 452 ? -26.007 11.073 7.042 1.00 47.12 452 SER A C 1
ATOM 3665 O O . SER A 1 452 ? -26.790 11.987 7.261 1.00 47.12 452 SER A O 1
ATOM 3667 N N . SER A 1 453 ? -25.526 10.303 8.025 1.00 40.38 453 SER A N 1
ATOM 3668 C CA . SER A 1 453 ? -25.728 10.596 9.450 1.00 40.38 453 SER A CA 1
ATOM 3669 C C . SER A 1 453 ? -24.540 11.321 10.085 1.00 40.38 453 SER A C 1
ATOM 3671 O O . SER A 1 453 ? -24.674 11.844 11.186 1.00 40.38 453 SER A O 1
ATOM 3673 N N . ILE A 1 454 ? -23.374 11.298 9.429 1.00 43.12 454 ILE A N 1
ATOM 3674 C CA . ILE A 1 454 ? -22.115 11.899 9.904 1.00 43.12 454 ILE A CA 1
ATOM 3675 C C . ILE A 1 454 ? -21.816 13.237 9.198 1.00 43.12 454 ILE A C 1
ATOM 3677 O O . ILE A 1 454 ? -21.121 14.080 9.762 1.00 43.12 454 ILE A O 1
ATOM 3681 N N . PHE A 1 455 ? -22.346 13.448 7.991 1.00 37.44 455 PHE A N 1
ATOM 3682 C CA . PHE A 1 455 ? -22.335 14.719 7.256 1.00 37.44 455 PHE A CA 1
ATOM 3683 C C . PHE A 1 455 ? -23.766 15.193 7.049 1.00 37.44 455 PHE A C 1
ATOM 3685 O O . PHE A 1 455 ? -23.964 16.428 7.057 1.00 37.44 455 PHE A O 1
#

Sequence (455 aa):
MSSDSLAPFRANLENRNRWDTIINGPICFLLLISPILFAFYDWGGEDQFYITAFDEYAAPVVASAVEAFMIVVLLFTMYNRFVTHSKRDRMWREALIHHAESQGLGTQALKAEHQAITDKDTFNMVRPLMAVIALTATGSFLAIVFFPMDLTGRFLIWIPVLLGLIIAIPTCVRYPLRHESDQIRFTEVLAETFRSTGEEIMPMPKVVKDTKLWIHVALLLITSGLYAVIWLVMMVRAMNRHLRYQHSYEDHLLQFLEGDKNAFEGALDEEGKVIRKRHMPKNLFITELLLVAICFTYMTRITGIVTDFNMGMVGNTIINNINIEEYYNYGMILLYLALMMLAMRALIGIASGRLQSWRRVIRSCIAFVIPILASMYIYNPGSYVHLFDLNPYVTLAVAYGIILMTVMSVSIRAYYTPKGREMPKVREWFRYVFFGKLYGDEEDSIWEKIKSSIF

pLDDT: mean 81.93, std 13.83, range [37.44, 98.31]